Protein AF-0000000087748823 (afdb_homodimer)

InterPro domains:
  IPR003329 Acylneuraminate cytidylyltransferase [PF02348] (4-219)
  IPR004528 3-deoxy-D-manno-octulosonate cytidylyltransferase [MF_00057] (1-245)
  IPR004528 3-deoxy-D-manno-octulosonate cytidylyltransferase [TIGR00466] (4-237)
  IPR004528 3-deoxy-D-manno-octulosonate cytidylyltransferase [cd02517] (2-243)
  IPR029044 Nucleotide-diphospho-sugar transferases [G3DSA:3.90.550.10] (1-245)
  IPR029044 Nucleotide-diphospho-sugar transferases [SSF53448] (1-246)

Structure (mmCIF, N/CA/C/O backbone):
data_AF-0000000087748823-model_v1
#
loop_
_entity.id
_entity.type
_entity.pdbx_description
1 polymer '3-deoxy-manno-octulosonate cytidylyltransferase'
#
loop_
_atom_site.group_PDB
_atom_site.id
_atom_site.type_symbol
_atom_site.label_atom_id
_atom_site.label_alt_id
_atom_site.label_comp_id
_atom_site.label_asym_id
_atom_site.label_entity_id
_atom_site.label_seq_id
_atom_site.pdbx_PDB_ins_code
_atom_site.Cartn_x
_atom_site.Cartn_y
_atom_site.Cartn_z
_atom_site.occupancy
_atom_site.B_iso_or_equiv
_atom_site.auth_seq_id
_atom_site.auth_comp_id
_atom_site.auth_asym_id
_atom_site.auth_atom_id
_atom_site.pdbx_PDB_model_num
ATOM 1 N N . MET A 1 1 ? -16.859 -26.172 -2.205 1 86.94 1 MET A N 1
ATOM 2 C CA . MET A 1 1 ? -16.391 -25.406 -3.365 1 86.94 1 MET A CA 1
ATOM 3 C C . MET A 1 1 ? -15.469 -26.266 -4.234 1 86.94 1 MET A C 1
ATOM 5 O O . MET A 1 1 ? -14.695 -27.078 -3.719 1 86.94 1 MET A O 1
ATOM 9 N N . ARG A 1 2 ? -15.672 -26.219 -5.531 1 96.06 2 ARG A N 1
ATOM 10 C CA . ARG A 1 2 ? -14.852 -26.969 -6.48 1 96.06 2 ARG A CA 1
ATOM 11 C C . ARG A 1 2 ? -13.789 -26.078 -7.113 1 96.06 2 ARG A C 1
ATOM 13 O O . ARG A 1 2 ? -14.109 -25.031 -7.688 1 96.06 2 ARG A O 1
ATOM 20 N N . ALA A 1 3 ? -12.531 -26.562 -6.98 1 98.38 3 ALA A N 1
ATOM 21 C CA . ALA A 1 3 ? -11.43 -25.75 -7.477 1 98.38 3 ALA A CA 1
ATOM 22 C C . ALA A 1 3 ? -10.781 -26.391 -8.703 1 98.38 3 ALA A C 1
ATOM 24 O O . ALA A 1 3 ? -10.688 -27.609 -8.789 1 98.38 3 ALA A O 1
ATOM 25 N N . VAL A 1 4 ? -10.312 -25.562 -9.625 1 98.44 4 VAL A N 1
ATOM 26 C CA . VAL A 1 4 ? -9.625 -26.016 -10.828 1 98.44 4 VAL A CA 1
ATOM 27 C C . VAL A 1 4 ? -8.305 -25.266 -10.984 1 98.44 4 VAL A C 1
ATOM 29 O O . VAL A 1 4 ? -8.211 -24.078 -10.68 1 98.44 4 VAL A O 1
ATOM 32 N N . GLY A 1 5 ? -7.301 -25.969 -11.32 1 98.31 5 GLY A N 1
ATOM 33 C CA . GLY A 1 5 ? -6.031 -25.359 -11.68 1 98.31 5 GLY A CA 1
ATOM 34 C C . GLY A 1 5 ? -5.852 -25.188 -13.18 1 98.31 5 GLY A C 1
ATOM 35 O O . GLY A 1 5 ? -6.203 -26.094 -13.953 1 98.31 5 GLY A O 1
ATOM 36 N N . ILE A 1 6 ? -5.41 -24.062 -13.602 1 98.38 6 ILE A N 1
ATOM 37 C CA . ILE A 1 6 ? -5.062 -23.828 -14.992 1 98.38 6 ILE A CA 1
ATOM 38 C C . ILE A 1 6 ? -3.613 -23.359 -15.094 1 98.38 6 ILE A C 1
ATOM 40 O O . ILE A 1 6 ? -3.201 -22.453 -14.359 1 98.38 6 ILE A O 1
ATOM 44 N N . ILE A 1 7 ? -2.848 -23.938 -15.945 1 98.19 7 ILE A N 1
ATOM 45 C CA . ILE A 1 7 ? -1.465 -23.578 -16.234 1 98.19 7 ILE A CA 1
ATOM 46 C C . ILE A 1 7 ? -1.374 -22.953 -17.625 1 98.19 7 ILE A C 1
ATOM 48 O O . ILE A 1 7 ? -1.395 -23.672 -18.625 1 98.19 7 ILE A O 1
ATOM 52 N N . PRO A 1 8 ? -1.265 -21.672 -17.672 1 97.44 8 PRO A N 1
ATOM 53 C CA . PRO A 1 8 ? -1.032 -21.078 -18.984 1 97.44 8 PRO A CA 1
ATOM 54 C C . PRO A 1 8 ? 0.386 -21.312 -19.5 1 97.44 8 PRO A C 1
ATOM 56 O O . PRO A 1 8 ? 1.344 -21.266 -18.734 1 97.44 8 PRO A O 1
ATOM 59 N N . ALA A 1 9 ? 0.496 -21.641 -20.766 1 95.44 9 ALA A N 1
ATOM 60 C CA . ALA A 1 9 ? 1.797 -21.875 -21.375 1 95.44 9 ALA A CA 1
ATOM 61 C C . ALA A 1 9 ? 1.787 -21.484 -22.859 1 95.44 9 ALA A C 1
ATOM 63 O O . ALA A 1 9 ? 0.975 -22 -23.625 1 95.44 9 ALA A O 1
ATOM 64 N N . ARG A 1 10 ? 2.629 -20.625 -23.156 1 93.19 10 ARG A N 1
ATOM 65 C CA . ARG A 1 10 ? 2.803 -20.234 -24.547 1 93.19 10 ARG A CA 1
ATOM 66 C C . ARG A 1 10 ? 4.18 -20.641 -25.062 1 93.19 10 ARG A C 1
ATOM 68 O O . ARG A 1 10 ? 5.164 -20.594 -24.328 1 93.19 10 ARG A O 1
ATOM 75 N N . LEU A 1 11 ? 4.242 -21.031 -26.344 1 90.31 11 LEU A N 1
ATOM 76 C CA . LEU A 1 11 ? 5.492 -21.531 -26.906 1 90.31 11 LEU A CA 1
ATOM 77 C C . LEU A 1 11 ? 6.457 -20.391 -27.203 1 90.31 11 LEU A C 1
ATOM 79 O O . LEU A 1 11 ? 7.645 -20.484 -26.891 1 90.31 11 LEU A O 1
ATOM 83 N N . ARG A 1 12 ? 5.926 -19.281 -27.797 1 84.81 12 ARG A N 1
ATOM 84 C CA . ARG A 1 12 ? 6.793 -18.172 -28.203 1 84.81 12 ARG A CA 1
ATOM 85 C C . ARG A 1 12 ? 7.027 -17.219 -27.031 1 84.81 12 ARG A C 1
ATOM 87 O O . ARG A 1 12 ? 6.094 -16.875 -26.297 1 84.81 12 ARG A O 1
ATOM 94 N N . SER A 1 13 ? 8.227 -17.125 -26.641 1 79 13 SER A N 1
ATOM 95 C CA . SER A 1 13 ? 8.664 -16.141 -25.656 1 79 13 SER A CA 1
ATOM 96 C C . SER A 1 13 ? 9.938 -15.43 -26.125 1 79 13 SER A C 1
ATOM 98 O O . SER A 1 13 ? 10.828 -16.062 -26.703 1 79 13 SER A O 1
ATOM 100 N N . THR A 1 14 ? 9.969 -14.156 -25.984 1 78.75 14 THR A N 1
ATOM 101 C CA . THR A 1 14 ? 11.062 -13.344 -26.5 1 78.75 14 THR A CA 1
ATOM 102 C C . THR A 1 14 ? 12.344 -13.578 -25.703 1 78.75 14 THR A C 1
ATOM 104 O O . THR A 1 14 ? 13.43 -13.664 -26.281 1 78.75 14 THR A O 1
ATOM 107 N N . ARG A 1 15 ? 12.406 -13.742 -24.438 1 78.88 15 ARG A N 1
ATOM 108 C CA . ARG A 1 15 ? 13.586 -13.805 -23.578 1 78.88 15 ARG A CA 1
ATOM 109 C C . ARG A 1 15 ? 14.125 -15.227 -23.5 1 78.88 15 ARG A C 1
ATOM 111 O O . ARG A 1 15 ? 15.305 -15.43 -23.203 1 78.88 15 ARG A O 1
ATOM 118 N N . PHE A 1 16 ? 13.305 -16.281 -23.594 1 87.56 16 PHE A N 1
ATOM 119 C CA . PHE A 1 16 ? 13.609 -17.703 -23.484 1 87.56 16 PHE A CA 1
ATOM 120 C C . PHE A 1 16 ? 12.766 -18.516 -24.469 1 87.56 16 PHE A C 1
ATOM 122 O O . PHE A 1 16 ? 11.648 -18.938 -24.156 1 87.56 16 PHE A O 1
ATOM 129 N N . ASP A 1 17 ? 13.406 -18.719 -25.625 1 88.81 17 ASP A N 1
ATOM 130 C CA . ASP A 1 17 ? 12.672 -19.359 -26.703 1 88.81 17 ASP A CA 1
ATOM 131 C C . ASP A 1 17 ? 12.219 -20.766 -26.297 1 88.81 17 ASP A C 1
ATOM 133 O O . ASP A 1 17 ? 13 -21.547 -25.75 1 88.81 17 ASP A O 1
ATOM 137 N N . ALA A 1 18 ? 10.93 -21.078 -26.531 1 92.19 18 ALA A N 1
ATOM 138 C CA . ALA A 1 18 ? 10.312 -22.375 -26.25 1 92.19 18 ALA A CA 1
ATOM 139 C C . ALA A 1 18 ? 10.562 -22.812 -24.812 1 92.19 18 ALA A C 1
ATOM 141 O O . ALA A 1 18 ? 10.797 -23.984 -24.547 1 92.19 18 ALA A O 1
ATOM 142 N N . LYS A 1 19 ? 10.453 -21.844 -23.938 1 93.31 19 LYS A N 1
ATOM 143 C CA . LYS A 1 19 ? 10.734 -22.031 -22.516 1 93.31 19 LYS A CA 1
ATOM 144 C C . LYS A 1 19 ? 9.961 -23.219 -21.953 1 93.31 19 LYS A C 1
ATOM 146 O O . LYS A 1 19 ? 10.531 -24.047 -21.234 1 93.31 19 LYS A O 1
ATOM 151 N N . PRO A 1 20 ? 8.742 -23.531 -22.266 1 95.75 20 PRO A N 1
ATOM 152 C CA . PRO A 1 20 ? 7.977 -24.641 -21.688 1 95.75 20 PRO A CA 1
ATOM 153 C C . PRO A 1 20 ? 8.523 -26.016 -22.109 1 95.75 20 PRO A C 1
ATOM 155 O O . PRO A 1 20 ? 8.281 -27 -21.422 1 95.75 20 PRO A O 1
ATOM 158 N N . LEU A 1 21 ? 9.289 -26.016 -23.156 1 95.88 21 LEU A N 1
ATOM 159 C CA . LEU A 1 21 ? 9.812 -27.281 -23.688 1 95.88 21 LEU A CA 1
ATOM 160 C C . LEU A 1 21 ? 11.234 -27.531 -23.203 1 95.88 21 LEU A C 1
ATOM 162 O O . LEU A 1 21 ? 11.789 -28.609 -23.422 1 95.88 21 LEU A O 1
ATOM 166 N N . ALA A 1 22 ? 11.773 -26.516 -22.594 1 95.5 22 ALA A N 1
ATOM 167 C CA . ALA A 1 22 ? 13.133 -26.688 -22.094 1 95.5 22 ALA A CA 1
ATOM 168 C C . ALA A 1 22 ? 13.219 -27.875 -21.141 1 95.5 22 ALA A C 1
ATOM 170 O O . ALA A 1 22 ? 12.32 -28.094 -20.328 1 95.5 22 ALA A O 1
ATOM 171 N N . LEU A 1 23 ? 14.336 -28.578 -21.25 1 95.31 23 LEU A N 1
ATOM 172 C CA . LEU A 1 23 ? 14.484 -29.781 -20.453 1 95.31 23 LEU A CA 1
ATOM 173 C C . LEU A 1 23 ? 15.078 -29.453 -19.078 1 95.31 23 LEU A C 1
ATOM 175 O O . LEU A 1 23 ? 16.047 -28.703 -18.984 1 95.31 23 LEU A O 1
ATOM 179 N N . ILE A 1 24 ? 14.445 -29.953 -18.078 1 95 24 ILE A N 1
ATOM 180 C CA . ILE A 1 24 ? 14.93 -29.953 -16.703 1 95 24 ILE A CA 1
ATOM 181 C C . ILE A 1 24 ? 15.008 -31.375 -16.172 1 95 24 ILE A C 1
ATOM 183 O O . ILE A 1 24 ? 13.984 -32.062 -16.062 1 95 24 ILE A O 1
ATOM 187 N N . CYS A 1 25 ? 16.219 -31.828 -15.805 1 94.19 25 CYS A N 1
ATOM 188 C CA . CYS A 1 25 ? 16.422 -33.219 -15.383 1 94.19 25 CYS A CA 1
ATOM 189 C C . CYS A 1 25 ? 15.836 -34.188 -16.406 1 94.19 25 CYS A C 1
ATOM 191 O O . CYS A 1 25 ? 15.164 -35.156 -16.031 1 94.19 25 CYS A O 1
ATOM 193 N N . GLY A 1 26 ? 15.836 -33.781 -17.625 1 93.38 26 GLY A N 1
ATOM 194 C CA . GLY A 1 26 ? 15.484 -34.688 -18.703 1 93.38 26 GLY A CA 1
ATOM 195 C C . GLY A 1 26 ? 14.016 -34.625 -19.094 1 93.38 26 GLY A C 1
ATOM 196 O O . GLY A 1 26 ? 13.586 -35.25 -20.047 1 93.38 26 GLY A O 1
ATOM 197 N N . LYS A 1 27 ? 13.234 -33.906 -18.438 1 95.69 27 LYS A N 1
ATOM 198 C CA . LYS A 1 27 ? 11.812 -33.75 -18.719 1 95.69 27 LYS A CA 1
ATOM 199 C C . LYS A 1 27 ? 11.477 -32.281 -19.062 1 95.69 27 LYS A C 1
ATOM 201 O O . LYS A 1 27 ? 12.062 -31.375 -18.5 1 95.69 27 LYS A O 1
ATOM 206 N N . PRO A 1 28 ? 10.547 -32.094 -20.016 1 96.5 28 PRO A N 1
ATOM 207 C CA . PRO A 1 28 ? 10.156 -30.734 -20.344 1 96.5 28 PRO A CA 1
ATOM 208 C C . PRO A 1 28 ? 9.641 -29.969 -19.125 1 96.5 28 PRO A C 1
ATOM 210 O O . PRO A 1 28 ? 8.961 -30.547 -18.281 1 96.5 28 PRO A O 1
ATOM 213 N N . MET A 1 29 ? 9.906 -28.688 -19.062 1 96.56 29 MET A N 1
ATOM 214 C CA . MET A 1 29 ? 9.539 -27.828 -17.938 1 96.56 29 MET A CA 1
ATOM 215 C C . MET A 1 29 ? 8.039 -27.906 -17.656 1 96.56 29 MET A C 1
ATOM 217 O O . MET A 1 29 ? 7.621 -28.031 -16.516 1 96.56 29 MET A O 1
ATOM 221 N N . ILE A 1 30 ? 7.234 -27.844 -18.734 1 96.75 30 ILE A N 1
ATOM 222 C CA . ILE A 1 30 ? 5.781 -27.812 -18.594 1 96.75 30 ILE A CA 1
ATOM 223 C C . ILE A 1 30 ? 5.312 -29.125 -17.953 1 96.75 30 ILE A C 1
ATOM 225 O O . ILE A 1 30 ? 4.344 -29.141 -17.188 1 96.75 30 ILE A O 1
ATOM 229 N N . GLN A 1 31 ? 5.938 -30.188 -18.203 1 96.75 31 GLN A N 1
ATOM 230 C CA . GLN A 1 31 ? 5.605 -31.469 -17.594 1 96.75 31 GLN A CA 1
ATOM 231 C C . GLN A 1 31 ? 5.879 -31.453 -16.094 1 96.75 31 GLN A C 1
ATOM 233 O O . GLN A 1 31 ? 5.074 -31.969 -15.312 1 96.75 31 GLN A O 1
ATOM 238 N N . HIS A 1 32 ? 7.039 -30.875 -15.703 1 95.94 32 HIS A N 1
ATOM 239 C CA . HIS A 1 32 ? 7.359 -30.734 -14.289 1 95.94 32 HIS A CA 1
ATOM 240 C C . HIS A 1 32 ? 6.277 -29.953 -13.555 1 95.94 32 HIS A C 1
ATOM 242 O O . HIS A 1 32 ? 5.82 -30.359 -12.484 1 95.94 32 HIS A O 1
ATOM 248 N N . THR A 1 33 ? 5.906 -28.844 -14.156 1 96.69 33 THR A N 1
ATOM 249 C CA . THR A 1 33 ? 4.906 -27.984 -13.539 1 96.69 33 THR A CA 1
ATOM 250 C C . THR A 1 33 ? 3.574 -28.719 -13.391 1 96.69 33 THR A C 1
ATOM 252 O O . THR A 1 33 ? 2.957 -28.688 -12.32 1 96.69 33 THR A O 1
ATOM 255 N N . PHE A 1 34 ? 3.178 -29.391 -14.406 1 97.31 34 PHE A N 1
ATOM 256 C CA . PHE A 1 34 ? 1.917 -30.125 -14.398 1 97.31 34 PHE A CA 1
ATOM 257 C C . PHE A 1 34 ? 1.931 -31.203 -13.336 1 97.31 34 PHE A C 1
ATOM 259 O O . PHE A 1 34 ? 0.994 -31.312 -12.539 1 97.31 34 PHE A O 1
ATOM 266 N N . GLU A 1 35 ? 2.973 -31.984 -13.32 1 96.31 35 GLU A N 1
ATOM 267 C CA . GLU A 1 35 ? 3.092 -33.062 -12.367 1 96.31 35 GLU A CA 1
ATOM 268 C C . GLU A 1 35 ? 3.111 -32.562 -10.93 1 96.31 35 GLU A C 1
ATOM 270 O O . GLU A 1 35 ? 2.473 -33.125 -10.047 1 96.31 35 GLU A O 1
ATOM 275 N N . ALA A 1 36 ? 3.863 -31.5 -10.727 1 95.75 36 ALA A N 1
ATOM 276 C CA . ALA A 1 36 ? 3.936 -30.906 -9.391 1 95.75 36 ALA A CA 1
ATOM 277 C C . ALA A 1 36 ? 2.566 -30.422 -8.93 1 95.75 36 ALA A C 1
ATOM 279 O O . ALA A 1 36 ? 2.141 -30.703 -7.809 1 95.75 36 ALA A O 1
ATOM 280 N N . ALA A 1 37 ? 1.856 -29.719 -9.797 1 97.38 37 ALA A N 1
ATOM 281 C CA . ALA A 1 37 ? 0.544 -29.172 -9.477 1 97.38 37 ALA A CA 1
ATOM 282 C C . ALA A 1 37 ? -0.482 -30.281 -9.258 1 97.38 37 ALA A C 1
ATOM 284 O O . ALA A 1 37 ? -1.406 -30.125 -8.453 1 97.38 37 ALA A O 1
ATOM 285 N N . SER A 1 38 ? -0.331 -31.391 -9.922 1 97.12 38 SER A N 1
ATOM 286 C CA . SER A 1 38 ? -1.289 -32.469 -9.867 1 97.12 38 SER A CA 1
ATOM 287 C C . SER A 1 38 ? -1.294 -33.156 -8.5 1 97.12 38 SER A C 1
ATOM 289 O O . SER A 1 38 ? -2.211 -33.906 -8.172 1 97.12 38 SER A O 1
ATOM 291 N N . LYS A 1 39 ? -0.293 -32.844 -7.703 1 97.25 39 LYS A N 1
ATOM 292 C CA . LYS A 1 39 ? -0.207 -33.406 -6.367 1 97.25 39 LYS A CA 1
ATOM 293 C C . LYS A 1 39 ? -1.108 -32.688 -5.383 1 97.25 39 LYS A C 1
ATOM 295 O O . LYS A 1 39 ? -1.252 -33.094 -4.23 1 97.25 39 LYS A O 1
ATOM 300 N N . SER A 1 40 ? -1.663 -31.578 -5.828 1 98 40 SER A N 1
ATOM 301 C CA . SER A 1 40 ? -2.633 -30.875 -4.992 1 98 40 SER A CA 1
ATOM 302 C C . SER A 1 40 ? -3.783 -31.797 -4.594 1 98 40 SER A C 1
ATOM 304 O O . SER A 1 40 ? -4.266 -32.594 -5.406 1 98 40 SER A O 1
ATOM 306 N N . THR A 1 41 ? -4.262 -31.656 -3.369 1 98.19 41 THR A N 1
ATOM 307 C CA . THR A 1 41 ? -5.352 -32.5 -2.873 1 98.19 41 THR A CA 1
ATOM 308 C C . THR A 1 41 ? -6.688 -31.75 -2.984 1 98.19 41 THR A C 1
ATOM 310 O O . THR A 1 41 ? -7.742 -32.344 -2.758 1 98.19 41 THR A O 1
ATOM 313 N N . LYS A 1 42 ? -6.688 -30.531 -3.438 1 98.12 42 LYS A N 1
ATOM 314 C CA . LYS A 1 42 ? -7.91 -29.734 -3.42 1 98.12 42 LYS A CA 1
ATOM 315 C C . LYS A 1 42 ? -8.398 -29.438 -4.836 1 98.12 42 LYS A C 1
ATOM 317 O O . LYS A 1 42 ? -9.539 -29.031 -5.031 1 98.12 42 LYS A O 1
ATOM 322 N N . LEU A 1 43 ? -7.555 -29.672 -5.77 1 97.88 43 LEU A N 1
ATOM 323 C CA . LEU A 1 43 ? -7.969 -29.422 -7.148 1 97.88 43 LEU A CA 1
ATOM 324 C C . LEU A 1 43 ? -8.883 -30.547 -7.652 1 97.88 43 LEU A C 1
ATOM 326 O O . LEU A 1 43 ? -8.523 -31.719 -7.59 1 97.88 43 LEU A O 1
ATOM 330 N N . ALA A 1 44 ? -9.984 -30.141 -8.148 1 97.06 44 ALA A N 1
ATOM 331 C CA . ALA A 1 44 ? -10.906 -31.078 -8.773 1 97.06 44 ALA A CA 1
ATOM 332 C C . ALA A 1 44 ? -10.57 -31.281 -10.25 1 97.06 44 ALA A C 1
ATOM 334 O O . ALA A 1 44 ? -11.031 -32.25 -10.867 1 97.06 44 ALA A O 1
ATOM 335 N N . GLY A 1 45 ? -9.836 -30.406 -10.852 1 96.12 45 GLY A N 1
ATOM 336 C CA . GLY A 1 45 ? -9.336 -30.453 -12.219 1 96.12 45 GLY A CA 1
ATOM 337 C C . GLY A 1 45 ? -8.055 -29.672 -12.414 1 96.12 45 GLY A C 1
ATOM 338 O O . GLY A 1 45 ? -7.805 -28.688 -11.695 1 96.12 45 GLY A O 1
ATOM 339 N N . LEU A 1 46 ? -7.285 -30.125 -13.32 1 97.56 46 LEU A N 1
ATOM 340 C CA . LEU A 1 46 ? -6.039 -29.453 -13.672 1 97.56 46 LEU A CA 1
ATOM 341 C C . LEU A 1 46 ? -5.82 -29.469 -15.18 1 97.56 46 LEU A C 1
ATOM 343 O O . LEU A 1 46 ? -5.852 -30.547 -15.797 1 97.56 46 LEU A O 1
ATOM 347 N N . PHE A 1 47 ? -5.555 -28.281 -15.727 1 97.81 47 PHE A N 1
ATOM 348 C CA . PHE A 1 47 ? -5.41 -28.188 -17.172 1 97.81 47 PHE A CA 1
ATOM 349 C C . PHE A 1 47 ? -4.242 -27.266 -17.531 1 97.81 47 PHE A C 1
ATOM 351 O O . PHE A 1 47 ? -3.895 -26.359 -16.781 1 97.81 47 PHE A O 1
ATOM 358 N N . VAL A 1 48 ? -3.658 -27.562 -18.672 1 97.94 48 VAL A N 1
ATOM 359 C CA . VAL A 1 48 ? -2.717 -26.641 -19.297 1 97.94 48 VAL A CA 1
ATOM 360 C C . VAL A 1 48 ? -3.4 -25.906 -20.453 1 97.94 48 VAL A C 1
ATOM 362 O O . VAL A 1 48 ? -3.994 -26.531 -21.328 1 97.94 48 VAL A O 1
ATOM 365 N N . ALA A 1 49 ? -3.41 -24.594 -20.375 1 97.81 49 ALA A N 1
ATOM 366 C CA . ALA A 1 49 ? -3.922 -23.766 -21.453 1 97.81 49 ALA A CA 1
ATOM 367 C C . ALA A 1 49 ? -2.789 -23.266 -22.359 1 97.81 49 ALA A C 1
ATOM 369 O O . ALA A 1 49 ? -1.913 -22.531 -21.922 1 97.81 49 ALA A O 1
ATOM 370 N N . THR A 1 50 ? -2.84 -23.625 -23.625 1 97 50 THR A N 1
ATOM 371 C CA . THR A 1 50 ? -1.697 -23.344 -24.484 1 97 50 THR A CA 1
ATOM 372 C C . THR A 1 50 ? -2.15 -23.078 -25.922 1 97 50 THR A C 1
ATOM 374 O O . THR A 1 50 ? -3.275 -23.406 -26.297 1 97 50 THR A O 1
ATOM 377 N N . ASP A 1 51 ? -1.296 -22.344 -26.641 1 94.75 51 ASP A N 1
ATOM 378 C CA . ASP A 1 51 ? -1.561 -22.094 -28.062 1 94.75 51 ASP A CA 1
ATOM 379 C C . ASP A 1 51 ? -0.755 -23.047 -28.938 1 94.75 51 ASP A C 1
ATOM 381 O O . ASP A 1 51 ? -0.798 -22.953 -30.172 1 94.75 51 ASP A O 1
ATOM 385 N N . ALA A 1 52 ? -0.041 -23.938 -28.375 1 95.5 52 ALA A N 1
ATOM 386 C CA . ALA A 1 52 ? 0.906 -24.75 -29.141 1 95.5 52 ALA A CA 1
ATOM 387 C C . ALA A 1 52 ? 0.554 -26.234 -29.031 1 95.5 52 ALA A C 1
ATOM 389 O O . ALA A 1 52 ? 0.473 -26.797 -27.938 1 95.5 52 ALA A O 1
ATOM 390 N N . GLN A 1 53 ? 0.531 -26.812 -30.203 1 95.62 53 GLN A N 1
ATOM 391 C CA . GLN A 1 53 ? 0.22 -28.234 -30.25 1 95.62 53 GLN A CA 1
ATOM 392 C C . GLN A 1 53 ? 1.324 -29.062 -29.609 1 95.62 53 GLN A C 1
ATOM 394 O O . GLN A 1 53 ? 1.053 -30.109 -29 1 95.62 53 GLN A O 1
ATOM 399 N N . GLU A 1 54 ? 2.52 -28.594 -29.75 1 95.38 54 GLU A N 1
ATOM 400 C CA . GLU A 1 54 ? 3.656 -29.297 -29.156 1 95.38 54 GLU A CA 1
ATOM 401 C C . GLU A 1 54 ? 3.514 -29.406 -27.641 1 95.38 54 GLU A C 1
ATOM 403 O O . GLU A 1 54 ? 3.756 -30.484 -27.062 1 95.38 54 GLU A O 1
ATOM 408 N N . ILE A 1 55 ? 3.109 -28.344 -27.016 1 96.31 55 ILE A N 1
ATOM 409 C CA . ILE A 1 55 ? 2.902 -28.328 -25.562 1 96.31 55 ILE A CA 1
ATOM 410 C C . ILE A 1 55 ? 1.716 -29.219 -25.203 1 96.31 55 ILE A C 1
ATOM 412 O O . ILE A 1 55 ? 1.794 -30.016 -24.266 1 96.31 55 ILE A O 1
ATOM 416 N N . ALA A 1 56 ? 0.648 -29.109 -25.953 1 96.62 56 ALA A N 1
ATOM 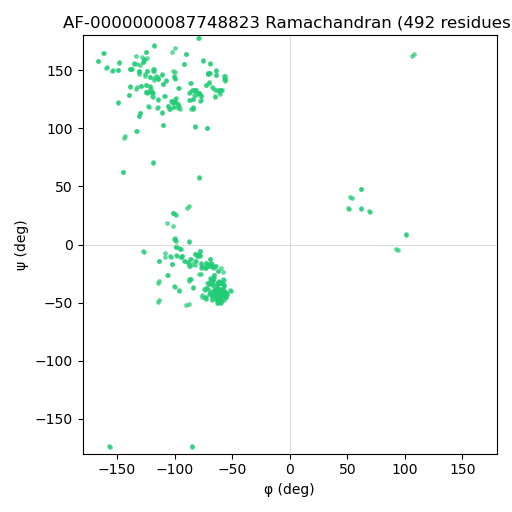417 C CA . ALA A 1 56 ? -0.553 -29.906 -25.719 1 96.62 56 ALA A CA 1
ATOM 418 C C . ALA A 1 56 ? -0.237 -31.391 -25.766 1 96.62 56 ALA A C 1
ATOM 420 O O . ALA A 1 56 ? -0.724 -32.156 -24.922 1 96.62 56 ALA A O 1
ATOM 421 N N . ALA A 1 57 ? 0.561 -31.766 -26.672 1 96.06 57 ALA A N 1
ATOM 422 C CA . ALA A 1 57 ? 0.91 -33.188 -26.844 1 96.06 57 ALA A CA 1
ATOM 423 C C . ALA A 1 57 ? 1.652 -33.719 -25.625 1 96.06 57 ALA A C 1
ATOM 425 O O . ALA A 1 57 ? 1.386 -34.812 -25.156 1 96.06 57 ALA A O 1
ATOM 426 N N . ILE A 1 58 ? 2.518 -32.938 -25.125 1 95.69 58 ILE A N 1
ATOM 427 C CA . ILE A 1 58 ? 3.291 -33.312 -23.953 1 95.69 58 ILE A CA 1
ATOM 428 C C . ILE A 1 58 ? 2.357 -33.5 -22.75 1 95.69 58 ILE A C 1
ATOM 430 O O . ILE A 1 58 ? 2.453 -34.469 -22.016 1 95.69 58 ILE A O 1
ATOM 434 N N . VAL A 1 59 ? 1.51 -32.562 -22.562 1 95.69 59 VAL A N 1
ATOM 435 C CA . VAL A 1 59 ? 0.596 -32.562 -21.422 1 95.69 59 VAL A CA 1
ATOM 436 C C . VAL A 1 59 ? -0.366 -33.75 -21.516 1 95.69 59 VAL A C 1
ATOM 438 O O . VAL A 1 59 ? -0.654 -34.406 -20.516 1 95.69 59 VAL A O 1
ATOM 441 N N . GLN A 1 60 ? -0.849 -34 -22.688 1 94.88 60 GLN A N 1
ATOM 442 C CA . GLN A 1 60 ? -1.758 -35.125 -22.906 1 94.88 60 GLN A CA 1
ATOM 443 C C . GLN A 1 60 ? -1.073 -36.469 -22.594 1 94.88 60 GLN A C 1
ATOM 445 O O . GLN A 1 60 ? -1.689 -37.375 -22.031 1 94.88 60 GLN A O 1
ATOM 450 N N . ALA A 1 61 ? 0.16 -36.5 -22.969 1 93.69 61 ALA A N 1
ATOM 451 C CA . ALA A 1 61 ? 0.929 -37.719 -22.703 1 93.69 61 ALA A CA 1
ATOM 452 C C . ALA A 1 61 ? 1.158 -37.906 -21.219 1 93.69 61 ALA A C 1
ATOM 454 O O . ALA A 1 61 ? 1.238 -39.031 -20.734 1 93.69 61 ALA A O 1
ATOM 455 N N . THR A 1 62 ? 1.24 -36.875 -20.484 1 91.62 62 THR A N 1
ATOM 456 C CA . THR A 1 62 ? 1.533 -36.906 -19.047 1 91.62 62 THR A CA 1
ATOM 457 C C . THR A 1 62 ? 0.252 -37.062 -18.234 1 91.62 62 THR A C 1
ATOM 459 O O . THR A 1 62 ? 0.207 -37.844 -17.297 1 91.62 62 THR A O 1
ATOM 462 N N . GLY A 1 63 ? -0.744 -36.25 -18.469 1 82.56 63 GLY A N 1
ATOM 463 C CA . GLY A 1 63 ? -1.927 -36.125 -17.625 1 82.56 63 GLY A CA 1
ATOM 464 C C . GLY A 1 63 ? -3.168 -36.719 -18.25 1 82.56 63 GLY A C 1
ATOM 465 O O . GLY A 1 63 ? -4.23 -36.75 -17.625 1 82.56 63 GLY A O 1
ATOM 466 N N . GLY A 1 64 ? -3.074 -37.031 -19.406 1 81.12 64 GLY A N 1
ATOM 467 C CA . GLY A 1 64 ? -4.219 -37.562 -20.125 1 81.12 64 GLY A CA 1
ATOM 468 C C . GLY A 1 64 ? -4.793 -36.562 -21.141 1 81.12 64 GLY A C 1
ATOM 469 O O . GLY A 1 64 ? -4.5 -35.375 -21.078 1 81.12 64 GLY A O 1
ATOM 470 N N . HIS A 1 65 ? -5.539 -37.062 -21.969 1 74.69 65 HIS A N 1
ATOM 471 C CA . HIS A 1 65 ? -6.008 -36.375 -23.172 1 74.69 65 HIS A CA 1
ATOM 472 C C . HIS A 1 65 ? -6.773 -35.125 -22.812 1 74.69 65 HIS A C 1
ATOM 474 O O . HIS A 1 65 ? -6.746 -34.125 -23.562 1 74.69 65 HIS A O 1
ATOM 480 N N . GLN A 1 66 ? -7.23 -35.031 -21.672 1 80.38 66 GLN A N 1
ATOM 481 C CA . GLN A 1 66 ? -8.102 -33.906 -21.359 1 80.38 66 GLN A CA 1
ATOM 482 C C . GLN A 1 66 ? -7.375 -32.875 -20.484 1 80.38 66 GLN A C 1
ATOM 484 O O . GLN A 1 66 ? -7.977 -31.891 -20.031 1 80.38 66 GLN A O 1
ATOM 489 N N . ALA A 1 67 ? -6.133 -33 -20.516 1 92.62 67 ALA A N 1
ATOM 490 C CA . ALA A 1 67 ? -5.41 -32.125 -19.578 1 92.62 67 ALA A CA 1
ATOM 491 C C . ALA A 1 67 ? -4.887 -30.891 -20.281 1 92.62 67 ALA A C 1
ATOM 493 O O . ALA A 1 67 ? -4.344 -29.984 -19.641 1 92.62 67 ALA A O 1
ATOM 494 N N . ALA A 1 68 ? -5.133 -30.797 -21.625 1 96.12 68 ALA A N 1
ATOM 495 C CA . ALA A 1 68 ? -4.668 -29.641 -22.375 1 96.12 68 ALA A CA 1
ATOM 496 C C . ALA A 1 68 ? -5.836 -28.922 -23.062 1 96.12 68 ALA A C 1
ATOM 498 O O . ALA A 1 68 ? -6.746 -29.578 -23.578 1 96.12 68 ALA A O 1
ATOM 499 N N . ILE A 1 69 ? -5.895 -27.688 -22.938 1 96.38 69 ILE A N 1
ATOM 500 C CA . ILE A 1 69 ? -6.871 -26.844 -23.609 1 96.38 69 ILE A CA 1
ATOM 501 C C . ILE A 1 69 ? -6.16 -25.922 -24.594 1 96.38 69 ILE A C 1
ATOM 503 O O . ILE A 1 69 ? -5.312 -25.109 -24.203 1 96.38 69 ILE A O 1
ATOM 507 N N . LEU A 1 70 ? -6.469 -26.047 -25.906 1 96.12 70 LEU A N 1
ATOM 508 C CA . LEU A 1 70 ? -5.879 -25.172 -26.922 1 96.12 70 LEU A CA 1
ATOM 509 C C . LEU A 1 70 ? -6.562 -23.812 -26.922 1 96.12 70 LEU A C 1
ATOM 511 O O . LEU A 1 70 ? -7.789 -23.719 -27.016 1 96.12 70 LEU A O 1
ATOM 515 N N . THR A 1 71 ? -5.773 -22.75 -26.75 1 96.56 71 THR A N 1
ATOM 516 C CA . THR A 1 71 ? -6.273 -21.375 -26.734 1 96.56 71 THR A CA 1
ATOM 517 C C . THR A 1 71 ? -5.68 -20.562 -27.875 1 96.56 71 THR A C 1
ATOM 519 O O . THR A 1 71 ? -4.781 -21.031 -28.578 1 96.56 71 THR A O 1
ATOM 522 N N . GLU A 1 72 ? -6.23 -19.344 -28.031 1 94.62 72 GLU A N 1
ATOM 523 C CA . GLU A 1 72 ? -5.797 -18.469 -29.125 1 94.62 72 GLU A CA 1
ATOM 524 C C . GLU A 1 72 ? -4.391 -17.938 -28.859 1 94.62 72 GLU A C 1
ATOM 526 O O . GLU A 1 72 ? -4.035 -17.625 -27.734 1 94.62 72 GLU A O 1
ATOM 531 N N . SER A 1 73 ? -3.65 -17.75 -29.938 1 91.19 73 SER A N 1
ATOM 532 C CA . SER A 1 73 ? -2.279 -17.266 -29.828 1 91.19 73 SER A CA 1
ATOM 533 C C . SER A 1 73 ? -2.242 -15.773 -29.547 1 91.19 73 SER A C 1
ATOM 535 O O . SER A 1 73 ? -1.252 -15.266 -29.016 1 91.19 73 SER A O 1
ATOM 537 N N . ALA A 1 74 ? -3.283 -14.992 -29.812 1 89.88 74 ALA A N 1
ATOM 538 C CA . ALA A 1 74 ? -3.307 -13.539 -29.703 1 89.88 74 ALA A CA 1
ATOM 539 C C . ALA A 1 74 ? -3.494 -13.086 -28.266 1 89.88 74 ALA A C 1
ATOM 541 O O . ALA A 1 74 ? -3.307 -11.914 -27.938 1 89.88 74 ALA A O 1
ATOM 542 N N . ILE A 1 75 ? -3.797 -14.031 -27.406 1 89.19 75 ILE A N 1
ATOM 543 C CA . ILE A 1 75 ? -4.039 -13.688 -26 1 89.19 75 ILE A CA 1
ATOM 544 C C . ILE A 1 75 ? -2.752 -13.156 -25.375 1 89.19 75 ILE A C 1
ATOM 546 O O . ILE A 1 75 ? -1.735 -13.852 -25.344 1 89.19 75 ILE A O 1
ATOM 550 N N . PRO A 1 76 ? -2.816 -12 -24.781 1 84.56 76 PRO A N 1
ATOM 551 C CA . PRO A 1 76 ? -1.568 -11.312 -24.438 1 84.56 76 PRO A CA 1
ATOM 552 C C . PRO A 1 76 ? -1.012 -11.75 -23.078 1 84.56 76 PRO A C 1
ATOM 554 O O . PRO A 1 76 ? 0.191 -11.633 -22.828 1 84.56 76 PRO A O 1
ATOM 557 N N . THR A 1 77 ? -1.862 -12.164 -22.109 1 88.56 77 THR A N 1
ATOM 558 C CA . THR A 1 77 ? -1.366 -12.438 -20.766 1 88.56 77 THR A CA 1
ATOM 559 C C . THR A 1 77 ? -1.769 -13.836 -20.312 1 88.56 77 THR A C 1
ATOM 561 O O . THR A 1 77 ? -2.74 -14.398 -20.828 1 88.56 77 THR A O 1
ATOM 564 N N . GLY A 1 78 ? -1.046 -14.297 -19.375 1 92.19 78 GLY A N 1
ATOM 565 C CA . GLY A 1 78 ? -1.359 -15.594 -18.797 1 92.19 78 GLY A CA 1
ATOM 566 C C . GLY A 1 78 ? -2.727 -15.633 -18.141 1 92.19 78 GLY A C 1
ATOM 567 O O . GLY A 1 78 ? -3.453 -16.625 -18.266 1 92.19 78 GLY A O 1
ATOM 568 N N . THR A 1 79 ? -3.074 -14.57 -17.453 1 94.38 79 THR A N 1
ATOM 569 C CA . THR A 1 79 ? -4.359 -14.516 -16.766 1 94.38 79 THR A CA 1
ATOM 570 C C . THR A 1 79 ? -5.512 -14.523 -17.766 1 94.38 79 THR A C 1
ATOM 572 O O . THR A 1 79 ? -6.523 -15.188 -17.547 1 94.38 79 THR A O 1
ATOM 575 N N . GLU A 1 80 ? -5.352 -13.828 -18.844 1 93.5 80 GLU A N 1
ATOM 576 C CA . GLU A 1 80 ? -6.371 -13.82 -19.891 1 93.5 80 GLU A CA 1
ATOM 577 C C . GLU A 1 80 ? -6.488 -15.188 -20.562 1 93.5 80 GLU A C 1
ATOM 579 O O . GLU A 1 80 ? -7.578 -15.602 -20.953 1 93.5 80 GLU A O 1
ATOM 584 N N . ARG A 1 81 ? -5.375 -15.883 -20.703 1 95.69 81 ARG A N 1
ATOM 585 C CA . ARG A 1 81 ? -5.387 -17.234 -21.266 1 95.69 81 ARG A CA 1
ATOM 586 C C . ARG A 1 81 ? -6.133 -18.203 -20.344 1 95.69 81 ARG A C 1
ATOM 588 O O . ARG A 1 81 ? -6.871 -19.062 -20.828 1 95.69 81 ARG A O 1
ATOM 595 N N . VAL A 1 82 ? -5.91 -18 -19.094 1 97.5 82 VAL A N 1
ATOM 596 C CA . VAL A 1 82 ? -6.641 -18.781 -18.094 1 97.5 82 VAL A CA 1
ATOM 597 C C . VAL A 1 82 ? -8.141 -18.531 -18.25 1 97.5 82 VAL A C 1
ATOM 599 O O . VAL A 1 82 ? -8.93 -19.484 -18.266 1 97.5 82 VAL A O 1
ATOM 602 N N . ALA A 1 83 ? -8.531 -17.297 -18.375 1 95.94 83 ALA A N 1
ATOM 603 C CA . ALA A 1 83 ? -9.938 -16.938 -18.5 1 95.94 83 ALA A CA 1
ATOM 604 C C . ALA A 1 83 ? -10.555 -17.562 -19.75 1 95.94 83 ALA A C 1
ATOM 606 O O . ALA A 1 83 ? -11.672 -18.094 -19.703 1 95.94 83 ALA A O 1
ATOM 607 N N . GLN A 1 84 ? -9.844 -17.5 -20.828 1 95.94 84 GLN A N 1
ATOM 608 C CA . GLN A 1 84 ? -10.359 -18.109 -22.062 1 95.94 84 GLN A CA 1
ATOM 609 C C . GLN A 1 84 ? -10.547 -19.609 -21.906 1 95.94 84 GLN A C 1
ATOM 611 O O . GLN A 1 84 ? -11.57 -20.156 -22.328 1 95.94 84 GLN A O 1
ATOM 616 N N . ALA A 1 85 ? -9.516 -20.266 -21.344 1 97 85 ALA A N 1
ATOM 617 C CA . ALA A 1 85 ? -9.594 -21.703 -21.125 1 97 85 ALA A CA 1
ATOM 618 C C . ALA A 1 85 ? -10.82 -22.062 -20.281 1 97 85 ALA A C 1
ATOM 620 O O . ALA A 1 85 ? -11.508 -23.047 -20.578 1 97 85 ALA A O 1
ATOM 621 N N . LEU A 1 86 ? -11.094 -21.281 -19.297 1 96.88 86 LEU A N 1
ATOM 622 C CA . LEU A 1 86 ? -12.203 -21.547 -18.391 1 96.88 86 LEU A CA 1
ATOM 623 C C . LEU A 1 86 ? -13.539 -21.484 -19.125 1 96.88 86 LEU A C 1
ATOM 625 O O . LEU A 1 86 ? -14.453 -22.25 -18.844 1 96.88 86 LEU A O 1
ATOM 629 N N . LYS A 1 87 ? -13.633 -20.578 -20.016 1 95 87 LYS A N 1
ATOM 630 C CA . LYS A 1 87 ? -14.859 -20.422 -20.797 1 95 87 LYS A CA 1
ATOM 631 C C . LYS A 1 87 ? -15.094 -21.625 -21.688 1 95 87 LYS A C 1
ATOM 633 O O . LYS A 1 87 ? -16.219 -21.875 -22.125 1 95 87 LYS A O 1
ATOM 638 N N . MET A 1 88 ? -14.094 -22.375 -21.969 1 94.5 88 MET A N 1
ATOM 639 C CA . MET A 1 88 ? -14.18 -23.531 -22.859 1 94.5 88 MET A CA 1
ATOM 640 C C . MET A 1 88 ? -14.508 -24.797 -22.078 1 94.5 88 MET A C 1
ATOM 642 O O . MET A 1 88 ? -14.844 -25.828 -22.672 1 94.5 88 MET A O 1
ATOM 646 N N . LEU A 1 89 ? -14.352 -24.641 -20.812 1 93.06 89 LEU A N 1
ATOM 647 C CA . LEU A 1 89 ? -14.609 -25.812 -19.984 1 93.06 89 LEU A CA 1
ATOM 648 C C . LEU A 1 89 ? -16.094 -25.984 -19.703 1 93.06 89 LEU A C 1
ATOM 650 O O . LEU A 1 89 ? -16.812 -24.984 -19.516 1 93.06 89 LEU A O 1
ATOM 654 N N . ASP A 1 90 ? -16.625 -27.188 -19.875 1 84.5 90 ASP A N 1
ATOM 655 C CA . ASP A 1 90 ? -18.031 -27.516 -19.656 1 84.5 90 ASP A CA 1
ATOM 656 C C . ASP A 1 90 ? -18.297 -27.906 -18.203 1 84.5 90 ASP A C 1
ATOM 658 O O . ASP A 1 90 ? -19.016 -28.875 -17.938 1 84.5 90 ASP A O 1
ATOM 662 N N . THR A 1 91 ? -17.641 -27.359 -17.297 1 83.94 91 THR A N 1
ATOM 663 C CA . THR A 1 91 ? -17.781 -27.719 -15.891 1 83.94 91 THR A CA 1
ATOM 664 C C . THR A 1 91 ? -17.922 -26.469 -15.016 1 83.94 91 THR A C 1
ATOM 666 O O . THR A 1 91 ? -17.531 -25.375 -15.438 1 83.94 91 THR A O 1
ATOM 669 N N . SER A 1 92 ? -18.562 -26.828 -13.891 1 92 92 SER A N 1
ATOM 670 C CA . SER A 1 92 ? -18.766 -25.734 -12.945 1 92 92 SER A CA 1
ATOM 671 C C . SER A 1 92 ? -17.688 -25.734 -11.867 1 92 92 SER A C 1
ATOM 673 O O . SER A 1 92 ? -17.406 -26.766 -11.258 1 92 92 SER A O 1
ATOM 675 N N . TYR A 1 93 ? -16.922 -24.781 -11.758 1 96.88 93 TYR A N 1
ATOM 676 C CA . TYR A 1 93 ? -15.938 -24.547 -10.711 1 96.88 93 TYR A CA 1
ATOM 677 C C . TYR A 1 93 ? -16.25 -23.25 -9.953 1 96.88 93 TYR A C 1
ATOM 679 O O . TYR A 1 93 ? -16.938 -22.375 -10.477 1 96.88 93 TYR A O 1
ATOM 687 N N . ASP A 1 94 ? -15.859 -23.188 -8.68 1 97.94 94 ASP A N 1
ATOM 688 C CA . ASP A 1 94 ? -16.047 -22 -7.863 1 97.94 94 ASP A CA 1
ATOM 689 C C . ASP A 1 94 ? -14.766 -21.188 -7.762 1 97.94 94 ASP A C 1
ATOM 691 O O . ASP A 1 94 ? -14.797 -19.953 -7.641 1 97.94 94 ASP A O 1
ATOM 695 N N . ILE A 1 95 ? -13.664 -21.922 -7.715 1 98.62 95 ILE A N 1
ATOM 696 C CA . ILE A 1 95 ? -12.344 -21.328 -7.535 1 98.62 95 ILE A CA 1
ATOM 697 C C . ILE A 1 95 ? -11.414 -21.766 -8.664 1 98.62 95 ILE A C 1
ATOM 699 O O . ILE A 1 95 ? -11.453 -22.922 -9.086 1 98.62 95 ILE A O 1
ATOM 703 N N . VAL A 1 96 ? -10.672 -20.891 -9.172 1 98.62 96 VAL A N 1
ATOM 704 C CA . VAL A 1 96 ? -9.648 -21.203 -10.172 1 98.62 96 VAL A CA 1
ATOM 705 C C . VAL A 1 96 ? -8.273 -20.781 -9.656 1 98.62 96 VAL A C 1
ATOM 707 O O . VAL A 1 96 ? -8.109 -19.688 -9.125 1 98.62 96 VAL A O 1
ATOM 710 N N . VAL A 1 97 ? -7.34 -21.656 -9.758 1 98.69 97 VAL A N 1
ATOM 711 C CA . VAL A 1 97 ? -5.949 -21.359 -9.422 1 98.69 97 VAL A CA 1
ATOM 712 C C . VAL A 1 97 ? -5.137 -21.188 -10.703 1 98.69 97 VAL A C 1
ATOM 714 O O . VAL A 1 97 ? -5.059 -22.109 -11.523 1 98.69 97 VAL A O 1
ATOM 717 N N . ASN A 1 98 ? -4.629 -19.984 -10.875 1 98.19 98 ASN A N 1
ATOM 718 C CA . ASN A 1 98 ? -3.705 -19.672 -11.961 1 98.19 98 ASN A CA 1
ATOM 719 C C . ASN A 1 98 ? -2.277 -20.078 -11.617 1 98.19 98 ASN A C 1
ATOM 721 O O . ASN A 1 98 ? -1.575 -19.375 -10.898 1 98.19 98 ASN A O 1
ATOM 725 N N . ILE A 1 99 ? -1.849 -21.188 -12.141 1 97.69 99 ILE A N 1
ATOM 726 C CA . ILE A 1 99 ? -0.525 -21.734 -11.867 1 97.69 99 ILE A CA 1
ATOM 727 C C . ILE A 1 99 ? 0.424 -21.391 -13.016 1 97.69 99 ILE A C 1
ATOM 729 O O . ILE A 1 99 ? 0.168 -21.734 -14.164 1 97.69 99 ILE A O 1
ATOM 733 N N . GLN A 1 100 ? 1.451 -20.75 -12.672 1 94.5 100 GLN A N 1
ATOM 734 C CA . GLN A 1 100 ? 2.379 -20.312 -13.703 1 94.5 100 GLN A CA 1
ATOM 735 C C . GLN A 1 100 ? 3.121 -21.484 -14.32 1 94.5 100 GLN A C 1
ATOM 737 O O . GLN A 1 100 ? 3.596 -22.375 -13.602 1 94.5 100 GLN A O 1
ATOM 742 N N . GLY A 1 101 ? 3.287 -21.453 -15.555 1 94.38 101 GLY A N 1
ATOM 743 C CA . GLY A 1 101 ? 3.898 -22.547 -16.281 1 94.38 101 GLY A CA 1
ATOM 744 C C . GLY A 1 101 ? 5.402 -22.641 -16.078 1 94.38 101 GLY A C 1
ATOM 745 O O . GLY A 1 101 ? 6.008 -23.672 -16.344 1 94.38 101 GLY A O 1
ATOM 746 N N . ASP A 1 102 ? 5.934 -21.531 -15.656 1 93.56 102 ASP A N 1
ATOM 747 C CA . ASP A 1 102 ? 7.383 -21.484 -15.508 1 93.56 102 ASP A CA 1
ATOM 748 C C . ASP A 1 102 ? 7.793 -21.703 -14.055 1 93.56 102 ASP A C 1
ATOM 750 O O . ASP A 1 102 ? 8.844 -21.219 -13.617 1 93.56 102 ASP A O 1
ATOM 754 N N . GLU A 1 103 ? 6.953 -22.359 -13.375 1 94.31 103 GLU A N 1
ATOM 755 C CA . GLU A 1 103 ? 7.227 -22.734 -11.992 1 94.31 103 GLU A CA 1
ATOM 756 C C . GLU A 1 103 ? 7.23 -24.266 -11.836 1 94.31 103 GLU A C 1
ATOM 758 O O . GLU A 1 103 ? 6.402 -24.812 -11.109 1 94.31 103 GLU A O 1
ATOM 763 N N . PRO A 1 104 ? 8.242 -24.938 -12.383 1 94.25 104 PRO A N 1
ATOM 764 C CA . PRO A 1 104 ? 8.297 -26.391 -12.359 1 94.25 104 PRO A CA 1
ATOM 765 C C . PRO A 1 104 ? 8.367 -26.969 -10.945 1 94.25 104 PRO A C 1
ATOM 767 O O . PRO A 1 104 ? 8.062 -28.141 -10.734 1 94.25 104 PRO A O 1
ATOM 770 N N . GLY A 1 105 ? 8.805 -26.219 -10.016 1 92.62 105 GLY A N 1
ATOM 771 C CA . GLY A 1 105 ? 8.891 -26.656 -8.625 1 92.62 105 GLY A CA 1
ATOM 772 C C . GLY A 1 105 ? 7.75 -26.125 -7.77 1 92.62 105 GLY A C 1
ATOM 773 O O . GLY A 1 105 ? 7.902 -25.969 -6.555 1 92.62 105 GLY A O 1
ATOM 774 N N . VAL A 1 106 ? 6.602 -25.859 -8.375 1 95.62 106 VAL A N 1
ATOM 775 C CA . VAL A 1 106 ? 5.465 -25.344 -7.617 1 95.62 106 VAL A CA 1
ATOM 776 C C . VAL A 1 106 ? 5.074 -26.344 -6.531 1 95.62 106 VAL A C 1
ATOM 778 O O . VAL A 1 106 ? 5.082 -27.562 -6.762 1 95.62 106 VAL A O 1
ATOM 781 N N . ASN A 1 107 ? 4.867 -25.891 -5.324 1 96.12 107 ASN A N 1
ATOM 782 C CA . ASN A 1 107 ? 4.477 -26.703 -4.184 1 96.12 107 ASN A CA 1
ATOM 783 C C . ASN A 1 107 ? 2.967 -26.922 -4.141 1 96.12 107 ASN A C 1
ATOM 785 O O . ASN A 1 107 ? 2.201 -25.969 -3.98 1 96.12 107 ASN A O 1
ATOM 789 N N . ALA A 1 108 ? 2.545 -28.172 -4.254 1 97.62 108 ALA A N 1
ATOM 790 C CA . ALA A 1 108 ? 1.123 -28.516 -4.27 1 97.62 108 ALA A CA 1
ATOM 791 C C . ALA A 1 108 ? 0.43 -28.031 -2.998 1 97.62 108 ALA A C 1
ATOM 793 O O . ALA A 1 108 ? -0.739 -27.641 -3.029 1 97.62 108 ALA A O 1
ATOM 794 N N . LYS A 1 109 ? 1.141 -28.062 -1.929 1 97.94 109 LYS A N 1
ATOM 795 C CA . LYS A 1 109 ? 0.577 -27.578 -0.672 1 97.94 109 LYS A CA 1
ATOM 796 C C . LYS A 1 109 ? 0.234 -26.094 -0.76 1 97.94 109 LYS A C 1
ATOM 798 O O . LYS A 1 109 ? -0.727 -25.625 -0.14 1 97.94 109 LYS A O 1
ATOM 803 N N . HIS A 1 110 ? 1.042 -25.344 -1.518 1 98.38 110 HIS A N 1
ATOM 804 C CA . HIS A 1 110 ? 0.771 -23.922 -1.716 1 98.38 110 HIS A CA 1
ATOM 805 C C . HIS A 1 110 ? -0.535 -23.719 -2.473 1 98.38 110 HIS A C 1
ATOM 807 O O . HIS A 1 110 ? -1.292 -22.797 -2.168 1 98.38 110 HIS A O 1
ATOM 813 N N . ILE A 1 111 ? -0.769 -24.547 -3.416 1 98.62 111 ILE A N 1
ATOM 814 C CA . ILE A 1 111 ? -2.023 -24.5 -4.16 1 98.62 111 ILE A CA 1
ATOM 815 C C . ILE A 1 111 ? -3.195 -24.734 -3.211 1 98.62 111 ILE A C 1
ATOM 817 O O . ILE A 1 111 ? -4.148 -23.953 -3.193 1 98.62 111 ILE A O 1
ATOM 821 N N . ASP A 1 112 ? -3.072 -25.75 -2.391 1 98.81 112 ASP A N 1
ATOM 822 C CA . ASP A 1 112 ? -4.125 -26.109 -1.44 1 98.81 112 ASP A CA 1
ATOM 823 C C . ASP A 1 112 ? -4.379 -24.969 -0.457 1 98.81 112 ASP A C 1
ATOM 825 O O . ASP A 1 112 ? -5.531 -24.641 -0.161 1 98.81 112 ASP A O 1
ATOM 829 N N . LEU A 1 113 ? -3.307 -24.391 -0.004 1 98.69 113 LEU A N 1
ATOM 830 C CA . LEU A 1 113 ? -3.414 -23.297 0.966 1 98.69 113 LEU A CA 1
ATOM 831 C C . LEU A 1 113 ? -4.145 -22.109 0.366 1 98.69 113 LEU A C 1
ATOM 833 O O . LEU A 1 113 ? -4.949 -21.469 1.041 1 98.69 113 LEU A O 1
ATOM 837 N N . CYS A 1 114 ? -3.889 -21.781 -0.884 1 98.62 114 CYS A N 1
ATOM 838 C CA . CYS A 1 114 ? -4.566 -20.656 -1.535 1 98.62 114 CYS A CA 1
ATOM 839 C C . CYS A 1 114 ? -6.055 -20.938 -1.688 1 98.62 114 CYS A C 1
ATOM 841 O O . CYS A 1 114 ? -6.883 -20.047 -1.496 1 98.62 114 CYS A O 1
ATOM 843 N N . ILE A 1 115 ? -6.367 -22.125 -2.068 1 98.81 115 ILE A N 1
ATOM 844 C CA . ILE A 1 115 ? -7.766 -22.516 -2.211 1 98.81 115 ILE A CA 1
ATOM 845 C C . ILE A 1 115 ? -8.477 -22.391 -0.865 1 98.81 115 ILE A C 1
ATOM 847 O O . ILE A 1 115 ? -9.539 -21.781 -0.773 1 98.81 115 ILE A O 1
ATOM 851 N N . GLU A 1 116 ? -7.867 -22.953 0.156 1 98.75 116 GLU A N 1
ATOM 852 C CA . GLU A 1 116 ? -8.445 -22.922 1.498 1 98.75 116 GLU A CA 1
ATOM 853 C C . GLU A 1 116 ? -8.641 -21.484 1.98 1 98.75 116 GLU A C 1
ATOM 855 O O . GLU A 1 116 ? -9.633 -21.172 2.637 1 98.75 116 GLU A O 1
ATOM 860 N N . ALA A 1 117 ? -7.684 -20.672 1.683 1 98.56 117 ALA A N 1
ATOM 861 C CA . ALA A 1 117 ? -7.75 -19.266 2.098 1 98.56 117 ALA A CA 1
ATOM 862 C C . ALA A 1 117 ? -9.016 -18.609 1.564 1 98.56 117 ALA A C 1
ATOM 864 O O . ALA A 1 117 ? -9.695 -17.875 2.295 1 98.56 117 ALA A O 1
ATOM 865 N N . LEU A 1 118 ? -9.352 -18.828 0.351 1 97.75 118 LEU A N 1
ATOM 866 C CA . LEU A 1 118 ? -10.539 -18.234 -0.247 1 97.75 118 LEU A CA 1
ATOM 867 C C . LEU A 1 118 ? -11.805 -18.891 0.276 1 97.75 118 LEU A C 1
ATOM 869 O O . LEU A 1 118 ? -12.82 -18.219 0.483 1 97.75 118 LEU A O 1
ATOM 873 N N . GLU A 1 119 ? -11.688 -20.172 0.425 1 98.06 119 GLU A N 1
ATOM 874 C CA . GLU A 1 119 ? -12.836 -20.891 0.982 1 98.06 119 GLU A CA 1
ATOM 875 C C . GLU A 1 119 ? -13.227 -20.328 2.346 1 98.06 119 GLU A C 1
ATOM 877 O O . GLU A 1 119 ? -14.406 -20.25 2.676 1 98.06 119 GLU A O 1
ATOM 882 N N . ASN A 1 120 ? -12.25 -19.906 3.109 1 98 120 ASN A N 1
ATOM 883 C CA . ASN A 1 120 ? -12.461 -19.531 4.504 1 98 120 ASN A CA 1
ATOM 884 C C . ASN A 1 120 ? -12.656 -18.031 4.656 1 98 120 ASN A C 1
ATOM 886 O O . ASN A 1 120 ? -12.883 -17.531 5.762 1 98 120 ASN A O 1
ATOM 890 N N . ASP A 1 121 ? -12.562 -17.312 3.625 1 98.06 121 ASP A N 1
ATOM 891 C CA . ASP A 1 121 ? -12.758 -15.867 3.68 1 98.06 121 ASP A CA 1
ATOM 892 C C . ASP A 1 121 ? -13.672 -15.398 2.551 1 98.06 121 ASP A C 1
ATOM 894 O O . ASP A 1 121 ? -13.203 -15.086 1.455 1 98.06 121 ASP A O 1
ATOM 898 N N . LYS A 1 122 ? -14.93 -15.219 2.842 1 96.94 122 LYS A N 1
ATOM 899 C CA . LYS A 1 122 ? -15.938 -14.906 1.836 1 96.94 122 LYS A CA 1
ATOM 900 C C . LYS A 1 122 ? -15.789 -13.477 1.335 1 96.94 122 LYS A C 1
ATOM 902 O O . LYS A 1 122 ? -16.328 -13.117 0.285 1 96.94 122 LYS A O 1
ATOM 907 N N . ASP A 1 123 ? -15.031 -12.641 2.07 1 96.75 123 ASP A N 1
ATOM 908 C CA . ASP A 1 123 ? -14.883 -11.242 1.703 1 96.75 123 ASP A CA 1
ATOM 909 C C . ASP A 1 123 ? -13.82 -11.07 0.62 1 96.75 123 ASP A C 1
ATOM 911 O O . ASP A 1 123 ? -13.734 -10.016 -0.016 1 96.75 123 ASP A O 1
ATOM 915 N N . CYS A 1 124 ? -13.023 -12.062 0.39 1 98.62 124 CYS A N 1
ATOM 916 C CA . CYS A 1 124 ? -11.93 -11.953 -0.564 1 98.62 124 CYS A CA 1
ATOM 917 C C . CYS A 1 124 ? -12.305 -12.578 -1.901 1 98.62 124 CYS A C 1
ATOM 919 O O . CYS A 1 124 ? -12.977 -13.617 -1.941 1 98.62 124 CYS A O 1
ATOM 921 N N . VAL A 1 125 ? -11.836 -11.945 -2.936 1 98.75 125 VAL A N 1
ATOM 922 C CA . VAL A 1 125 ? -12.148 -12.438 -4.273 1 98.75 125 VAL A CA 1
ATOM 923 C C . VAL A 1 125 ? -10.938 -13.156 -4.855 1 98.75 125 VAL A C 1
ATOM 925 O O . VAL A 1 125 ? -11.039 -13.82 -5.891 1 98.75 125 VAL A O 1
ATOM 928 N N . MET A 1 126 ? -9.812 -13.047 -4.203 1 98.69 126 MET A N 1
ATOM 929 C CA . MET A 1 126 ? -8.523 -13.562 -4.652 1 98.69 126 MET A CA 1
ATOM 930 C C . MET A 1 126 ? -7.648 -13.945 -3.467 1 98.69 126 MET A C 1
ATOM 932 O O . MET A 1 126 ? -7.824 -13.422 -2.363 1 98.69 126 MET A O 1
ATOM 936 N N . SER A 1 127 ? -6.793 -14.906 -3.619 1 98.81 127 SER A N 1
ATOM 937 C CA . SER A 1 127 ? -5.762 -15.219 -2.637 1 98.81 127 SER A CA 1
ATOM 938 C C . SER A 1 127 ? -4.414 -15.461 -3.307 1 98.81 127 SER A C 1
ATOM 940 O O . SER A 1 127 ? -4.352 -15.75 -4.504 1 98.81 127 SER A O 1
ATOM 942 N N . SER A 1 128 ? -3.389 -15.281 -2.621 1 98.69 128 SER A N 1
ATOM 943 C CA . SER A 1 128 ? -2.02 -15.492 -3.08 1 98.69 128 SER A CA 1
ATOM 944 C C . SER A 1 128 ? -1.075 -15.734 -1.906 1 98.69 128 SER A C 1
ATOM 946 O O . SER A 1 128 ? -1.521 -15.977 -0.783 1 98.69 128 SER A O 1
ATOM 948 N N . LEU A 1 129 ? 0.222 -15.812 -2.193 1 98.56 129 LEU A N 1
ATOM 949 C CA . LEU A 1 129 ? 1.176 -16.25 -1.18 1 98.56 129 LEU A CA 1
ATOM 950 C C . LEU A 1 129 ? 2.191 -15.148 -0.88 1 98.56 129 LEU A C 1
ATOM 952 O O . LEU A 1 129 ? 2.482 -14.312 -1.739 1 98.56 129 LEU A O 1
ATOM 956 N N . ILE A 1 130 ? 2.637 -15.133 0.299 1 98.5 130 ILE A N 1
ATOM 957 C CA . ILE A 1 130 ? 3.795 -14.328 0.684 1 98.5 130 ILE A CA 1
ATOM 958 C C . ILE A 1 130 ? 4.781 -15.195 1.466 1 98.5 130 ILE A C 1
ATOM 960 O O . ILE A 1 130 ? 4.387 -16.156 2.121 1 98.5 130 ILE A O 1
ATOM 964 N N . ALA A 1 131 ? 6.035 -14.883 1.357 1 98.19 131 ALA A N 1
ATOM 965 C CA . ALA A 1 131 ? 7.113 -15.547 2.084 1 98.19 131 ALA A CA 1
ATOM 966 C C . ALA A 1 131 ? 8.133 -14.539 2.607 1 98.19 131 ALA A C 1
ATOM 968 O O . ALA A 1 131 ? 8.305 -13.461 2.029 1 98.19 131 ALA A O 1
ATOM 969 N N . PRO A 1 132 ? 8.812 -14.836 3.727 1 97.69 132 PRO A N 1
ATOM 970 C CA . PRO A 1 132 ? 9.812 -13.906 4.262 1 97.69 132 PRO A CA 1
ATOM 971 C C . PRO A 1 132 ? 11 -13.719 3.322 1 97.69 132 PRO A C 1
ATOM 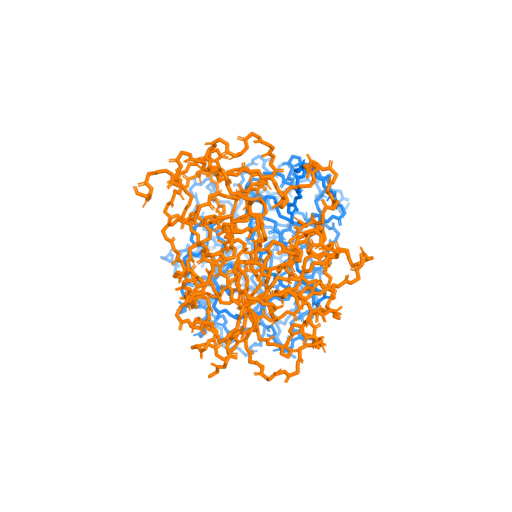973 O O . PRO A 1 132 ? 11.367 -14.633 2.582 1 97.69 132 PRO A O 1
ATOM 976 N N . VAL A 1 133 ? 11.5 -12.578 3.324 1 96.75 133 VAL A N 1
ATOM 977 C CA . VAL A 1 133 ? 12.758 -12.266 2.643 1 96.75 133 VAL A CA 1
ATOM 978 C C . VAL A 1 133 ? 13.875 -12.094 3.67 1 96.75 133 VAL A C 1
ATOM 980 O O . VAL A 1 133 ? 13.797 -11.211 4.531 1 96.75 133 VAL A O 1
ATOM 983 N N . SER A 1 134 ? 14.883 -12.867 3.619 1 93.12 134 SER A N 1
ATOM 984 C CA . SER A 1 134 ? 15.938 -12.82 4.633 1 93.12 134 SER A CA 1
ATOM 985 C C . SER A 1 134 ? 17.172 -12.086 4.113 1 93.12 134 SER A C 1
ATOM 987 O O . SER A 1 134 ? 18.031 -11.68 4.898 1 93.12 134 SER A O 1
ATOM 989 N N . ASP A 1 135 ? 17.266 -11.922 2.84 1 95.5 135 ASP A N 1
ATOM 990 C CA . ASP A 1 135 ? 18.422 -11.289 2.201 1 95.5 135 ASP A CA 1
ATOM 991 C C . ASP A 1 135 ? 18.109 -9.852 1.802 1 95.5 135 ASP A C 1
ATOM 993 O O . ASP A 1 135 ? 17.156 -9.602 1.055 1 95.5 135 ASP A O 1
ATOM 997 N N . GLU A 1 136 ? 18.891 -8.953 2.279 1 96.62 136 GLU A N 1
ATOM 998 C CA . GLU A 1 136 ? 18.641 -7.535 2.033 1 96.62 136 GLU A CA 1
ATOM 999 C C . GLU A 1 136 ? 18.688 -7.215 0.542 1 96.62 136 GLU A C 1
ATOM 1001 O O . GLU A 1 136 ? 17.922 -6.402 0.045 1 96.62 136 GLU A O 1
ATOM 1006 N N . LYS A 1 137 ? 19.688 -7.781 -0.138 1 96.88 137 LYS A N 1
ATOM 1007 C CA . LYS A 1 137 ? 19.797 -7.543 -1.575 1 96.88 137 LYS A CA 1
ATOM 1008 C C . LYS A 1 137 ? 18.516 -7.957 -2.297 1 96.88 137 LYS A C 1
ATOM 1010 O O . LYS A 1 137 ? 18.031 -7.238 -3.172 1 96.88 137 LYS A O 1
ATOM 1015 N N . GLU A 1 138 ? 17.984 -9.07 -1.934 1 95.44 138 GLU A N 1
ATOM 1016 C CA . GLU A 1 138 ? 16.719 -9.523 -2.49 1 95.44 138 GLU A CA 1
ATOM 1017 C C . GLU A 1 138 ? 15.586 -8.57 -2.129 1 95.44 138 GLU A C 1
ATOM 1019 O O . GLU A 1 138 ? 14.766 -8.227 -2.98 1 95.44 138 GLU A O 1
ATOM 1024 N N . ALA A 1 139 ? 15.633 -8.156 -0.879 1 96.88 139 ALA A N 1
ATOM 1025 C CA . ALA A 1 139 ? 14.578 -7.281 -0.376 1 96.88 139 ALA A CA 1
ATOM 1026 C C . ALA A 1 139 ? 14.555 -5.957 -1.138 1 96.88 139 ALA A C 1
ATOM 1028 O O . ALA A 1 139 ? 13.484 -5.379 -1.353 1 96.88 139 ALA A O 1
ATOM 1029 N N . ARG A 1 140 ? 15.633 -5.527 -1.545 1 96.69 140 ARG A N 1
ATOM 1030 C CA . ARG A 1 140 ? 15.734 -4.219 -2.178 1 96.69 140 ARG A CA 1
ATOM 1031 C C . ARG A 1 140 ? 15.609 -4.332 -3.693 1 96.69 140 ARG A C 1
ATOM 1033 O O . ARG A 1 140 ? 15.492 -3.32 -4.391 1 96.69 140 ARG A O 1
ATOM 1040 N N . SER A 1 141 ? 15.641 -5.539 -4.227 1 95.62 141 SER A N 1
ATOM 1041 C CA . SER A 1 141 ? 15.531 -5.75 -5.664 1 95.62 141 SER A CA 1
ATOM 1042 C C . SER A 1 141 ? 14.148 -5.359 -6.176 1 95.62 141 SER A C 1
ATOM 1044 O O . SER A 1 141 ? 13.133 -5.75 -5.598 1 95.62 141 SER A O 1
ATOM 1046 N N . HIS A 1 142 ? 14.094 -4.629 -7.301 1 95.69 142 HIS A N 1
ATOM 1047 C CA . HIS A 1 142 ? 12.828 -4.227 -7.902 1 95.69 142 HIS A CA 1
ATOM 1048 C C . HIS A 1 142 ? 12.188 -5.383 -8.664 1 95.69 142 HIS A C 1
ATOM 1050 O O . HIS A 1 142 ? 11.062 -5.262 -9.148 1 95.69 142 HIS A O 1
ATOM 1056 N N . HIS A 1 143 ? 12.875 -6.473 -8.758 1 93.19 143 HIS A N 1
ATOM 1057 C CA . HIS A 1 143 ? 12.328 -7.656 -9.414 1 93.19 143 HIS A CA 1
ATOM 1058 C C . HIS A 1 143 ? 11.562 -8.531 -8.43 1 93.19 143 HIS A C 1
ATOM 1060 O O . HIS A 1 143 ? 10.828 -9.438 -8.836 1 93.19 143 HIS A O 1
ATOM 1066 N N . VAL A 1 144 ? 11.828 -8.219 -7.18 1 95.31 144 VAL A N 1
ATOM 1067 C CA . VAL A 1 144 ? 11.109 -8.922 -6.121 1 95.31 144 VAL A CA 1
ATOM 1068 C C . VAL A 1 144 ? 9.984 -8.039 -5.586 1 95.31 144 VAL A C 1
ATOM 1070 O O . VAL A 1 144 ? 10.227 -6.941 -5.082 1 95.31 144 VAL A O 1
ATOM 1073 N N . VAL A 1 145 ? 8.797 -8.508 -5.727 1 97.62 145 VAL A N 1
ATOM 1074 C CA . VAL A 1 145 ? 7.629 -7.746 -5.297 1 97.62 145 VAL A CA 1
ATOM 1075 C C . VAL A 1 145 ? 7.387 -7.965 -3.805 1 97.62 145 VAL A C 1
ATOM 1077 O O . VAL A 1 145 ? 7.344 -9.102 -3.336 1 97.62 145 VAL A O 1
ATOM 1080 N N . LYS A 1 146 ? 7.32 -6.879 -3.014 1 98.44 146 LYS A N 1
ATOM 1081 C CA . LYS A 1 146 ? 6.992 -6.941 -1.593 1 98.44 146 LYS A CA 1
ATOM 1082 C C . LYS A 1 146 ? 5.492 -6.77 -1.367 1 98.44 146 LYS A C 1
ATOM 1084 O O . LYS A 1 146 ? 4.793 -6.184 -2.199 1 98.44 146 LYS A O 1
ATOM 1089 N N . CYS A 1 147 ? 5.051 -7.273 -0.305 1 98.69 147 CYS A N 1
ATOM 1090 C CA . CYS A 1 147 ? 3.643 -7.184 0.063 1 98.69 147 CYS A CA 1
ATOM 1091 C C . CYS A 1 147 ? 3.486 -6.883 1.55 1 98.69 147 CYS A C 1
ATOM 1093 O O . CYS A 1 147 ? 4.188 -7.465 2.381 1 98.69 147 CYS A O 1
ATOM 1095 N N . VAL A 1 148 ? 2.594 -5.973 1.881 1 98.31 148 VAL A N 1
ATOM 1096 C CA . VAL A 1 148 ? 2.213 -5.715 3.266 1 98.31 148 VAL A CA 1
ATOM 1097 C C . VAL A 1 148 ? 0.754 -6.105 3.482 1 98.31 148 VAL A C 1
ATOM 1099 O O . VAL A 1 148 ? -0.086 -5.91 2.602 1 98.31 148 VAL A O 1
ATOM 1102 N N . THR A 1 149 ? 0.485 -6.652 4.645 1 97.81 149 THR A N 1
ATOM 1103 C CA . THR A 1 149 ? -0.859 -7.113 4.973 1 97.81 149 THR A CA 1
ATOM 1104 C C . THR A 1 149 ? -1.324 -6.52 6.301 1 97.81 149 THR A C 1
ATOM 1106 O O . THR A 1 149 ? -0.509 -6.055 7.098 1 97.81 149 THR A O 1
ATOM 1109 N N . ASN A 1 150 ? -2.646 -6.488 6.445 1 96.5 150 ASN A N 1
ATOM 1110 C CA . ASN A 1 150 ? -3.174 -6.168 7.766 1 96.5 150 ASN A CA 1
ATOM 1111 C C . ASN A 1 150 ? -3.258 -7.41 8.648 1 96.5 150 ASN A C 1
ATOM 1113 O O . ASN A 1 150 ? -2.752 -8.469 8.289 1 96.5 150 ASN A O 1
ATOM 1117 N N . ALA A 1 151 ? -3.838 -7.297 9.844 1 94.62 151 ALA A N 1
ATOM 1118 C CA . ALA A 1 151 ? -3.871 -8.367 10.836 1 94.62 151 ALA A CA 1
ATOM 1119 C C . ALA A 1 151 ? -4.703 -9.547 10.344 1 94.62 151 ALA A C 1
ATOM 1121 O O . ALA A 1 151 ? -4.492 -10.68 10.766 1 94.62 151 ALA A O 1
ATOM 1122 N N . GLN A 1 152 ? -5.652 -9.273 9.461 1 95.94 152 GLN A N 1
ATOM 1123 C CA . GLN A 1 152 ? -6.508 -10.328 8.93 1 95.94 152 GLN A CA 1
ATOM 1124 C C . GLN A 1 152 ? -5.879 -10.977 7.703 1 95.94 152 GLN A C 1
ATOM 1126 O O . GLN A 1 152 ? -6.523 -11.773 7.016 1 95.94 152 GLN A O 1
ATOM 1131 N N . MET A 1 153 ? -4.68 -10.602 7.312 1 97.75 153 MET A N 1
ATOM 1132 C CA . MET A 1 153 ? -3.908 -11.117 6.188 1 97.75 153 MET A CA 1
ATOM 1133 C C . MET A 1 153 ? -4.543 -10.711 4.863 1 97.75 153 MET A C 1
ATOM 1135 O O . MET A 1 153 ? -4.496 -11.469 3.891 1 97.75 153 MET A O 1
ATOM 1139 N N . HIS A 1 154 ? -5.203 -9.602 4.906 1 98.38 154 HIS A N 1
ATOM 1140 C CA . HIS A 1 154 ? -5.578 -8.953 3.654 1 98.38 154 HIS A CA 1
ATOM 1141 C C . HIS A 1 154 ? -4.445 -8.078 3.127 1 98.38 154 HIS A C 1
ATOM 1143 O O . HIS A 1 154 ? -3.826 -7.332 3.889 1 98.38 154 HIS A O 1
ATOM 1149 N N . ALA A 1 155 ? -4.168 -8.227 1.861 1 98.69 155 ALA A N 1
ATOM 1150 C CA . ALA A 1 155 ? -3.127 -7.391 1.271 1 98.69 155 ALA A CA 1
ATOM 1151 C C . ALA A 1 155 ? -3.486 -5.914 1.372 1 98.69 155 ALA A C 1
ATOM 1153 O O . ALA A 1 155 ? -4.609 -5.516 1.049 1 98.69 155 ALA A O 1
ATOM 1154 N N . MET A 1 156 ? -2.559 -5.137 1.796 1 97.88 156 MET A N 1
ATOM 1155 C CA . MET A 1 156 ? -2.729 -3.689 1.839 1 97.88 156 MET A CA 1
ATOM 1156 C C . MET A 1 156 ? -2.123 -3.033 0.602 1 97.88 156 MET A C 1
ATOM 1158 O O . MET A 1 156 ? -2.666 -2.057 0.084 1 97.88 156 MET A O 1
ATOM 1162 N N . TYR A 1 157 ? -1.039 -3.535 0.214 1 98.38 157 TYR A N 1
ATOM 1163 C CA . TYR A 1 157 ? -0.386 -3.035 -0.991 1 98.38 157 TYR A CA 1
ATOM 1164 C C . TYR A 1 157 ? 0.707 -3.99 -1.454 1 98.38 157 TYR A C 1
ATOM 1166 O O . TYR A 1 157 ? 1.168 -4.836 -0.685 1 98.38 157 TYR A O 1
ATOM 1174 N N . PHE A 1 158 ? 1.054 -3.932 -2.684 1 98.69 158 PHE A N 1
ATOM 1175 C CA . PHE A 1 158 ? 2.199 -4.574 -3.318 1 98.69 158 PHE A CA 1
ATOM 1176 C C . PHE A 1 158 ? 3.111 -3.537 -3.963 1 98.69 158 PHE A C 1
ATOM 1178 O O . PHE A 1 158 ? 2.637 -2.57 -4.562 1 98.69 158 PHE A O 1
ATOM 1185 N N . SER A 1 159 ? 4.375 -3.797 -3.896 1 98.69 159 SER A N 1
ATOM 1186 C CA . SER A 1 159 ? 5.258 -2.85 -4.566 1 98.69 159 SER A CA 1
ATOM 1187 C C . SER A 1 159 ? 6.609 -3.484 -4.883 1 98.69 159 SER A C 1
ATOM 1189 O O . SER A 1 159 ? 7.039 -4.414 -4.195 1 98.69 159 SER A O 1
ATOM 1191 N N . ARG A 1 160 ? 7.195 -3.006 -5.859 1 98 160 ARG A N 1
ATOM 1192 C CA . ARG A 1 160 ? 8.578 -3.338 -6.18 1 98 160 ARG A CA 1
ATOM 1193 C C . ARG A 1 160 ? 9.547 -2.592 -5.27 1 98 160 ARG A C 1
ATOM 1195 O O . ARG A 1 160 ? 10.727 -2.941 -5.188 1 98 160 ARG A O 1
ATOM 1202 N N . ALA A 1 161 ? 9.078 -1.545 -4.59 1 97.81 161 ALA A N 1
ATOM 1203 C CA . ALA A 1 161 ? 9.867 -0.861 -3.562 1 97.81 161 ALA A CA 1
ATOM 1204 C C . ALA A 1 161 ? 9.922 -1.681 -2.277 1 97.81 161 ALA A C 1
ATOM 1206 O O . ALA A 1 161 ? 9.094 -2.576 -2.07 1 97.81 161 ALA A O 1
ATOM 1207 N N . LEU A 1 162 ? 10.945 -1.384 -1.474 1 97.62 162 LEU A N 1
ATOM 1208 C CA . LEU A 1 162 ? 11.031 -2.039 -0.174 1 97.62 162 LEU A CA 1
ATOM 1209 C C . LEU A 1 162 ? 9.969 -1.51 0.778 1 97.62 162 LEU A C 1
ATOM 1211 O O . LEU A 1 162 ? 10.102 -0.407 1.315 1 97.62 162 LEU A O 1
ATOM 1215 N N . ILE A 1 163 ? 8.906 -2.291 0.909 1 98.06 163 ILE A N 1
ATOM 1216 C CA . ILE A 1 163 ? 7.871 -1.985 1.887 1 98.06 163 ILE A CA 1
ATOM 1217 C C . ILE A 1 163 ? 7.676 -3.178 2.82 1 98.06 163 ILE A C 1
ATOM 1219 O O . ILE A 1 163 ? 7.844 -4.328 2.41 1 98.06 163 ILE A O 1
ATOM 1223 N N . PRO A 1 164 ? 7.293 -2.965 4.062 1 97.94 164 PRO A N 1
ATOM 1224 C CA . PRO A 1 164 ? 7.254 -1.644 4.695 1 97.94 164 PRO A CA 1
ATOM 1225 C C . PRO A 1 164 ? 8.633 -1.009 4.82 1 97.94 164 PRO A C 1
ATOM 1227 O O . PRO A 1 164 ? 9.641 -1.72 4.93 1 97.94 164 PRO A O 1
ATOM 1230 N N . ALA A 1 165 ? 8.625 0.259 4.766 1 97.56 165 ALA A N 1
ATOM 1231 C CA . ALA A 1 165 ? 9.867 1.009 4.922 1 97.56 16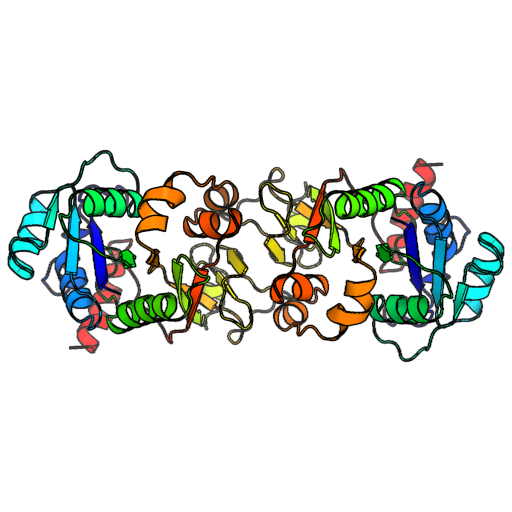5 ALA A CA 1
ATOM 1232 C C . ALA A 1 165 ? 10 1.556 6.34 1 97.56 165 ALA A C 1
ATOM 1234 O O . ALA A 1 165 ? 9.102 1.381 7.168 1 97.56 165 ALA A O 1
ATOM 1235 N N . SER A 1 166 ? 11.172 2.061 6.672 1 94.69 166 SER A N 1
ATOM 1236 C CA . SER A 1 166 ? 11.43 2.688 7.965 1 94.69 166 SER A CA 1
ATOM 1237 C C . SER A 1 166 ? 12.164 4.016 7.801 1 94.69 166 SER A C 1
ATOM 1239 O O . SER A 1 166 ? 12.742 4.285 6.742 1 94.69 166 SER A O 1
ATOM 1241 N N . LYS A 1 167 ? 12.148 4.848 8.82 1 91 167 LYS A N 1
ATOM 1242 C CA . LYS A 1 167 ? 12.742 6.18 8.805 1 91 167 LYS A CA 1
ATOM 1243 C C . LYS A 1 167 ? 14.242 6.105 8.531 1 91 167 LYS A C 1
ATOM 1245 O O . LYS A 1 167 ? 14.805 6.973 7.855 1 91 167 LYS A O 1
ATOM 1250 N N . ASP A 1 168 ? 14.852 5.082 8.992 1 92 168 ASP A N 1
ATOM 1251 C CA . ASP A 1 168 ? 16.297 4.973 8.852 1 92 168 ASP A CA 1
ATOM 1252 C C . ASP A 1 168 ? 16.672 4.059 7.688 1 92 168 ASP A C 1
ATOM 1254 O O . ASP A 1 168 ? 17.844 3.691 7.531 1 92 168 ASP A O 1
ATOM 1258 N N . ASP A 1 169 ? 15.719 3.594 6.922 1 91.88 169 ASP A N 1
ATOM 1259 C CA . ASP A 1 169 ? 15.914 2.781 5.723 1 91.88 169 ASP A CA 1
ATOM 1260 C C . ASP A 1 169 ? 16.609 1.463 6.059 1 91.88 169 ASP A C 1
ATOM 1262 O O . ASP A 1 169 ? 17.391 0.952 5.262 1 91.88 169 ASP A O 1
ATOM 1266 N N . THR A 1 170 ? 16.344 1.019 7.23 1 93.44 170 THR A N 1
ATOM 1267 C CA . THR A 1 170 ? 16.953 -0.244 7.629 1 93.44 170 THR A CA 1
ATOM 1268 C C . THR A 1 170 ? 16.109 -1.425 7.176 1 93.44 170 THR A C 1
ATOM 1270 O O . THR A 1 170 ? 14.875 -1.373 7.242 1 93.44 170 THR A O 1
ATOM 1273 N N . PHE A 1 171 ? 16.828 -2.387 6.73 1 95.44 171 PHE A N 1
ATOM 1274 C CA . PHE A 1 171 ? 16.188 -3.648 6.398 1 95.44 171 PHE A CA 1
ATOM 1275 C C . PHE A 1 171 ? 15.992 -4.504 7.645 1 95.44 171 PHE A C 1
ATOM 1277 O O . PHE A 1 171 ? 16.891 -4.602 8.484 1 95.44 171 PHE A O 1
ATOM 1284 N N . ASP A 1 172 ? 14.828 -5.02 7.781 1 95.31 172 ASP A N 1
ATOM 1285 C CA . ASP A 1 172 ? 14.469 -5.934 8.859 1 95.31 172 ASP A CA 1
ATOM 1286 C C . ASP A 1 172 ? 13.773 -7.18 8.32 1 95.31 172 ASP A C 1
ATOM 1288 O O . ASP A 1 172 ? 12.633 -7.117 7.871 1 95.31 172 ASP A O 1
ATOM 1292 N N . PRO A 1 173 ? 14.438 -8.391 8.375 1 94.5 173 PRO A N 1
ATOM 1293 C CA . PRO A 1 173 ? 13.875 -9.609 7.801 1 94.5 173 PRO A CA 1
ATOM 1294 C C . PRO A 1 173 ? 12.594 -10.055 8.492 1 94.5 173 PRO A C 1
ATOM 1296 O O . PRO A 1 173 ? 11.82 -10.836 7.934 1 94.5 173 PRO A O 1
ATOM 1299 N N . THR A 1 174 ? 12.352 -9.594 9.656 1 93.69 174 THR A N 1
ATOM 1300 C CA . THR A 1 174 ? 11.18 -10.023 10.406 1 93.69 174 THR A CA 1
ATOM 1301 C C . THR A 1 174 ? 9.922 -9.32 9.906 1 93.69 174 THR A C 1
ATOM 1303 O O . THR A 1 174 ? 8.805 -9.727 10.227 1 93.69 174 THR A O 1
ATOM 1306 N N . ARG A 1 175 ? 10.062 -8.352 9.055 1 94.75 175 ARG A N 1
ATOM 1307 C CA . ARG A 1 175 ? 8.883 -7.598 8.656 1 94.75 175 ARG A CA 1
ATOM 1308 C C . ARG A 1 175 ? 8.75 -7.547 7.137 1 94.75 175 ARG A C 1
ATOM 1310 O O . ARG A 1 175 ? 7.789 -6.992 6.609 1 94.75 175 ARG A O 1
ATOM 1317 N N . THR A 1 176 ? 9.758 -8.07 6.434 1 97.38 176 THR A N 1
ATOM 1318 C CA . THR A 1 176 ? 9.766 -8 4.977 1 97.38 176 THR A CA 1
ATOM 1319 C C . THR A 1 176 ? 9.242 -9.297 4.367 1 97.38 176 THR A C 1
ATOM 1321 O O . THR A 1 176 ? 9.781 -10.375 4.637 1 97.38 176 THR A O 1
ATOM 1324 N N . MET A 1 177 ? 8.195 -9.172 3.598 1 98.25 177 MET A N 1
ATOM 1325 C CA . MET A 1 177 ? 7.594 -10.312 2.922 1 98.25 177 MET A CA 1
ATOM 1326 C C . MET A 1 177 ? 7.59 -10.117 1.409 1 98.25 177 MET A C 1
ATOM 1328 O O . MET A 1 177 ? 7.297 -9.016 0.925 1 98.25 177 MET A O 1
ATOM 1332 N N . LYS A 1 178 ? 7.957 -11.133 0.686 1 98.19 178 LYS A N 1
ATOM 1333 C CA . LYS A 1 178 ? 7.844 -11.078 -0.769 1 98.19 178 LYS A CA 1
ATOM 1334 C C . LYS A 1 178 ? 6.598 -11.812 -1.254 1 98.19 178 LYS A C 1
ATOM 1336 O O . LYS A 1 178 ? 6.164 -12.789 -0.634 1 98.19 178 LYS A O 1
ATOM 1341 N N . HIS A 1 179 ? 6.07 -11.352 -2.309 1 97.94 179 HIS A N 1
ATOM 1342 C CA . HIS A 1 179 ? 4.934 -11.984 -2.973 1 97.94 179 HIS A CA 1
ATOM 1343 C C . HIS A 1 179 ? 5.379 -13.172 -3.812 1 97.94 179 HIS A C 1
ATOM 1345 O O . HIS A 1 179 ? 6.371 -13.094 -4.535 1 97.94 179 HIS A O 1
ATOM 1351 N N . ILE A 1 180 ? 4.754 -14.242 -3.652 1 96.19 180 ILE A N 1
ATOM 1352 C CA . ILE A 1 180 ? 4.879 -15.414 -4.512 1 96.19 180 ILE A CA 1
ATOM 1353 C C . ILE A 1 180 ? 3.686 -15.484 -5.465 1 96.19 180 ILE A C 1
ATOM 1355 O O . ILE A 1 180 ? 2.537 -15.562 -5.023 1 96.19 180 ILE A O 1
ATOM 1359 N N . GLY A 1 181 ? 3.955 -15.5 -6.723 1 93.94 181 GLY A N 1
ATOM 1360 C CA . GLY A 1 181 ? 2.957 -15.289 -7.758 1 93.94 181 GLY A CA 1
ATOM 1361 C C . GLY A 1 181 ? 2.113 -16.516 -8.031 1 93.94 181 GLY A C 1
ATOM 1362 O O . GLY A 1 181 ? 2.139 -17.062 -9.141 1 93.94 181 GLY A O 1
ATOM 1363 N N . LEU A 1 182 ? 1.476 -17.062 -7.168 1 96.38 182 LEU A N 1
ATOM 1364 C CA . LEU A 1 182 ? 0.394 -18.031 -7.297 1 96.38 182 LEU A CA 1
ATOM 1365 C C . LEU A 1 182 ? -0.943 -17.406 -6.914 1 96.38 182 LEU A C 1
ATOM 1367 O O . LEU A 1 182 ? -1.093 -16.875 -5.809 1 96.38 182 LEU A O 1
ATOM 1371 N N . TYR A 1 183 ? -1.904 -17.547 -7.82 1 97.69 183 TYR A N 1
ATOM 1372 C CA . TYR A 1 183 ? -3.154 -16.812 -7.609 1 97.69 183 TYR A CA 1
ATOM 1373 C C . TYR A 1 183 ? -4.344 -17.781 -7.633 1 97.69 183 TYR A C 1
ATOM 1375 O O . TYR A 1 183 ? -4.477 -18.594 -8.555 1 97.69 183 TYR A O 1
ATOM 1383 N N . ALA A 1 184 ? -5.137 -17.656 -6.684 1 98.62 184 ALA A N 1
ATOM 1384 C CA . ALA A 1 184 ? -6.48 -18.219 -6.723 1 98.62 184 ALA A CA 1
ATOM 1385 C C . ALA A 1 184 ? -7.539 -17.125 -6.832 1 98.62 184 ALA A C 1
ATOM 1387 O O . ALA A 1 184 ? -7.43 -16.078 -6.191 1 98.62 184 ALA A O 1
ATOM 1388 N N . TYR A 1 185 ? -8.523 -17.391 -7.66 1 98.62 185 TYR A N 1
ATOM 1389 C CA . TYR A 1 185 ? -9.625 -16.469 -7.867 1 98.62 185 TYR A CA 1
ATOM 1390 C C . TYR A 1 185 ? -10.969 -17.141 -7.633 1 98.62 185 TYR A C 1
ATOM 1392 O O . TYR A 1 185 ? -11.125 -18.328 -7.93 1 98.62 185 TYR A O 1
ATOM 1400 N N . ARG A 1 186 ? -11.859 -16.375 -7.117 1 98.5 186 ARG A N 1
ATOM 1401 C CA . ARG A 1 186 ? -13.234 -16.766 -7.391 1 98.5 186 ARG A CA 1
ATOM 1402 C C . ARG A 1 186 ? -13.531 -16.703 -8.883 1 98.5 186 ARG A C 1
ATOM 1404 O O . ARG A 1 186 ? -13.234 -15.703 -9.539 1 98.5 186 ARG A O 1
ATOM 1411 N N . LEU A 1 187 ? -14.125 -17.734 -9.352 1 97.44 187 LEU A N 1
ATOM 1412 C CA . LEU A 1 187 ? -14.281 -17.891 -10.797 1 97.44 187 LEU A CA 1
ATOM 1413 C C . LEU A 1 187 ? -15.086 -16.734 -11.383 1 97.44 187 LEU A C 1
ATOM 1415 O O . LEU A 1 187 ? -14.688 -16.141 -12.383 1 97.44 187 LEU A O 1
ATOM 1419 N N . SER A 1 188 ? -16.219 -16.406 -10.766 1 96.88 188 SER A N 1
ATOM 1420 C CA . SER A 1 188 ? -17.078 -15.344 -11.273 1 96.88 188 SER A CA 1
ATOM 1421 C C . SER A 1 188 ? -16.328 -14.008 -11.305 1 96.88 188 SER A C 1
ATOM 1423 O O . SER A 1 188 ? -16.516 -13.211 -12.234 1 96.88 188 SER A O 1
ATOM 1425 N N . PHE A 1 189 ? -15.547 -13.812 -10.305 1 98.38 189 PHE A N 1
ATOM 1426 C CA . PHE A 1 189 ? -14.758 -12.586 -10.281 1 98.38 189 PHE A CA 1
ATOM 1427 C C . PHE A 1 189 ? -13.781 -12.547 -11.445 1 98.38 189 PHE A C 1
ATOM 1429 O O . PHE A 1 189 ? -13.695 -11.547 -12.164 1 98.38 189 PHE A O 1
ATOM 1436 N N . LEU A 1 190 ? -13.016 -13.609 -11.641 1 97.94 190 LEU A N 1
ATOM 1437 C CA . LEU A 1 190 ? -12 -13.648 -12.688 1 97.94 190 LEU A CA 1
ATOM 1438 C C . LEU A 1 190 ? -12.633 -13.445 -14.062 1 97.94 190 LEU A C 1
ATOM 1440 O O . LEU A 1 190 ? -12.102 -12.703 -14.891 1 97.94 190 LEU A O 1
ATOM 1444 N N . LEU A 1 191 ? -13.758 -14.031 -14.297 1 97.06 191 LEU A N 1
ATOM 1445 C CA . LEU A 1 191 ? -14.344 -14.039 -15.633 1 97.06 191 LEU A CA 1
ATOM 1446 C C . LEU A 1 191 ? -15.141 -12.766 -15.891 1 97.06 191 LEU A C 1
ATOM 1448 O O . LEU A 1 191 ? -15.078 -12.195 -16.984 1 97.06 191 LEU A O 1
ATOM 1452 N N . ASP A 1 192 ? -15.82 -12.273 -14.852 1 97.5 192 ASP A N 1
ATOM 1453 C CA . ASP A 1 192 ? -16.844 -11.258 -15.102 1 97.5 192 ASP A CA 1
ATOM 1454 C C . ASP A 1 192 ? -16.359 -9.883 -14.656 1 97.5 192 ASP A C 1
ATOM 1456 O O . ASP A 1 192 ? -16.812 -8.859 -15.172 1 97.5 192 ASP A O 1
ATOM 1460 N N . ILE A 1 193 ? -15.508 -9.805 -13.75 1 97.75 193 ILE A N 1
ATOM 1461 C CA . ILE A 1 193 ? -15.18 -8.531 -13.133 1 97.75 193 ILE A CA 1
ATOM 1462 C C . ILE A 1 193 ? -13.742 -8.148 -13.461 1 97.75 193 ILE A C 1
ATOM 1464 O O . ILE A 1 193 ? -13.477 -7.062 -13.984 1 97.75 193 ILE A O 1
ATOM 1468 N N . PHE A 1 194 ? -12.805 -9.039 -13.305 1 96.56 194 PHE A N 1
ATOM 1469 C CA . PHE A 1 194 ? -11.375 -8.781 -13.406 1 96.56 194 PHE A CA 1
ATOM 1470 C C . PHE A 1 194 ? -11.039 -8.125 -14.742 1 96.56 194 PHE A C 1
ATOM 1472 O O . PHE A 1 194 ? -10.305 -7.129 -14.781 1 96.56 194 PHE A O 1
ATOM 1479 N N . PRO A 1 195 ? -11.617 -8.586 -15.844 1 94.38 195 PRO A N 1
ATOM 1480 C CA . PRO A 1 195 ? -11.25 -8 -17.141 1 94.38 195 PRO A CA 1
ATOM 1481 C C . PRO A 1 195 ? -11.711 -6.555 -17.281 1 94.38 195 PRO A C 1
ATOM 1483 O O . PRO A 1 195 ? -11.227 -5.84 -18.172 1 94.38 195 PRO A O 1
ATOM 1486 N N . THR A 1 196 ? -12.594 -6.102 -16.484 1 96 196 THR A N 1
ATOM 1487 C CA . THR A 1 196 ? -13.188 -4.777 -16.625 1 96 196 THR A CA 1
ATOM 1488 C C . THR A 1 196 ? -12.453 -3.762 -15.758 1 96 196 THR A C 1
ATOM 1490 O O . THR A 1 196 ? -12.688 -2.557 -15.867 1 96 196 THR A O 1
ATOM 1493 N N . LEU A 1 197 ? -11.609 -4.238 -14.914 1 95.25 197 LEU A N 1
ATOM 1494 C CA . LEU A 1 197 ? -11.008 -3.361 -13.914 1 95.25 197 LEU A CA 1
ATOM 1495 C C . LEU A 1 197 ? -9.891 -2.521 -14.531 1 95.25 197 LEU A C 1
ATOM 1497 O O . LEU A 1 197 ? -9.016 -3.053 -15.211 1 95.25 197 LEU A O 1
ATOM 1501 N N . PRO A 1 198 ? -9.953 -1.192 -14.289 1 90.5 198 PRO A N 1
ATOM 1502 C CA . PRO A 1 198 ? -8.789 -0.377 -14.641 1 90.5 198 PRO A CA 1
ATOM 1503 C C . PRO A 1 198 ? -7.586 -0.649 -13.742 1 90.5 198 PRO A C 1
ATOM 1505 O O . PRO A 1 198 ? -7.738 -1.201 -12.656 1 90.5 198 PRO A O 1
ATOM 1508 N N . SER A 1 199 ? -6.426 -0.351 -14.305 1 87.44 199 SER A N 1
ATOM 1509 C CA . SER A 1 199 ? -5.262 -0.671 -13.484 1 87.44 199 SER A CA 1
ATOM 1510 C C . SER A 1 199 ? -4.148 0.353 -13.68 1 87.44 199 SER A C 1
ATOM 1512 O O . SER A 1 199 ? -3.021 -0.006 -14.023 1 87.44 199 SER A O 1
ATOM 1514 N N . PRO A 1 200 ? -4.379 1.612 -13.352 1 91.88 200 PRO A N 1
ATOM 1515 C CA . PRO A 1 200 ? -3.277 2.568 -13.484 1 91.88 200 PRO A CA 1
ATOM 1516 C C . PRO A 1 200 ? -2.072 2.203 -12.625 1 91.88 200 PRO A C 1
ATOM 1518 O O . PRO A 1 200 ? -0.942 2.168 -13.117 1 91.88 200 PRO A O 1
ATOM 1521 N N . LEU A 1 201 ? -2.277 1.897 -11.336 1 93.12 201 LEU A N 1
ATOM 1522 C CA . LEU A 1 201 ? -1.172 1.521 -10.461 1 93.12 201 LEU A CA 1
ATOM 1523 C C . LEU A 1 201 ? -0.549 0.202 -10.906 1 93.12 201 LEU A C 1
ATOM 1525 O O . LEU A 1 201 ? 0.67 0.033 -10.844 1 93.12 201 LEU A O 1
ATOM 1529 N N . GLY A 1 202 ? -1.416 -0.722 -11.312 1 93.62 202 GLY A N 1
ATOM 1530 C CA . GLY A 1 202 ? -0.928 -1.987 -11.844 1 93.62 202 GLY A CA 1
ATOM 1531 C C . GLY A 1 202 ? -0.018 -1.821 -13.039 1 93.62 202 GLY A C 1
ATOM 1532 O O . GLY A 1 202 ? 0.964 -2.553 -13.188 1 93.62 202 GLY A O 1
ATOM 1533 N N . GLN A 1 203 ? -0.344 -0.909 -13.859 1 93.38 203 GLN A N 1
ATOM 1534 C CA . GLN A 1 203 ? 0.476 -0.638 -15.031 1 93.38 203 GLN A CA 1
ATOM 1535 C C . GLN A 1 203 ? 1.812 -0.016 -14.641 1 93.38 203 GLN A C 1
ATOM 1537 O O . GLN A 1 203 ? 2.857 -0.38 -15.18 1 93.38 203 GLN A O 1
ATOM 1542 N N . ILE A 1 204 ? 1.749 0.905 -13.711 1 94.69 204 ILE A N 1
ATOM 1543 C CA . ILE A 1 204 ? 2.963 1.591 -13.281 1 94.69 204 ILE A CA 1
ATOM 1544 C C . ILE A 1 204 ? 3.926 0.587 -12.648 1 94.69 204 ILE A C 1
ATOM 1546 O O . ILE A 1 204 ? 5.105 0.541 -13 1 94.69 204 ILE A O 1
ATOM 1550 N N . GLU A 1 205 ? 3.441 -0.223 -11.766 1 96.38 205 GLU A N 1
ATOM 1551 C CA . GLU A 1 205 ? 4.285 -1.168 -11.039 1 96.38 205 GLU A CA 1
ATOM 1552 C C . GLU A 1 205 ? 4.453 -2.469 -11.82 1 96.38 205 GLU A C 1
ATOM 1554 O O . GLU A 1 205 ? 5.316 -3.287 -11.492 1 96.38 205 GLU A O 1
ATOM 1559 N N . ASP A 1 206 ? 3.643 -2.648 -12.852 1 94.56 206 ASP A N 1
ATOM 1560 C CA . ASP A 1 206 ? 3.619 -3.895 -13.609 1 94.56 206 ASP A CA 1
ATOM 1561 C C . ASP A 1 206 ? 3.211 -5.07 -12.727 1 94.56 206 ASP A C 1
ATOM 1563 O O . ASP A 1 206 ? 3.924 -6.07 -12.648 1 94.56 206 ASP A O 1
ATOM 1567 N N . LEU A 1 207 ? 2.178 -4.871 -12 1 95.81 207 LEU A N 1
ATOM 1568 C CA . LEU A 1 207 ? 1.609 -5.859 -11.094 1 95.81 207 LEU A CA 1
ATOM 1569 C C . LEU A 1 207 ? 0.107 -6.004 -11.32 1 95.81 207 LEU A C 1
ATOM 1571 O O . LEU A 1 207 ? -0.668 -5.125 -10.93 1 95.81 207 LEU A O 1
ATOM 1575 N N . GLU A 1 208 ? -0.325 -7.117 -11.797 1 92.94 208 GLU A N 1
ATOM 1576 C CA . GLU A 1 208 ? -1.717 -7.32 -12.188 1 92.94 208 GLU A CA 1
ATOM 1577 C C . GLU A 1 208 ? -2.633 -7.359 -10.969 1 92.94 208 GLU A C 1
ATOM 1579 O O . GLU A 1 208 ? -3.771 -6.891 -11.023 1 92.94 208 GLU A O 1
ATOM 1584 N N . GLN A 1 209 ? -2.139 -7.887 -9.867 1 95.88 209 GLN A N 1
ATOM 1585 C CA . GLN A 1 209 ? -2.98 -8.047 -8.688 1 95.88 209 GLN A CA 1
ATOM 1586 C C . GLN A 1 209 ? -3.311 -6.691 -8.055 1 95.88 209 GLN A C 1
ATOM 1588 O O . GLN A 1 209 ? -4.254 -6.578 -7.273 1 95.88 209 GLN A O 1
ATOM 1593 N N . LEU A 1 210 ? -2.547 -5.605 -8.406 1 97.12 210 LEU A N 1
ATOM 1594 C CA . LEU A 1 210 ? -2.824 -4.277 -7.863 1 97.12 210 LEU A CA 1
ATOM 1595 C C . LEU A 1 210 ? -4.164 -3.756 -8.375 1 97.12 210 LEU A C 1
ATOM 1597 O O . LEU A 1 210 ? -4.82 -2.959 -7.695 1 97.12 210 LEU A O 1
ATOM 1601 N N . ARG A 1 211 ? -4.543 -4.219 -9.555 1 95.56 211 ARG A N 1
ATOM 1602 C CA . ARG A 1 211 ? -5.824 -3.777 -10.102 1 95.56 211 ARG A CA 1
ATOM 1603 C C . ARG A 1 211 ? -6.977 -4.191 -9.195 1 95.56 211 ARG A C 1
ATOM 1605 O O . ARG A 1 211 ? -7.988 -3.49 -9.109 1 95.56 211 ARG A O 1
ATOM 1612 N N . VAL A 1 212 ? -6.781 -5.328 -8.539 1 97.75 212 VAL A N 1
ATOM 1613 C CA . VAL A 1 212 ? -7.809 -5.848 -7.645 1 97.75 212 VAL A CA 1
ATOM 1614 C C . VAL A 1 212 ? -7.949 -4.93 -6.434 1 97.75 212 VAL A C 1
ATOM 1616 O O . VAL A 1 212 ? -9.055 -4.523 -6.078 1 97.75 212 VAL A O 1
ATOM 1619 N N . LEU A 1 213 ? -6.84 -4.566 -5.84 1 97.44 213 LEU A N 1
ATOM 1620 C CA . LEU A 1 213 ? -6.84 -3.682 -4.68 1 97.44 213 LEU A CA 1
ATOM 1621 C C . LEU A 1 213 ? -7.348 -2.293 -5.055 1 97.44 213 LEU A C 1
ATOM 1623 O O . LEU A 1 213 ? -8.133 -1.695 -4.312 1 97.44 213 LEU A O 1
ATOM 1627 N N . GLU A 1 214 ? -6.891 -1.844 -6.168 1 95.94 214 GLU A N 1
ATOM 1628 C CA . GLU A 1 214 ? -7.258 -0.507 -6.625 1 95.94 214 GLU A CA 1
ATOM 1629 C C . GLU A 1 214 ? -8.766 -0.378 -6.805 1 95.94 214 GLU A C 1
ATOM 1631 O O . GLU A 1 214 ? -9.328 0.698 -6.602 1 95.94 214 GLU A O 1
ATOM 1636 N N . ALA A 1 215 ? -9.367 -1.418 -7.191 1 96.69 215 ALA A N 1
ATOM 1637 C CA . ALA A 1 215 ? -10.805 -1.42 -7.445 1 96.69 215 ALA A CA 1
ATOM 1638 C C . ALA A 1 215 ? -11.594 -1.588 -6.148 1 96.69 215 ALA A C 1
ATOM 1640 O O . ALA A 1 215 ? -12.82 -1.485 -6.141 1 96.69 215 ALA A O 1
ATOM 1641 N N . GLY A 1 216 ? -10.93 -1.863 -5.078 1 95.38 216 GLY A N 1
ATOM 1642 C CA . GLY A 1 216 ? -11.586 -1.907 -3.781 1 95.38 216 GLY A CA 1
ATOM 1643 C C . GLY A 1 216 ? -11.891 -3.318 -3.316 1 95.38 216 GLY A C 1
ATOM 1644 O O . GLY A 1 216 ? -12.555 -3.508 -2.293 1 95.38 216 GLY A O 1
ATOM 1645 N N . TYR A 1 217 ? -11.391 -4.332 -4.023 1 97.69 217 TYR A N 1
ATOM 1646 C CA . TYR A 1 217 ? -11.586 -5.719 -3.621 1 97.69 217 TYR A CA 1
ATOM 1647 C C . TYR A 1 217 ? -10.461 -6.184 -2.703 1 97.69 217 TYR A C 1
ATOM 1649 O O . TYR A 1 217 ? -9.438 -5.504 -2.572 1 97.69 217 TYR A O 1
ATOM 1657 N N . LYS A 1 218 ? -10.711 -7.289 -2.029 1 98.31 218 LYS A N 1
ATOM 1658 C CA . LYS A 1 218 ? -9.742 -7.781 -1.053 1 98.31 218 LYS A CA 1
ATOM 1659 C C . LYS A 1 218 ? -9.023 -9.023 -1.568 1 98.31 218 LYS A C 1
ATOM 1661 O O . LYS A 1 218 ? -9.633 -9.867 -2.23 1 98.31 218 LYS A O 1
ATOM 1666 N N . ILE A 1 219 ? -7.789 -9.117 -1.297 1 98.81 219 ILE A N 1
ATOM 1667 C CA . ILE A 1 219 ? -6.945 -10.273 -1.58 1 98.81 219 ILE A CA 1
ATOM 1668 C C . ILE A 1 219 ? -6.48 -10.906 -0.27 1 98.81 219 ILE A C 1
ATOM 1670 O O . ILE A 1 219 ? -5.895 -10.234 0.581 1 98.81 219 ILE A O 1
ATOM 1674 N N . LYS A 1 220 ? -6.734 -12.195 -0.078 1 98.94 220 LYS A N 1
ATOM 1675 C CA . LYS A 1 220 ? -6.27 -12.93 1.094 1 98.94 220 LYS A CA 1
ATOM 1676 C C . LYS A 1 220 ? -4.863 -13.477 0.878 1 98.94 220 LYS A C 1
ATOM 1678 O O . LYS A 1 220 ? -4.609 -14.188 -0.098 1 98.94 220 LYS A O 1
ATOM 1683 N N . MET A 1 221 ? -3.971 -13.141 1.754 1 98.81 221 MET A N 1
ATOM 1684 C CA . MET A 1 221 ? -2.602 -13.641 1.646 1 98.81 221 MET A CA 1
ATOM 1685 C C . MET A 1 221 ? -2.365 -14.805 2.604 1 98.81 221 MET A C 1
ATOM 1687 O O . MET A 1 221 ? -2.91 -14.82 3.707 1 98.81 221 MET A O 1
ATOM 1691 N N . VAL A 1 222 ? -1.565 -15.695 2.109 1 98.69 222 VAL A N 1
ATOM 1692 C CA . VAL A 1 222 ? -1.15 -16.844 2.924 1 98.69 222 VAL A CA 1
ATOM 1693 C C . VAL A 1 222 ? 0.368 -16.828 3.082 1 98.69 222 VAL A C 1
ATOM 1695 O O . VAL A 1 222 ? 1.102 -16.766 2.092 1 98.69 222 VAL A O 1
ATOM 1698 N N . ARG A 1 223 ? 0.812 -16.906 4.289 1 98.06 223 ARG A N 1
ATOM 1699 C CA . ARG A 1 223 ? 2.244 -16.953 4.559 1 98.06 223 ARG A CA 1
ATOM 1700 C C . ARG A 1 223 ? 2.773 -18.375 4.418 1 98.06 223 ARG A C 1
ATOM 1702 O O . ARG A 1 223 ? 2.191 -19.328 4.957 1 98.06 223 ARG A O 1
ATOM 1709 N N . VAL A 1 224 ? 3.799 -18.516 3.662 1 97.94 224 VAL A N 1
ATOM 1710 C CA . VAL A 1 224 ? 4.512 -19.781 3.533 1 97.94 224 VAL A CA 1
ATOM 1711 C C . VAL A 1 224 ? 5.992 -19.578 3.848 1 97.94 224 VAL A C 1
ATOM 1713 O O . VAL A 1 224 ? 6.461 -18.453 3.936 1 97.94 224 VAL A O 1
ATOM 1716 N N . ASP A 1 225 ? 6.727 -20.641 4.062 1 95.5 225 ASP A N 1
ATOM 1717 C CA . ASP A 1 225 ? 8.125 -20.531 4.469 1 95.5 225 ASP A CA 1
ATOM 1718 C C . ASP A 1 225 ? 9 -20.078 3.309 1 95.5 225 ASP A C 1
ATOM 1720 O O . ASP A 1 225 ? 9.898 -19.25 3.494 1 95.5 225 ASP A O 1
ATOM 1724 N N . HIS A 1 226 ? 8.805 -20.641 2.223 1 92.62 226 HIS A N 1
ATOM 1725 C CA . HIS A 1 226 ? 9.562 -20.344 1.011 1 92.62 226 HIS A CA 1
ATOM 1726 C C . HIS A 1 226 ? 8.844 -20.844 -0.23 1 92.62 226 HIS A C 1
ATOM 1728 O O . HIS A 1 226 ? 7.84 -21.562 -0.121 1 92.62 226 HIS A O 1
ATOM 1734 N N . ALA A 1 227 ? 9.305 -20.344 -1.336 1 87.94 227 ALA A N 1
ATOM 1735 C CA . ALA A 1 227 ? 8.875 -20.891 -2.625 1 87.94 227 ALA A CA 1
ATOM 1736 C C . ALA A 1 227 ? 10.07 -21.172 -3.525 1 87.94 227 ALA A C 1
ATOM 1738 O O . ALA A 1 227 ? 11.094 -20.484 -3.447 1 87.94 227 ALA A O 1
ATOM 1739 N N . ASN A 1 228 ? 9.875 -22.141 -4.281 1 87.81 228 ASN A N 1
ATOM 1740 C CA . ASN A 1 228 ? 10.914 -22.438 -5.27 1 87.81 228 ASN A CA 1
ATOM 1741 C C . ASN A 1 228 ? 10.961 -21.359 -6.352 1 87.81 228 ASN A C 1
ATOM 1743 O O . ASN A 1 228 ? 9.938 -20.75 -6.68 1 87.81 228 ASN A O 1
ATOM 1747 N N . PRO A 1 229 ? 12.18 -21.188 -6.789 1 86.44 229 PRO A N 1
ATOM 1748 C CA . PRO A 1 229 ? 12.281 -20.172 -7.844 1 86.44 229 PRO A CA 1
ATOM 1749 C C . PRO A 1 229 ? 11.672 -20.641 -9.164 1 86.44 229 PRO A C 1
ATOM 1751 O O . PRO A 1 229 ? 11.672 -21.828 -9.469 1 86.44 229 PRO A O 1
ATOM 1754 N N . GLY A 1 230 ? 11.117 -19.641 -9.898 1 88.88 230 GLY A N 1
ATOM 1755 C CA . GLY A 1 230 ? 10.711 -19.922 -11.266 1 88.88 230 GLY A CA 1
ATOM 1756 C C . GLY A 1 230 ? 11.867 -19.922 -12.25 1 88.88 230 GLY A C 1
ATOM 1757 O O . GLY A 1 230 ? 13.023 -19.797 -11.844 1 88.88 230 GLY A O 1
ATOM 1758 N N . VAL A 1 231 ? 11.586 -20.219 -13.484 1 90.88 231 VAL A N 1
ATOM 1759 C CA . VAL A 1 231 ? 12.555 -20.188 -14.57 1 90.88 231 VAL A CA 1
ATOM 1760 C C . VAL A 1 231 ? 12.227 -19.047 -15.531 1 90.88 231 VAL A C 1
ATOM 1762 O O . VAL A 1 231 ? 11.18 -19.062 -16.172 1 90.88 231 VAL A O 1
ATOM 1765 N N . ASP A 1 232 ? 13.086 -18.047 -15.609 1 87.62 232 ASP A N 1
ATOM 1766 C CA . ASP A 1 232 ? 12.867 -16.938 -16.516 1 87.62 232 ASP A CA 1
ATOM 1767 C C . ASP A 1 232 ? 13.93 -16.906 -17.609 1 87.62 232 ASP A C 1
ATOM 1769 O O . ASP A 1 232 ? 13.656 -16.469 -18.734 1 87.62 232 ASP A O 1
ATOM 1773 N N . LEU A 1 233 ? 15.117 -17.344 -17.203 1 90.25 233 LEU A N 1
ATOM 1774 C CA . LEU A 1 233 ? 16.25 -17.422 -18.109 1 90.25 233 LEU A CA 1
ATOM 1775 C C . LEU A 1 233 ? 16.844 -18.828 -18.156 1 90.25 233 LEU A C 1
ATOM 1777 O O . LEU A 1 233 ? 16.641 -19.609 -17.219 1 90.25 233 LEU A O 1
ATOM 1781 N N . PRO A 1 234 ? 17.578 -19.031 -19.234 1 91.5 234 PRO A N 1
ATOM 1782 C CA . PRO A 1 234 ? 18.172 -20.359 -19.344 1 91.5 234 PRO A CA 1
ATOM 1783 C C . PRO A 1 234 ? 19.062 -20.703 -18.156 1 91.5 234 PRO A C 1
ATOM 1785 O O . PRO A 1 234 ? 19.094 -21.859 -17.703 1 91.5 234 PRO A O 1
ATOM 1788 N N . GLU A 1 235 ? 19.641 -19.688 -17.594 1 90.94 235 GLU A N 1
ATOM 1789 C CA . GLU A 1 235 ? 20.562 -19.891 -16.484 1 90.94 235 GLU A CA 1
ATOM 1790 C C . GLU A 1 235 ? 19.828 -20.328 -15.219 1 90.94 235 GLU A C 1
ATOM 1792 O O . GLU A 1 235 ? 20.438 -20.891 -14.305 1 90.94 235 GLU A O 1
ATOM 1797 N N . ASP A 1 236 ? 18.594 -20.125 -15.133 1 91.19 236 ASP A N 1
ATOM 1798 C CA . ASP A 1 236 ? 17.797 -20.5 -13.969 1 91.19 236 ASP A CA 1
ATOM 1799 C C . ASP A 1 236 ? 17.609 -22.016 -13.891 1 91.19 236 ASP A C 1
ATOM 1801 O O . ASP A 1 236 ? 17.281 -22.547 -12.828 1 91.19 236 ASP A O 1
ATOM 1805 N N . ILE A 1 237 ? 17.797 -22.688 -14.992 1 92.69 237 ILE A N 1
ATOM 1806 C CA . ILE A 1 237 ? 17.531 -24.125 -15.086 1 92.69 237 ILE A CA 1
ATOM 1807 C C . ILE A 1 237 ? 18.469 -24.891 -14.164 1 92.69 237 ILE A C 1
ATOM 1809 O O . ILE A 1 237 ? 18.047 -25.781 -13.414 1 92.69 237 ILE A O 1
ATOM 1813 N N . ALA A 1 238 ? 19.688 -24.469 -14.25 1 90.25 238 ALA A N 1
ATOM 1814 C CA . ALA A 1 238 ? 20.688 -25.156 -13.438 1 90.25 238 ALA A CA 1
ATOM 1815 C C . ALA A 1 238 ? 20.344 -25.078 -11.953 1 90.25 238 ALA A C 1
ATOM 1817 O O . ALA A 1 238 ? 20.5 -26.047 -11.219 1 90.25 238 ALA A O 1
ATOM 1818 N N . LYS A 1 239 ? 19.938 -23.906 -11.57 1 86.19 239 LYS A N 1
ATOM 1819 C CA . LYS A 1 239 ? 19.562 -23.688 -10.18 1 86.19 239 LYS A CA 1
ATOM 1820 C C . LYS A 1 239 ? 18.406 -24.609 -9.773 1 86.19 239 LYS A C 1
ATOM 1822 O O . LYS A 1 239 ? 18.422 -25.188 -8.688 1 86.19 239 LYS A O 1
ATOM 1827 N N . LEU A 1 240 ? 17.469 -24.766 -10.609 1 88.56 240 LEU A N 1
ATOM 1828 C CA . LEU A 1 240 ? 16.297 -25.578 -10.32 1 88.56 240 LEU A CA 1
ATOM 1829 C C . LEU A 1 240 ? 16.641 -27.062 -10.328 1 88.56 240 LEU A C 1
ATOM 1831 O O . LEU A 1 240 ? 16.094 -27.828 -9.539 1 88.56 240 LEU A O 1
ATOM 1835 N N . GLU A 1 241 ? 17.469 -27.438 -11.195 1 92.5 241 GLU A N 1
ATOM 1836 C CA . GLU A 1 241 ? 17.891 -28.828 -11.234 1 92.5 241 GLU A CA 1
ATOM 1837 C C . GLU A 1 241 ? 18.547 -29.25 -9.93 1 92.5 241 GLU A C 1
ATOM 1839 O O . GLU A 1 241 ? 18.328 -30.359 -9.438 1 92.5 241 GLU A O 1
ATOM 1844 N N . ALA A 1 242 ? 19.297 -28.391 -9.43 1 90.12 242 ALA A N 1
ATOM 1845 C CA . ALA A 1 242 ? 19.953 -28.672 -8.156 1 90.12 242 ALA A CA 1
ATOM 1846 C C . ALA A 1 242 ? 18.922 -28.859 -7.039 1 90.12 242 ALA A C 1
ATOM 1848 O O . ALA A 1 242 ? 19.094 -29.734 -6.184 1 90.12 242 ALA A O 1
ATOM 1849 N N . ILE A 1 243 ? 17.875 -28.141 -7.047 1 86.25 243 ILE A N 1
ATOM 1850 C CA . ILE A 1 243 ? 16.828 -28.172 -6.031 1 86.25 243 ILE A CA 1
ATOM 1851 C C . ILE A 1 243 ? 16 -29.453 -6.195 1 86.25 243 ILE A C 1
ATOM 1853 O O . ILE A 1 243 ? 15.742 -30.156 -5.223 1 86.25 243 ILE A O 1
ATOM 1857 N N . LEU A 1 244 ? 15.656 -29.75 -7.383 1 85.31 244 LEU A N 1
ATOM 1858 C CA . LEU A 1 244 ? 14.773 -30.875 -7.664 1 85.31 244 LEU A CA 1
ATOM 1859 C C . LEU A 1 244 ? 15.492 -32.188 -7.438 1 85.31 244 LEU A C 1
ATOM 1861 O O . LEU A 1 244 ? 14.867 -33.188 -7.051 1 85.31 244 LEU A O 1
ATOM 1865 N N . SER A 1 245 ? 16.766 -32.125 -7.727 1 82.81 245 SER A N 1
ATOM 1866 C CA . SER A 1 245 ? 17.562 -33.344 -7.516 1 82.81 245 SER A CA 1
ATOM 1867 C C . SER A 1 245 ? 17.672 -33.656 -6.031 1 82.81 245 SER A C 1
ATOM 1869 O O . SER A 1 245 ? 17.797 -34.844 -5.664 1 82.81 245 SER A O 1
ATOM 1871 N N . LEU A 1 246 ? 17.641 -32.656 -5.23 1 76.25 246 LEU A N 1
ATOM 1872 C CA . LEU A 1 246 ? 17.719 -32.844 -3.785 1 76.25 246 LEU A CA 1
ATOM 1873 C C . LEU A 1 246 ? 16.391 -33.312 -3.221 1 76.25 246 LEU A C 1
ATOM 1875 O O . LEU A 1 246 ? 16.359 -33.969 -2.176 1 76.25 246 LEU A O 1
ATOM 1879 N N . GLN A 1 247 ? 15.367 -33.031 -3.846 1 67.19 247 GLN A N 1
ATOM 1880 C CA . GLN A 1 247 ? 14.039 -33.406 -3.373 1 67.19 247 GLN A CA 1
ATOM 1881 C C . GLN A 1 247 ? 13.695 -34.812 -3.799 1 67.19 247 GLN A C 1
ATOM 1883 O O . GLN A 1 247 ? 12.812 -35.469 -3.215 1 67.19 247 GLN A O 1
ATOM 1888 N N . GLN A 1 248 ? 14.414 -35.438 -4.805 1 54.31 248 GLN A N 1
ATOM 1889 C CA . GLN A 1 248 ? 14.234 -36.812 -5.203 1 54.31 248 GLN A CA 1
ATOM 1890 C C . GLN A 1 248 ? 15.055 -37.75 -4.316 1 54.31 248 GLN A C 1
ATOM 1892 O O . GLN A 1 248 ? 16.125 -37.375 -3.84 1 54.31 248 GLN A O 1
ATOM 1897 N N . MET B 1 1 ? -22.281 20.297 8.586 1 87.06 1 MET B N 1
ATOM 1898 C CA . MET B 1 1 ? -21.266 19.766 9.5 1 87.06 1 MET B CA 1
ATOM 1899 C C . MET B 1 1 ? -20.422 20.891 10.07 1 87.06 1 MET B C 1
ATOM 1901 O O . MET B 1 1 ? -20.125 21.859 9.375 1 87.06 1 MET B O 1
ATOM 1905 N N . ARG B 1 2 ? -20.172 20.875 11.359 1 96.06 2 ARG B N 1
ATOM 1906 C CA . ARG B 1 2 ? -19.344 21.875 12.031 1 96.06 2 ARG B CA 1
ATOM 1907 C C . ARG B 1 2 ? -17.922 21.359 12.25 1 96.06 2 ARG B C 1
ATOM 1909 O O . ARG B 1 2 ? -17.734 20.297 12.844 1 96.06 2 ARG B O 1
ATOM 1916 N N . ALA B 1 3 ? -16.984 22.188 11.75 1 98.31 3 ALA B N 1
ATOM 1917 C CA . ALA B 1 3 ? -15.594 21.766 11.836 1 98.31 3 ALA B CA 1
ATOM 1918 C C . ALA B 1 3 ? -14.82 22.625 12.828 1 98.31 3 ALA B C 1
ATOM 1920 O O . ALA B 1 3 ? -15.07 23.828 12.945 1 98.31 3 ALA B O 1
ATOM 1921 N N . VAL B 1 4 ? -13.867 22.031 13.508 1 98.31 4 VAL B N 1
ATOM 1922 C CA . VAL B 1 4 ? -13.008 22.719 14.461 1 98.31 4 VAL B CA 1
ATOM 1923 C C . VAL B 1 4 ? -11.539 22.406 14.156 1 98.31 4 VAL B C 1
ATOM 1925 O O . VAL B 1 4 ? -11.203 21.281 13.781 1 98.31 4 VAL B O 1
ATOM 1928 N N . GLY B 1 5 ? -10.734 23.375 14.195 1 98.25 5 GLY B N 1
ATOM 1929 C CA . GLY B 1 5 ? -9.297 23.188 14.109 1 98.25 5 GLY B CA 1
ATOM 1930 C C . GLY B 1 5 ? -8.617 23.172 15.461 1 98.25 5 GLY B C 1
ATOM 1931 O O . GLY B 1 5 ? -8.953 23.953 16.344 1 98.25 5 GLY B O 1
ATOM 1932 N N . ILE B 1 6 ? -7.746 22.25 15.656 1 98.25 6 ILE B N 1
ATOM 1933 C CA . ILE B 1 6 ? -6.922 22.188 16.859 1 98.25 6 ILE B CA 1
ATOM 1934 C C . ILE B 1 6 ? -5.445 22.172 16.469 1 98.25 6 ILE B C 1
ATOM 1936 O O . ILE B 1 6 ? -5.035 21.391 15.609 1 98.25 6 ILE B O 1
ATOM 1940 N N . ILE B 1 7 ? -4.656 23 17.062 1 98 7 ILE B N 1
ATOM 1941 C CA . ILE B 1 7 ? -3.209 23.078 16.875 1 98 7 ILE B CA 1
ATOM 1942 C C . ILE B 1 7 ? -2.506 22.578 18.141 1 98 7 ILE B C 1
ATOM 1944 O O . ILE B 1 7 ? -2.42 23.312 19.141 1 98 7 ILE B O 1
ATOM 1948 N N . PRO B 1 8 ? -2.006 21.391 18.094 1 97.31 8 PRO B N 1
ATOM 1949 C CA . PRO B 1 8 ? -1.204 20.953 19.234 1 97.31 8 PRO B CA 1
ATOM 1950 C C . PRO B 1 8 ? 0.163 21.641 19.297 1 97.31 8 PRO B C 1
ATOM 1952 O O . PRO B 1 8 ? 0.796 21.844 18.25 1 97.31 8 PRO B O 1
ATOM 1955 N N . ALA B 1 9 ? 0.561 22.031 20.469 1 95.19 9 ALA B N 1
ATOM 1956 C CA . ALA B 1 9 ? 1.854 22.688 20.656 1 95.19 9 ALA B CA 1
ATOM 1957 C C . ALA B 1 9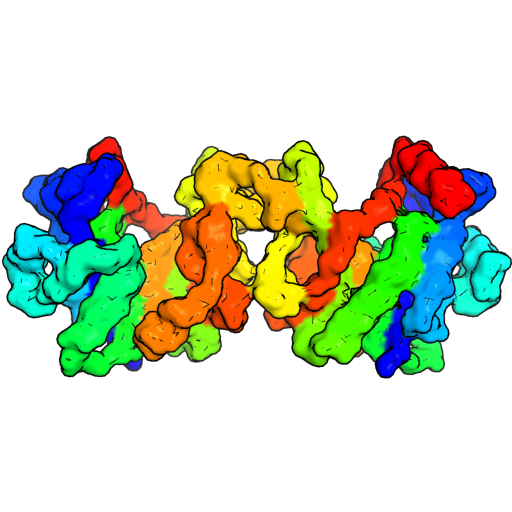 ? 2.428 22.375 22.047 1 95.19 9 ALA B C 1
ATOM 1959 O O . ALA B 1 9 ? 1.783 22.641 23.062 1 95.19 9 ALA B O 1
ATOM 1960 N N . ARG B 1 10 ? 3.549 21.844 22.016 1 92.94 10 ARG B N 1
ATOM 1961 C CA . ARG B 1 10 ? 4.262 21.594 23.266 1 92.94 10 ARG B CA 1
ATOM 1962 C C . ARG B 1 10 ? 5.547 22.406 23.328 1 92.94 10 ARG B C 1
ATOM 1964 O O . ARG B 1 10 ? 6.211 22.625 22.312 1 92.94 10 ARG B O 1
ATOM 1971 N N . LEU B 1 11 ? 5.891 22.859 24.547 1 89.94 11 LEU B N 1
ATOM 1972 C CA . LEU B 1 11 ? 7.047 23.734 24.703 1 89.94 11 LEU B CA 1
ATOM 1973 C C . LEU B 1 11 ? 8.344 22.938 24.609 1 89.94 11 LEU B C 1
ATOM 1975 O O . LEU B 1 11 ? 9.289 23.375 23.953 1 89.94 11 LEU B O 1
ATOM 1979 N N . ARG B 1 12 ? 8.391 21.766 25.312 1 84.19 12 ARG B N 1
ATOM 1980 C CA . ARG B 1 12 ? 9.625 20.984 25.359 1 84.19 12 ARG B CA 1
ATOM 1981 C C . ARG B 1 12 ? 9.75 20.078 24.141 1 84.19 12 ARG B C 1
ATOM 1983 O O . ARG B 1 12 ? 8.781 19.438 23.734 1 84.19 12 ARG B O 1
ATOM 1990 N N . SER B 1 13 ? 10.734 20.328 23.391 1 78.44 13 SER B N 1
ATOM 1991 C CA . SER B 1 13 ? 11.117 19.469 22.266 1 78.44 13 SER B CA 1
ATOM 1992 C C . SER B 1 13 ? 12.617 19.203 22.266 1 78.44 13 SER B C 1
ATOM 1994 O O . SER B 1 13 ? 13.414 20.109 22.547 1 78.44 13 SER B O 1
ATOM 1996 N N . THR B 1 14 ? 12.977 17.984 22.078 1 78.44 14 THR B N 1
ATOM 1997 C CA . THR B 1 14 ? 14.375 17.562 22.188 1 78.44 14 THR B CA 1
ATOM 1998 C C . THR B 1 14 ? 15.203 18.141 21.047 1 78.44 14 THR B C 1
ATOM 2000 O O . THR B 1 14 ? 16.344 18.578 21.25 1 78.44 14 THR B O 1
ATOM 2003 N N . ARG B 1 15 ? 14.812 18.219 19.828 1 78.81 15 ARG B N 1
ATOM 2004 C CA . ARG B 1 15 ? 15.586 18.578 18.641 1 78.81 15 ARG B CA 1
ATOM 2005 C C . ARG B 1 15 ? 15.625 20.094 18.453 1 78.81 15 ARG B C 1
ATOM 2007 O O . ARG B 1 15 ? 16.516 20.625 17.812 1 78.81 15 ARG B O 1
ATOM 2014 N N . PHE B 1 16 ? 14.602 20.875 18.875 1 87.31 16 PHE B N 1
ATOM 2015 C CA . PHE B 1 16 ? 14.406 22.312 18.734 1 87.31 16 PHE B CA 1
ATOM 2016 C C . PHE B 1 16 ? 13.727 22.891 19.984 1 87.31 16 PHE B C 1
ATOM 2018 O O . PHE B 1 16 ? 12.492 22.953 20.047 1 87.31 16 PHE B O 1
ATOM 2025 N N . ASP B 1 17 ? 14.602 23.312 20.875 1 88.5 17 ASP B N 1
ATOM 2026 C CA . ASP B 1 17 ? 14.086 23.781 22.156 1 88.5 17 ASP B CA 1
ATOM 2027 C C . ASP B 1 17 ? 13.141 24.969 21.984 1 88.5 17 ASP B C 1
ATOM 2029 O O . ASP B 1 17 ? 13.445 25.906 21.25 1 88.5 17 ASP B O 1
ATOM 2033 N N . ALA B 1 18 ? 11.938 24.891 22.609 1 92 18 ALA B N 1
ATOM 2034 C CA . ALA B 1 18 ? 10.914 25.938 22.609 1 92 18 ALA B CA 1
ATOM 2035 C C . ALA B 1 18 ? 10.562 26.344 21.172 1 92 18 ALA B C 1
ATOM 2037 O O . ALA B 1 18 ? 10.336 27.516 20.906 1 92 18 ALA B O 1
ATOM 2038 N N . LYS B 1 19 ? 10.492 25.344 20.344 1 93.44 19 LYS B N 1
ATOM 2039 C CA . LYS B 1 19 ? 10.242 25.531 18.922 1 93.44 19 LYS B CA 1
ATOM 2040 C C . LYS B 1 19 ? 9.016 26.406 18.688 1 93.44 19 LYS B C 1
ATOM 2042 O O . LYS B 1 19 ? 9.055 27.328 17.859 1 93.44 19 LYS B O 1
ATOM 2047 N N . PRO B 1 20 ? 7.91 26.359 19.375 1 95.56 20 PRO B N 1
ATOM 2048 C CA . PRO B 1 20 ? 6.711 27.156 19.125 1 95.56 20 PRO B CA 1
ATOM 2049 C C . PRO B 1 20 ? 6.934 28.656 19.406 1 95.56 20 PRO B C 1
ATOM 2051 O O . PRO B 1 20 ? 6.199 29.5 18.891 1 95.56 20 PRO B O 1
ATOM 2054 N N . LEU B 1 21 ? 7.945 28.938 20.156 1 95.62 21 LEU B N 1
ATOM 2055 C CA . LEU B 1 21 ? 8.203 30.328 20.562 1 95.62 21 LEU B CA 1
ATOM 2056 C C . LEU B 1 21 ? 9.266 30.953 19.672 1 95.62 21 LEU B C 1
ATOM 2058 O O . LEU B 1 21 ? 9.523 32.156 19.75 1 95.62 21 LEU B O 1
ATOM 2062 N N . ALA B 1 22 ? 9.867 30.125 18.875 1 95.38 22 ALA B N 1
ATOM 2063 C CA . ALA B 1 22 ? 10.883 30.656 17.969 1 95.38 22 ALA B CA 1
ATOM 2064 C C . ALA B 1 22 ? 10.312 31.766 17.094 1 95.38 22 ALA B C 1
ATOM 2066 O O . ALA B 1 22 ? 9.18 31.672 16.625 1 95.38 22 ALA B O 1
ATOM 2067 N N . LEU B 1 23 ? 11.148 32.781 16.891 1 95.19 23 LEU B N 1
ATOM 2068 C CA . LEU B 1 23 ? 10.672 33.938 16.141 1 95.19 23 LEU B CA 1
ATOM 2069 C C . LEU B 1 23 ? 10.875 33.719 14.641 1 95.19 23 LEU B C 1
ATOM 2071 O O . LEU B 1 23 ? 11.945 33.281 14.211 1 95.19 23 LEU B O 1
ATOM 2075 N N . ILE B 1 24 ? 9.844 33.969 13.906 1 94.81 24 ILE B N 1
ATOM 2076 C CA . ILE B 1 24 ? 9.852 34.031 12.453 1 94.81 24 ILE B CA 1
ATOM 2077 C C . ILE B 1 24 ? 9.336 35.375 12 1 94.81 24 ILE B C 1
ATOM 2079 O O . ILE B 1 24 ? 8.172 35.719 12.234 1 94.81 24 ILE B O 1
ATOM 2083 N N . CYS B 1 25 ? 10.18 36.156 11.281 1 93.94 25 CYS B N 1
ATOM 2084 C CA . CYS B 1 25 ? 9.828 37.5 10.891 1 93.94 25 CYS B CA 1
ATOM 2085 C C . CYS B 1 25 ? 9.336 38.312 12.094 1 93.94 25 CYS B C 1
ATOM 2087 O O . CYS B 1 25 ? 8.328 39.031 11.992 1 93.94 25 CYS B O 1
ATOM 2089 N N . GLY B 1 26 ? 9.828 38.031 13.227 1 93 26 GLY B N 1
ATOM 2090 C CA . GLY B 1 26 ? 9.578 38.812 14.406 1 93 26 GLY B CA 1
ATOM 2091 C C . GLY B 1 26 ? 8.398 38.344 15.227 1 93 26 GLY B C 1
ATOM 2092 O O . GLY B 1 26 ? 8.125 38.875 16.312 1 93 26 GLY B O 1
ATOM 2093 N N . LYS B 1 27 ? 7.699 37.406 14.828 1 95.44 27 LYS B N 1
ATOM 2094 C CA . LYS B 1 27 ? 6.547 36.844 15.523 1 95.44 27 LYS B CA 1
ATOM 2095 C C . LYS B 1 27 ? 6.777 35.375 15.883 1 95.44 27 LYS B C 1
ATOM 2097 O O . LYS B 1 27 ? 7.391 34.625 15.117 1 95.44 27 LYS B O 1
ATOM 2102 N N . PRO B 1 28 ? 6.309 34.969 17.078 1 96.25 28 PRO B N 1
ATOM 2103 C CA . PRO B 1 28 ? 6.461 33.562 17.453 1 96.25 28 PRO B CA 1
ATOM 2104 C C . PRO B 1 28 ? 5.84 32.594 16.422 1 96.25 28 PRO B C 1
ATOM 2106 O O . PRO B 1 28 ? 4.789 32.906 15.852 1 96.25 28 PRO B O 1
ATOM 2109 N N . MET B 1 29 ? 6.43 31.469 16.219 1 96.31 29 MET B N 1
ATOM 2110 C CA . MET B 1 29 ? 6 30.484 15.227 1 96.31 29 MET B CA 1
ATOM 2111 C C . MET B 1 29 ? 4.543 30.094 15.445 1 96.31 29 MET B C 1
ATOM 2113 O O . MET B 1 29 ? 3.76 30.047 14.5 1 96.31 29 MET B O 1
ATOM 2117 N N . ILE B 1 30 ? 4.164 29.844 16.703 1 96.38 30 ILE B N 1
ATOM 2118 C CA . ILE B 1 30 ? 2.812 29.391 17.016 1 96.38 30 ILE B CA 1
ATOM 2119 C C . ILE B 1 30 ? 1.801 30.453 16.625 1 96.38 30 ILE B C 1
ATOM 2121 O O . ILE B 1 30 ? 0.684 30.141 16.203 1 96.38 30 ILE B O 1
ATOM 2125 N N . GLN B 1 31 ? 2.129 31.672 16.734 1 96.38 31 GLN B N 1
ATOM 21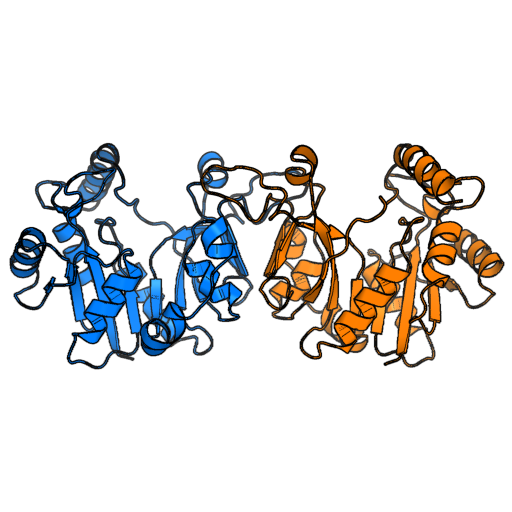26 C CA . GLN B 1 31 ? 1.257 32.781 16.312 1 96.38 31 GLN B CA 1
ATOM 2127 C C . GLN B 1 31 ? 1.033 32.75 14.812 1 96.38 31 GLN B C 1
ATOM 2129 O O . GLN B 1 31 ? -0.088 32.969 14.344 1 96.38 31 GLN B O 1
ATOM 2134 N N . HIS B 1 32 ? 2.123 32.531 14.039 1 95.56 32 HIS B N 1
ATOM 2135 C CA . HIS B 1 32 ? 2.004 32.438 12.594 1 95.56 32 HIS B CA 1
ATOM 2136 C C . HIS B 1 32 ? 1.036 31.312 12.203 1 95.56 32 HIS B C 1
ATOM 2138 O O . HIS B 1 32 ? 0.162 31.516 11.352 1 95.56 32 HIS B O 1
ATOM 2144 N N . THR B 1 33 ? 1.221 30.188 12.836 1 96.31 33 THR B N 1
ATOM 2145 C CA . THR B 1 33 ? 0.382 29.031 12.523 1 96.31 33 THR B CA 1
ATOM 2146 C C . THR B 1 33 ? -1.082 29.328 12.836 1 96.31 33 THR B C 1
ATOM 2148 O O . THR B 1 33 ? -1.964 29.062 12.023 1 96.31 33 THR B O 1
ATOM 2151 N N . PHE B 1 34 ? -1.324 29.891 13.961 1 97 34 PHE B N 1
ATOM 2152 C CA . PHE B 1 34 ? -2.68 30.219 14.391 1 97 34 PHE B CA 1
ATOM 2153 C C . PHE B 1 34 ? -3.326 31.219 13.43 1 97 34 PHE B C 1
ATOM 2155 O O . PHE B 1 34 ? -4.453 31 12.977 1 97 34 PHE B O 1
ATOM 2162 N N . GLU B 1 35 ? -2.615 32.25 13.133 1 96 35 GLU B N 1
ATOM 2163 C CA . GLU B 1 35 ? -3.133 33.281 12.242 1 96 35 GLU B CA 1
ATOM 2164 C C . GLU B 1 35 ? -3.414 32.719 10.852 1 96 35 GLU B C 1
ATOM 2166 O O . GLU B 1 35 ? -4.438 33.031 10.242 1 96 35 GLU B O 1
ATOM 2171 N N . ALA B 1 36 ? -2.486 31.938 10.367 1 95.38 36 ALA B N 1
ATOM 2172 C CA . ALA B 1 36 ? -2.668 31.328 9.055 1 95.38 36 ALA B CA 1
ATOM 2173 C C . ALA B 1 36 ? -3.9 30.422 9.023 1 95.38 36 ALA B C 1
ATOM 2175 O O . ALA B 1 36 ? -4.723 30.516 8.109 1 95.38 36 ALA B O 1
ATOM 2176 N N . ALA B 1 37 ? -4.07 29.594 10.039 1 97.12 37 ALA B N 1
ATOM 2177 C CA . ALA B 1 37 ? -5.188 28.672 10.125 1 97.12 37 ALA B CA 1
ATOM 2178 C C . ALA B 1 37 ? -6.512 29.406 10.297 1 97.12 37 ALA B C 1
ATOM 2180 O O . ALA B 1 37 ? -7.551 28.953 9.82 1 97.12 37 ALA B O 1
ATOM 2181 N N . SER B 1 38 ? -6.496 30.547 10.938 1 96.88 38 SER B N 1
ATOM 2182 C CA . SER B 1 38 ? -7.699 31.297 11.242 1 96.88 38 SER B CA 1
ATOM 2183 C C . SER B 1 38 ? -8.336 31.875 9.977 1 96.88 38 SER B C 1
ATOM 2185 O O . SER B 1 38 ? -9.484 32.312 9.992 1 96.88 38 SER B O 1
ATOM 2187 N N . LYS B 1 39 ? -7.594 31.844 8.883 1 97 39 LYS B N 1
ATOM 2188 C CA . LYS B 1 39 ? -8.109 32.344 7.617 1 97 39 LYS B CA 1
ATOM 2189 C C . LYS B 1 39 ? -9.016 31.328 6.938 1 97 39 LYS B C 1
ATOM 2191 O O . LYS B 1 39 ? -9.625 31.625 5.91 1 97 39 LYS B O 1
ATOM 2196 N N . SER B 1 40 ? -9.047 30.141 7.488 1 97.88 40 SER B N 1
ATOM 2197 C CA . SER B 1 40 ? -9.977 29.141 6.969 1 97.88 40 SER B CA 1
ATOM 2198 C C . SER B 1 40 ? -11.414 29.656 6.988 1 97.88 40 SER B C 1
ATOM 2200 O O . SER B 1 40 ? -11.828 30.312 7.949 1 97.88 40 SER B O 1
ATOM 2202 N N . THR B 1 41 ? -12.188 29.312 5.977 1 98.12 41 THR B N 1
ATOM 2203 C CA . THR B 1 41 ? -13.57 29.766 5.887 1 98.12 41 THR B CA 1
ATOM 2204 C C . THR B 1 41 ? -14.523 28.672 6.379 1 98.12 41 THR B C 1
ATOM 2206 O O . THR B 1 41 ? -15.727 28.922 6.52 1 98.12 41 THR B O 1
ATOM 2209 N N . LYS B 1 42 ? -14.023 27.531 6.754 1 98.12 42 LYS B N 1
ATOM 2210 C CA . LYS B 1 42 ? -14.891 26.406 7.086 1 98.12 42 LYS B CA 1
ATOM 2211 C C . LYS B 1 42 ? -14.797 26.062 8.57 1 98.12 42 LYS B C 1
ATOM 2213 O O . LYS B 1 42 ? -15.648 25.344 9.094 1 98.12 42 LYS B O 1
ATOM 2218 N N . LEU B 1 43 ? -13.812 26.578 9.195 1 97.75 43 LEU B N 1
ATOM 2219 C CA . LEU B 1 43 ? -13.68 26.281 10.617 1 97.75 43 LEU B CA 1
ATOM 2220 C C . LEU B 1 43 ? -14.672 27.094 11.438 1 97.75 43 LEU B C 1
ATOM 2222 O O . LEU B 1 43 ? -14.711 28.328 11.32 1 97.75 43 LEU B O 1
ATOM 2226 N N . ALA B 1 44 ? -15.383 26.422 12.234 1 96.94 44 ALA B N 1
ATOM 2227 C CA . ALA B 1 44 ? -16.297 27.062 13.164 1 96.94 44 A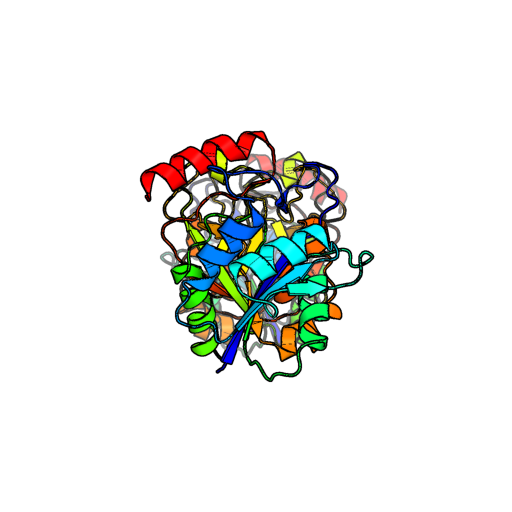LA B CA 1
ATOM 2228 C C . ALA B 1 44 ? -15.594 27.438 14.469 1 96.94 44 ALA B C 1
ATOM 2230 O O . ALA B 1 44 ? -16.094 28.25 15.25 1 96.94 44 ALA B O 1
ATOM 2231 N N . GLY B 1 45 ? -14.477 26.859 14.758 1 96 45 GLY B N 1
ATOM 2232 C CA . GLY B 1 45 ? -13.609 27.109 15.898 1 96 45 GLY B CA 1
ATOM 2233 C C . GLY B 1 45 ? -12.164 26.75 15.648 1 96 45 GLY B C 1
ATOM 2234 O O . GLY B 1 45 ? -11.875 25.859 14.844 1 96 45 GLY B O 1
ATOM 2235 N N . LEU B 1 46 ? -11.32 27.453 16.281 1 97.38 46 LEU B N 1
ATOM 2236 C CA . LEU B 1 46 ? -9.883 27.203 16.203 1 97.38 46 LEU B CA 1
ATOM 2237 C C . LEU B 1 46 ? -9.219 27.359 17.562 1 97.38 46 LEU B C 1
ATOM 2239 O O . LEU B 1 46 ? -9.383 28.391 18.203 1 97.38 46 LEU B O 1
ATOM 2243 N N . PHE B 1 47 ? -8.453 26.328 17.922 1 97.62 47 PHE B N 1
ATOM 2244 C CA . PHE B 1 47 ? -7.84 26.344 19.234 1 97.62 47 PHE B CA 1
ATOM 2245 C C . PHE B 1 47 ? -6.402 25.844 19.172 1 97.62 47 PHE B C 1
ATOM 2247 O O . PHE B 1 47 ? -6.059 25.047 18.312 1 97.62 47 PHE B O 1
ATOM 2254 N N . VAL B 1 48 ? -5.598 26.344 20.078 1 97.75 48 VAL B N 1
ATOM 2255 C CA . VAL B 1 48 ? -4.277 25.781 20.344 1 97.75 48 VAL B CA 1
ATOM 2256 C C . VAL B 1 48 ? -4.316 24.938 21.609 1 97.75 48 VAL B C 1
ATOM 2258 O O . VAL B 1 48 ? -4.758 25.406 22.656 1 97.75 48 VAL B O 1
ATOM 2261 N N . ALA B 1 49 ? -3.955 23.688 21.484 1 97.62 49 ALA B N 1
ATOM 2262 C CA . ALA B 1 49 ? -3.828 22.781 22.625 1 97.62 49 ALA B CA 1
ATOM 2263 C C . ALA B 1 49 ? -2.381 22.703 23.094 1 97.62 49 ALA B C 1
ATOM 2265 O O . ALA B 1 49 ? -1.509 22.234 22.359 1 97.62 49 ALA B O 1
ATOM 2266 N N . THR B 1 50 ? -2.139 23.094 24.328 1 96.81 50 THR B N 1
ATOM 2267 C CA . THR B 1 50 ? -0.753 23.188 24.781 1 96.81 50 THR B CA 1
ATOM 2268 C C . THR B 1 50 ? -0.636 22.875 26.266 1 96.81 50 THR B C 1
ATOM 2270 O O . THR B 1 50 ? -1.636 22.875 26.984 1 96.81 50 THR B O 1
ATOM 2273 N N . ASP B 1 51 ? 0.582 22.469 26.656 1 94.5 51 ASP B N 1
ATOM 2274 C CA . ASP B 1 51 ? 0.855 22.234 28.062 1 94.5 51 ASP B CA 1
ATOM 2275 C C . ASP B 1 51 ? 1.58 23.422 28.688 1 94.5 51 ASP B C 1
ATOM 2277 O O . ASP B 1 51 ? 1.96 23.375 29.859 1 94.5 51 ASP B O 1
ATOM 2281 N N . ALA B 1 52 ? 1.785 24.453 27.969 1 95.31 52 ALA B N 1
ATOM 2282 C CA . ALA B 1 52 ? 2.635 25.562 28.422 1 95.31 52 ALA B CA 1
ATOM 2283 C C . ALA B 1 52 ? 1.846 26.859 28.516 1 95.31 52 ALA B C 1
ATOM 2285 O O . ALA B 1 52 ? 1.265 27.312 27.516 1 95.31 52 ALA B O 1
ATOM 2286 N N . GLN B 1 53 ? 2.006 27.469 29.641 1 95.44 53 GLN B N 1
ATOM 2287 C CA . GLN B 1 53 ? 1.321 28.734 29.859 1 95.44 53 GLN B CA 1
ATOM 2288 C C . GLN B 1 53 ? 1.871 29.828 28.938 1 95.44 53 GLN B C 1
ATOM 2290 O O . GLN B 1 53 ? 1.131 30.703 28.5 1 95.44 53 GLN B O 1
ATOM 2295 N N . GLU B 1 54 ? 3.135 29.734 28.672 1 95.06 54 GLU B N 1
ATOM 2296 C CA . GLU B 1 54 ? 3.771 30.703 27.797 1 95.06 54 GLU B CA 1
ATOM 2297 C C . GLU B 1 54 ? 3.137 30.703 26.406 1 95.06 54 GLU B C 1
ATOM 2299 O O . GLU B 1 54 ? 2.863 31.75 25.844 1 95.06 54 GLU B O 1
ATOM 2304 N N . ILE B 1 55 ? 2.887 29.516 25.875 1 95.94 55 ILE B N 1
ATOM 2305 C CA . ILE B 1 55 ? 2.254 29.375 24.578 1 95.94 55 ILE B CA 1
ATOM 2306 C C . ILE B 1 55 ? 0.807 29.859 24.641 1 95.94 55 ILE B C 1
ATOM 2308 O O . ILE B 1 55 ? 0.35 30.594 23.766 1 95.94 55 ILE B O 1
ATOM 2312 N N . ALA B 1 56 ? 0.112 29.469 25.688 1 96.25 56 ALA B N 1
ATOM 2313 C CA . ALA B 1 56 ? -1.282 29.859 25.875 1 96.25 56 ALA B CA 1
ATOM 2314 C C . ALA B 1 56 ? -1.424 31.391 25.891 1 96.25 56 ALA B C 1
ATOM 2316 O O . ALA B 1 56 ? -2.35 31.938 25.281 1 96.25 56 ALA B O 1
ATOM 2317 N N . ALA B 1 57 ? -0.525 32.031 26.516 1 95.5 57 ALA B N 1
ATOM 2318 C CA . ALA B 1 57 ? -0.571 33.469 26.641 1 95.5 57 ALA B CA 1
ATOM 2319 C C . ALA B 1 57 ? -0.443 34.156 25.281 1 95.5 57 ALA B C 1
ATOM 2321 O O . ALA B 1 57 ? -1.154 35.125 24.984 1 95.5 57 ALA B O 1
ATOM 2322 N N . ILE B 1 58 ? 0.402 33.656 24.5 1 95.12 58 ILE B N 1
ATOM 2323 C CA . ILE B 1 58 ? 0.615 34.188 23.156 1 95.12 58 ILE B CA 1
ATOM 2324 C C . ILE B 1 58 ? -0.655 34 22.328 1 95.12 58 ILE B C 1
ATOM 2326 O O . ILE B 1 58 ? -1.094 34.969 21.656 1 95.12 58 ILE B O 1
ATOM 2330 N N . VAL B 1 59 ? -1.214 32.875 22.359 1 95.12 59 VAL B N 1
ATOM 2331 C CA . VAL B 1 59 ? -2.393 32.531 21.578 1 95.12 59 VAL B CA 1
ATOM 2332 C C . VAL B 1 59 ? -3.578 33.375 22.031 1 95.12 59 VAL B C 1
ATOM 2334 O O . VAL B 1 59 ? -4.359 33.875 21.219 1 95.12 59 VAL B O 1
ATOM 2337 N N . GLN B 1 60 ? -3.699 33.531 23.297 1 94.06 60 GLN B N 1
ATOM 2338 C CA . GLN B 1 60 ? -4.777 34.344 23.844 1 94.06 60 GLN B CA 1
ATOM 2339 C C . GLN B 1 60 ? -4.652 35.812 23.406 1 94.06 60 GLN B C 1
ATOM 2341 O O . GLN B 1 60 ? -5.652 36.469 23.109 1 94.06 60 GLN B O 1
ATOM 2346 N N . ALA B 1 61 ? -3.439 36.25 23.344 1 92.31 61 ALA B N 1
ATOM 2347 C CA . ALA B 1 61 ? -3.191 37.625 22.906 1 92.31 61 ALA B CA 1
ATOM 2348 C C . ALA B 1 61 ? -3.508 37.781 21.422 1 92.31 61 ALA B C 1
ATOM 2350 O O . ALA B 1 61 ? -3.898 38.875 20.984 1 92.31 61 ALA B O 1
ATOM 2351 N N . THR B 1 62 ? -3.387 36.781 20.672 1 89.06 62 THR B N 1
ATOM 2352 C CA . THR B 1 62 ? -3.576 36.812 19.234 1 89.06 62 THR B CA 1
ATOM 2353 C C . THR B 1 62 ? -5.035 36.531 18.875 1 89.06 62 THR B C 1
ATOM 2355 O O . THR B 1 62 ? -5.609 37.219 18.031 1 89.06 62 THR B O 1
ATOM 2358 N N . GLY B 1 63 ? -5.625 35.469 19.359 1 80.56 63 GLY B N 1
ATOM 2359 C CA . GLY B 1 63 ? -6.91 34.938 18.922 1 80.56 63 GLY B CA 1
ATOM 2360 C C . GLY B 1 63 ? -8.016 35.156 19.953 1 80.56 63 GLY B C 1
ATOM 2361 O O . GLY B 1 63 ? -9.164 34.75 19.719 1 80.56 63 GLY B O 1
ATOM 2362 N N . GLY B 1 64 ? -7.664 35.562 20.938 1 76 64 GLY B N 1
ATOM 2363 C CA . GLY B 1 64 ? -8.617 35.75 22.031 1 76 64 GLY B CA 1
ATOM 2364 C C . GLY B 1 64 ? -8.484 34.719 23.125 1 76 64 GLY B C 1
ATOM 2365 O O . GLY B 1 64 ? -7.883 33.656 22.906 1 76 64 GLY B O 1
ATOM 2366 N N . HIS B 1 65 ? -9.023 35.031 24.234 1 73.75 65 HIS B N 1
ATOM 2367 C CA . HIS B 1 65 ? -8.828 34.312 25.469 1 73.75 65 HIS B CA 1
ATOM 2368 C C . HIS B 1 65 ? -9.242 32.844 25.312 1 73.75 65 HIS B C 1
ATOM 2370 O O . HIS B 1 65 ? -8.656 31.969 25.938 1 73.75 65 HIS B O 1
ATOM 2376 N N . GLN B 1 66 ? -10.062 32.562 24.422 1 77.69 66 GLN B N 1
ATOM 2377 C CA . GLN B 1 66 ? -10.602 31.203 24.344 1 77.69 66 GLN B CA 1
ATOM 2378 C C . GLN B 1 66 ? -9.914 30.391 23.25 1 77.69 66 GLN B C 1
ATOM 2380 O O . GLN B 1 66 ? -10.258 29.234 23 1 77.69 66 GLN B O 1
ATOM 2385 N N . ALA B 1 67 ? -8.859 30.906 22.875 1 91.44 67 ALA B N 1
ATOM 2386 C CA . ALA B 1 67 ? -8.25 30.25 21.703 1 91.44 67 ALA B CA 1
ATOM 2387 C C . ALA B 1 67 ? -7.203 29.219 22.141 1 91.44 67 ALA B C 1
ATOM 2389 O O . ALA B 1 67 ? -6.68 28.469 21.312 1 91.44 67 ALA B O 1
ATOM 2390 N N . ALA B 1 68 ? -6.969 29.156 23.5 1 95.56 68 ALA B N 1
ATOM 2391 C CA . ALA B 1 68 ? -5.973 28.203 24 1 95.56 68 ALA B CA 1
ATOM 2392 C C . ALA B 1 68 ? -6.602 27.203 24.969 1 95.56 68 ALA B C 1
ATOM 2394 O O . ALA B 1 68 ? -7.449 27.578 25.781 1 95.56 68 ALA B O 1
ATOM 2395 N N . ILE B 1 69 ? -6.309 26.016 24.812 1 96.12 69 ILE B N 1
ATOM 2396 C CA . ILE B 1 69 ? -6.727 24.938 25.719 1 96.12 69 ILE B CA 1
ATOM 2397 C C . ILE B 1 69 ? -5.5 24.328 26.391 1 96.12 69 ILE B C 1
ATOM 2399 O O . ILE B 1 69 ? -4.621 23.781 25.703 1 96.12 69 ILE B O 1
ATOM 2403 N N . LEU B 1 70 ? -5.41 24.438 27.734 1 95.94 70 LEU B N 1
ATOM 2404 C CA . LEU B 1 70 ? -4.305 23.828 28.469 1 95.94 70 LEU B CA 1
ATOM 2405 C C . LEU B 1 70 ? -4.516 22.312 28.625 1 95.94 70 LEU B C 1
ATOM 2407 O O . LEU B 1 70 ? -5.566 21.875 29.094 1 95.94 70 LEU B O 1
ATOM 2411 N N . THR B 1 71 ? -3.531 21.516 28.172 1 96.44 71 THR B N 1
ATOM 2412 C CA . THR B 1 71 ? -3.584 20.062 28.234 1 96.44 71 THR B CA 1
ATOM 2413 C C . THR B 1 71 ? -2.451 19.516 29.109 1 96.44 71 THR B C 1
ATOM 2415 O O . THR B 1 71 ? -1.561 20.266 29.516 1 96.44 71 THR B O 1
ATOM 2418 N N . GLU B 1 72 ? -2.539 18.203 29.375 1 94.62 72 GLU B N 1
ATOM 2419 C CA . GLU B 1 72 ? -1.553 17.547 30.219 1 94.62 72 GLU B CA 1
ATOM 2420 C C . GLU B 1 72 ? -0.204 17.438 29.516 1 94.62 72 GLU B C 1
ATOM 2422 O O . GLU B 1 72 ? -0.146 17.203 28.312 1 94.62 72 GLU B O 1
ATOM 2427 N N . SER B 1 73 ? 0.868 17.531 30.312 1 91.25 73 SER B N 1
ATOM 2428 C CA . SER B 1 73 ? 2.219 17.469 29.75 1 91.25 73 SER B CA 1
ATOM 2429 C C . SER B 1 73 ? 2.605 16.031 29.391 1 91.25 73 SER B C 1
ATOM 2431 O O . SER B 1 73 ? 3.488 15.82 28.562 1 91.25 73 SER B O 1
ATOM 2433 N N . ALA B 1 74 ? 1.965 15.039 29.922 1 90.19 74 ALA B N 1
ATOM 2434 C CA . ALA B 1 74 ? 2.344 13.633 29.766 1 90.19 74 ALA B CA 1
ATOM 2435 C C . ALA B 1 74 ? 1.857 13.078 28.438 1 90.19 74 ALA B C 1
ATOM 2437 O O . ALA B 1 74 ? 2.273 11.992 28.016 1 90.19 74 ALA B O 1
ATOM 2438 N N . ILE B 1 75 ? 1.035 13.828 27.75 1 89.31 75 ILE B N 1
ATOM 2439 C CA . ILE B 1 75 ? 0.487 13.359 26.484 1 89.31 75 ILE B CA 1
ATOM 2440 C C . ILE B 1 75 ? 1.609 13.211 25.469 1 89.31 75 ILE B C 1
ATOM 2442 O O . ILE B 1 75 ? 2.303 14.18 25.156 1 89.31 75 ILE B O 1
ATOM 2446 N N . PRO B 1 76 ? 1.72 12.07 24.844 1 84.31 76 PRO B N 1
ATOM 2447 C CA . PRO B 1 76 ? 2.939 11.781 24.094 1 84.31 76 PRO B CA 1
ATOM 2448 C C . PRO B 1 76 ? 2.879 12.297 22.656 1 84.31 76 PRO B C 1
ATOM 2450 O O . PRO B 1 76 ? 3.918 12.539 22.031 1 84.31 76 PRO B O 1
ATOM 2453 N N . THR B 1 77 ? 1.678 12.383 22.031 1 88.44 77 THR B N 1
ATOM 2454 C CA . THR B 1 77 ? 1.617 12.711 20.609 1 88.44 77 THR B CA 1
ATOM 2455 C C . THR B 1 77 ? 0.693 13.906 20.375 1 88.44 77 THR B C 1
ATOM 2457 O O . THR B 1 77 ? -0.193 14.18 21.188 1 88.44 77 THR B O 1
ATOM 2460 N N . GLY B 1 78 ? 0.904 14.523 19.281 1 92.06 78 GLY B N 1
ATOM 2461 C CA . GLY B 1 78 ? 0.054 15.633 18.891 1 92.06 78 GLY B CA 1
ATOM 2462 C C . GLY B 1 78 ? -1.398 15.234 18.703 1 92.06 78 GLY B C 1
ATOM 2463 O O . GLY B 1 78 ? -2.305 15.969 19.109 1 92.06 78 GLY B O 1
ATOM 2464 N N . THR B 1 79 ? -1.612 14.078 18.109 1 94.25 79 THR B N 1
ATOM 2465 C CA . THR B 1 79 ? -2.971 13.609 17.859 1 94.25 79 THR B CA 1
ATOM 2466 C C . THR B 1 79 ? -3.693 13.328 19.172 1 94.25 79 THR B C 1
ATOM 2468 O O . THR B 1 79 ? -4.875 13.641 19.328 1 94.25 79 THR B O 1
ATOM 2471 N N . GLU B 1 80 ? -3.004 12.766 20.109 1 93.5 80 GLU B N 1
ATOM 2472 C CA . GLU B 1 80 ? -3.592 12.508 21.422 1 93.5 80 GLU B CA 1
ATOM 2473 C C . GLU B 1 80 ? -3.893 13.812 22.156 1 93.5 80 GLU B C 1
ATOM 2475 O O . GLU B 1 80 ? -4.875 13.898 22.891 1 93.5 80 GLU B O 1
ATOM 2480 N N . ARG B 1 81 ? -3.045 14.812 21.984 1 95.56 81 ARG B N 1
ATOM 2481 C CA . ARG B 1 81 ? -3.283 16.125 22.578 1 95.56 81 ARG B CA 1
ATOM 2482 C C . ARG B 1 81 ? -4.531 16.781 22 1 95.56 81 ARG B C 1
ATOM 2484 O O . ARG B 1 81 ? -5.305 17.406 22.719 1 95.56 81 ARG B O 1
ATOM 2491 N N . VAL B 1 82 ? -4.672 16.578 20.719 1 97.44 82 VAL B N 1
ATOM 2492 C CA . VAL B 1 82 ? -5.871 17.062 20.062 1 97.44 82 VAL B CA 1
ATOM 2493 C C . VAL B 1 82 ? -7.105 16.391 20.656 1 97.44 82 VAL B C 1
ATOM 2495 O O . VAL B 1 82 ? -8.094 17.062 20.969 1 97.44 82 VAL B O 1
ATOM 2498 N N . ALA B 1 83 ? -7.043 15.109 20.844 1 95.88 83 ALA B N 1
ATOM 2499 C CA . ALA B 1 83 ? -8.164 14.352 21.391 1 95.88 83 ALA B CA 1
ATOM 2500 C C . ALA B 1 83 ? -8.508 14.828 22.797 1 95.88 83 ALA B C 1
ATOM 2502 O O . ALA B 1 83 ? -9.688 14.984 23.125 1 95.88 83 ALA B O 1
ATOM 2503 N N . GLN B 1 84 ? -7.52 15.031 23.594 1 95.88 84 GLN B N 1
ATOM 2504 C CA . GLN B 1 84 ? -7.773 15.508 24.938 1 95.88 84 GLN B CA 1
ATOM 2505 C C . GLN B 1 84 ? -8.438 16.875 24.922 1 95.88 84 GLN B C 1
ATOM 2507 O O . GLN B 1 84 ? -9.391 17.125 25.672 1 95.88 84 GLN B O 1
ATOM 2512 N N . ALA B 1 85 ? -7.871 17.781 24.109 1 96.94 85 ALA B N 1
ATOM 2513 C CA . ALA B 1 85 ? -8.445 19.125 24 1 96.94 85 ALA B CA 1
ATOM 2514 C C . ALA B 1 85 ? -9.914 19.062 23.609 1 96.94 85 ALA B C 1
ATOM 2516 O O . ALA B 1 85 ? -10.742 19.797 24.156 1 96.94 85 ALA B O 1
ATOM 2517 N N . LEU B 1 86 ? -10.25 18.188 22.719 1 96.81 86 LEU B N 1
ATOM 2518 C CA . LEU B 1 86 ? -11.617 18.047 22.219 1 96.81 86 LEU B CA 1
ATOM 2519 C C . LEU B 1 86 ? -12.562 17.625 23.328 1 96.81 86 LEU B C 1
ATOM 2521 O O . LEU B 1 86 ? -13.711 18.078 23.391 1 96.81 86 LEU B O 1
ATOM 2525 N N . LYS B 1 87 ? -12.094 16.781 24.156 1 95 87 LYS B N 1
ATOM 2526 C CA . LYS B 1 87 ? -12.914 16.312 25.266 1 95 87 LYS B CA 1
ATOM 2527 C C . LYS B 1 87 ? -13.195 17.438 26.266 1 95 87 LYS B C 1
ATOM 2529 O O . LYS B 1 87 ? -14.148 17.359 27.031 1 95 87 LYS B O 1
ATOM 2534 N N . MET B 1 88 ? -12.438 18.453 26.234 1 94.44 88 MET B N 1
ATOM 2535 C CA . MET B 1 88 ? -12.578 19.578 27.172 1 94.44 88 MET B CA 1
ATOM 2536 C C . MET B 1 88 ? -13.492 20.656 26.594 1 94.44 88 MET B C 1
ATOM 2538 O O . MET B 1 88 ? -13.914 21.562 27.312 1 94.44 88 MET B O 1
ATOM 2542 N N . LEU B 1 89 ? -13.711 20.5 25.328 1 93.06 89 LEU B N 1
ATOM 2543 C CA . LEU B 1 89 ? -14.547 21.5 24.672 1 93.06 89 LEU B CA 1
ATOM 2544 C C . LEU B 1 89 ? -16.031 21.188 24.906 1 93.06 89 LEU B C 1
ATOM 2546 O O . LEU B 1 89 ? -16.438 20.031 24.891 1 93.06 89 LEU B O 1
ATOM 2550 N N . ASP B 1 90 ? -16.812 22.203 25.281 1 84.5 90 ASP B N 1
ATOM 2551 C CA . ASP B 1 90 ? -18.25 22.078 25.547 1 84.5 90 ASP B CA 1
ATOM 2552 C C . ASP B 1 90 ? -19.062 22.297 24.266 1 84.5 90 ASP B C 1
ATOM 2554 O O . ASP B 1 90 ? -20.125 22.906 24.297 1 84.5 90 ASP B O 1
ATOM 2558 N N . THR B 1 91 ? -18.578 21.969 23.156 1 83.88 91 THR B N 1
ATOM 2559 C CA . THR B 1 91 ? -19.266 22.203 21.891 1 83.88 91 THR B CA 1
ATOM 2560 C C . THR B 1 91 ? -19.297 20.938 21.047 1 83.88 91 THR B C 1
ATOM 2562 O O . THR B 1 91 ? -18.484 20.031 21.266 1 83.88 91 THR B O 1
ATOM 2565 N N . SER B 1 92 ? -20.344 21 20.219 1 92.06 92 SER B N 1
ATOM 2566 C CA . SER B 1 92 ? -20.5 19.844 19.328 1 92.06 92 SER B CA 1
ATOM 2567 C C . SER B 1 92 ? -19.859 20.109 17.969 1 92.06 92 SER B C 1
ATOM 2569 O O . SER B 1 92 ? -20.109 21.141 17.359 1 92.06 92 SER B O 1
ATOM 2571 N N . TYR B 1 93 ? -18.922 19.438 17.594 1 96.88 93 TYR B N 1
ATOM 2572 C CA . TYR B 1 93 ? -18.297 19.438 16.266 1 96.88 93 TYR B CA 1
ATOM 2573 C C . TYR B 1 93 ? -18.422 18.078 15.594 1 96.88 93 TYR B C 1
ATOM 2575 O O . TYR B 1 93 ? -18.625 17.062 16.266 1 96.88 93 TYR B O 1
ATOM 2583 N N . ASP B 1 94 ? -18.453 18.078 14.258 1 97.94 94 ASP B N 1
ATOM 2584 C CA . ASP B 1 94 ? -18.531 16.844 13.484 1 97.94 94 ASP B CA 1
ATOM 2585 C C . ASP B 1 94 ? -17.156 16.438 12.945 1 97.94 94 ASP B C 1
ATOM 2587 O O . ASP B 1 94 ? -16.875 15.25 12.781 1 97.94 94 ASP B O 1
ATOM 2591 N N . ILE B 1 95 ? -16.406 17.453 12.586 1 98.56 95 ILE B N 1
ATOM 2592 C CA . ILE B 1 95 ? -15.094 17.266 11.969 1 98.56 95 ILE B CA 1
ATOM 2593 C C . ILE B 1 95 ? -14.031 18.016 12.766 1 98.56 95 ILE B C 1
ATOM 2595 O O . ILE B 1 95 ? -14.273 19.141 13.234 1 98.56 95 ILE B O 1
ATOM 2599 N N . VAL B 1 96 ? -12.93 17.438 12.977 1 98.62 96 VAL B N 1
ATOM 2600 C CA . VAL B 1 96 ? -11.797 18.078 13.609 1 98.62 96 VAL B CA 1
ATOM 2601 C C . VAL B 1 96 ? -10.594 18.078 12.664 1 98.62 96 VAL B C 1
ATOM 2603 O O . VAL B 1 96 ? -10.281 17.047 12.062 1 98.62 96 VAL B O 1
ATOM 2606 N N . VAL B 1 97 ? -9.984 19.188 12.516 1 98.69 97 VAL B N 1
ATOM 2607 C CA . VAL B 1 97 ? -8.75 19.297 11.742 1 98.69 97 VAL B CA 1
ATOM 2608 C C . VAL B 1 97 ? -7.559 19.438 12.695 1 98.69 97 VAL B C 1
ATOM 2610 O O . VAL B 1 97 ? -7.5 20.375 13.492 1 98.69 97 VAL B O 1
ATOM 2613 N N . ASN B 1 98 ? -6.688 18.438 12.625 1 98.19 98 ASN B N 1
ATOM 2614 C CA . ASN B 1 98 ? -5.422 18.469 13.352 1 98.19 98 ASN B CA 1
ATOM 2615 C C . ASN B 1 98 ? -4.367 19.281 12.594 1 98.19 98 ASN B C 1
ATOM 2617 O O . ASN B 1 98 ? -3.76 18.781 11.648 1 98.19 98 ASN B O 1
ATOM 2621 N N . ILE B 1 99 ? -4.133 20.469 13.016 1 97.5 99 ILE B N 1
ATOM 2622 C CA . ILE B 1 99 ? -3.189 21.375 12.367 1 97.5 99 ILE B CA 1
ATOM 2623 C C . ILE B 1 99 ? -1.87 21.375 13.141 1 97.5 99 ILE B C 1
ATOM 2625 O O . ILE B 1 99 ? -1.842 21.688 14.328 1 97.5 99 ILE B O 1
ATOM 2629 N N . GLN B 1 100 ? -0.86 21.062 12.453 1 94.31 100 GLN B N 1
ATOM 2630 C CA . GLN B 1 100 ? 0.435 20.969 13.117 1 94.31 100 GLN B CA 1
ATOM 2631 C C . GLN B 1 100 ? 0.943 22.359 13.523 1 94.31 100 GLN B C 1
ATOM 2633 O O . GLN B 1 100 ? 0.879 23.297 12.734 1 94.31 100 GLN B O 1
ATOM 2638 N N . GLY B 1 101 ? 1.5 22.422 14.641 1 94.12 101 GLY B N 1
ATOM 2639 C CA . GLY B 1 101 ? 1.947 23.703 15.188 1 94.12 101 GLY B CA 1
ATOM 2640 C C . GLY B 1 101 ? 3.219 24.203 14.539 1 94.12 101 GLY B C 1
ATOM 2641 O O . GLY B 1 101 ? 3.535 25.391 14.633 1 94.12 101 GLY B O 1
ATOM 2642 N N . ASP B 1 102 ? 3.891 23.281 13.914 1 93.38 102 ASP B N 1
ATOM 2643 C CA . ASP B 1 102 ? 5.168 23.672 13.312 1 93.38 102 ASP B CA 1
ATOM 2644 C C . ASP B 1 102 ? 5.012 23.922 11.812 1 93.38 102 ASP B C 1
ATOM 2646 O O . ASP B 1 102 ? 5.961 23.75 11.047 1 93.38 102 ASP B O 1
ATOM 2650 N N . GLU B 1 103 ? 3.85 24.266 11.461 1 94.19 103 GLU B N 1
ATOM 2651 C CA . GLU B 1 103 ? 3.545 24.656 10.086 1 94.19 103 GLU B CA 1
ATOM 2652 C C . GLU B 1 103 ? 3.051 26.094 10.008 1 94.19 103 GLU B C 1
ATOM 2654 O O . GLU B 1 103 ? 1.91 26.344 9.617 1 94.19 103 GLU B O 1
ATOM 2659 N N . PRO B 1 104 ? 3.941 27.062 10.234 1 93.94 104 PRO B N 1
ATOM 2660 C CA . PRO B 1 104 ? 3.555 28.484 10.266 1 93.94 104 PRO B CA 1
ATOM 2661 C C . PRO B 1 104 ? 3 28.969 8.938 1 93.94 104 PRO B C 1
ATOM 2663 O O . PRO B 1 104 ? 2.307 30 8.891 1 93.94 104 PRO B O 1
ATOM 2666 N N . GLY B 1 105 ? 3.314 28.328 7.879 1 92.5 105 GLY B N 1
ATOM 2667 C CA . GLY B 1 105 ? 2.822 28.703 6.559 1 92.5 105 GLY B CA 1
ATOM 2668 C C . GLY B 1 105 ? 1.677 27.828 6.082 1 92.5 105 GLY B C 1
ATOM 2669 O O . GLY B 1 105 ? 1.477 27.656 4.879 1 92.5 105 GLY B O 1
ATOM 2670 N N . VAL B 1 106 ? 0.909 27.25 7.004 1 95.44 106 VAL B N 1
ATOM 2671 C CA . VAL B 1 106 ? -0.201 26.391 6.621 1 95.44 106 VAL B CA 1
ATOM 2672 C C . VAL B 1 106 ? -1.193 27.172 5.762 1 95.44 106 VAL B C 1
ATOM 2674 O O . VAL B 1 106 ? -1.473 28.344 6.035 1 95.44 106 VAL B O 1
ATOM 2677 N N . ASN B 1 107 ? -1.615 26.609 4.664 1 96.06 107 ASN B N 1
ATOM 2678 C CA . ASN B 1 107 ? -2.572 27.219 3.746 1 96.06 107 ASN B CA 1
ATOM 2679 C C . ASN B 1 107 ? -4.012 26.969 4.195 1 96.06 107 ASN B C 1
ATOM 2681 O O . ASN B 1 107 ? -4.469 25.828 4.234 1 96.06 107 ASN B O 1
ATOM 2685 N N . ALA B 1 108 ? -4.73 28.047 4.492 1 97.44 108 ALA B N 1
ATOM 2686 C CA . ALA B 1 108 ? -6.105 27.938 4.977 1 97.44 108 ALA B CA 1
ATOM 2687 C C . ALA B 1 108 ? -6.988 27.219 3.969 1 97.44 108 ALA B C 1
ATOM 2689 O O . ALA B 1 108 ? -7.914 26.5 4.352 1 97.44 108 ALA B O 1
ATOM 2690 N N . LYS B 1 109 ? -6.695 27.406 2.729 1 97.94 109 LYS B N 1
ATOM 2691 C CA . LYS B 1 109 ? -7.457 26.719 1.693 1 97.94 109 LYS B CA 1
ATOM 2692 C C . LYS B 1 109 ? -7.297 25.203 1.812 1 97.94 109 LYS B C 1
ATOM 2694 O O . LYS B 1 109 ? -8.227 24.453 1.507 1 97.94 109 LYS B O 1
ATOM 2699 N N . HIS B 1 110 ? -6.125 24.766 2.244 1 98.38 110 HIS B N 1
ATOM 2700 C CA . HIS B 1 110 ? -5.887 23.344 2.449 1 98.38 110 HIS B CA 1
ATOM 2701 C C . HIS B 1 110 ? -6.766 22.797 3.568 1 98.38 110 HIS B C 1
ATOM 2703 O O . HIS B 1 110 ? -7.27 21.672 3.475 1 98.38 110 HIS B O 1
ATOM 2709 N N . ILE B 1 111 ? -6.918 23.547 4.574 1 98.56 111 ILE B N 1
ATOM 2710 C CA . ILE B 1 111 ? -7.805 23.188 5.676 1 98.56 111 ILE B CA 1
ATOM 2711 C C . ILE B 1 111 ? -9.227 23.016 5.156 1 98.56 111 ILE B C 1
ATOM 2713 O O . ILE B 1 111 ? -9.867 21.984 5.402 1 98.56 111 ILE B O 1
ATOM 2717 N N . ASP B 1 112 ? -9.672 23.984 4.391 1 98.81 112 ASP B N 1
ATOM 2718 C CA . ASP B 1 112 ? -11.023 23.953 3.838 1 98.81 112 ASP B CA 1
ATOM 2719 C C . ASP B 1 112 ? -11.234 22.75 2.934 1 98.81 112 ASP B C 1
ATOM 2721 O O . ASP B 1 112 ? -12.266 22.078 3.004 1 98.81 112 ASP B O 1
ATOM 2725 N N . LEU B 1 113 ? -10.234 22.484 2.135 1 98.69 113 LEU B N 1
ATOM 2726 C CA . LEU B 1 113 ? -10.312 21.375 1.197 1 98.69 113 LEU B CA 1
ATOM 2727 C C . LEU B 1 113 ? -10.43 20.047 1.94 1 98.69 113 LEU B C 1
ATOM 2729 O O . LEU B 1 113 ? -11.18 19.156 1.526 1 98.69 113 LEU B O 1
ATOM 2733 N N . CYS B 1 114 ? -9.711 19.859 3.021 1 98.62 114 CYS B N 1
ATOM 2734 C CA . CYS B 1 114 ? -9.781 18.625 3.797 1 98.62 114 CYS B CA 1
ATOM 2735 C C . CYS B 1 114 ? -11.164 18.469 4.426 1 98.62 114 CYS B C 1
ATOM 2737 O O . CYS B 1 114 ? -11.703 17.359 4.465 1 98.62 114 CYS B O 1
ATOM 2739 N N . ILE B 1 115 ? -11.68 19.531 4.949 1 98.81 115 ILE B N 1
ATOM 2740 C CA . ILE B 1 115 ? -13.008 19.516 5.547 1 98.81 115 ILE B CA 1
ATOM 2741 C C . ILE B 1 115 ? -14.039 19.109 4.488 1 98.81 115 ILE B C 1
ATOM 2743 O O . ILE B 1 115 ? -14.844 18.203 4.707 1 98.81 115 ILE B O 1
ATOM 2747 N N . GLU B 1 116 ? -13.977 19.766 3.357 1 98.75 116 GLU B N 1
ATOM 2748 C CA . GLU B 1 116 ? -14.906 19.5 2.266 1 98.75 116 GLU B CA 1
ATOM 2749 C C . GLU B 1 116 ? -14.812 18.047 1.801 1 98.75 116 GLU B C 1
ATOM 2751 O O . GLU B 1 116 ? -15.828 17.422 1.483 1 98.75 116 GLU B O 1
ATOM 2756 N N . ALA B 1 117 ? -13.609 17.562 1.735 1 98.56 117 ALA B N 1
ATOM 2757 C CA . ALA B 1 117 ? -13.391 16.188 1.297 1 98.56 117 ALA B CA 1
ATOM 2758 C C . ALA B 1 117 ? -14.164 15.203 2.17 1 98.56 117 ALA B C 1
ATOM 2760 O O . ALA B 1 117 ? -14.805 14.273 1.659 1 98.56 117 ALA B O 1
ATOM 2761 N N . LEU B 1 118 ? -14.156 15.383 3.436 1 97.75 118 LEU B N 1
ATOM 2762 C CA . LEU B 1 118 ? -14.859 14.484 4.348 1 97.75 118 LEU B CA 1
ATOM 2763 C C . LEU B 1 118 ? -16.359 14.719 4.289 1 97.75 118 LEU B C 1
ATOM 2765 O O . LEU B 1 118 ? -17.156 13.773 4.383 1 97.75 118 LEU B O 1
ATOM 2769 N N . GLU B 1 119 ? -16.688 15.977 4.176 1 98.06 119 GLU B N 1
ATOM 2770 C CA . GLU B 1 119 ? -18.094 16.281 4.047 1 98.06 119 GLU B CA 1
ATOM 2771 C C . GLU B 1 119 ? -18.719 15.562 2.852 1 98.06 119 GLU B C 1
ATOM 2773 O O . GLU B 1 119 ? -19.859 15.117 2.912 1 98.06 119 GLU B O 1
ATOM 2778 N N . ASN B 1 120 ? -17.969 15.422 1.799 1 98 120 ASN B N 1
ATOM 2779 C CA . ASN B 1 120 ? -18.484 14.93 0.526 1 98 120 ASN B CA 1
ATOM 2780 C C . ASN B 1 120 ? -18.266 13.43 0.376 1 98 120 ASN B C 1
ATOM 2782 O O . ASN B 1 120 ? -18.703 12.836 -0.615 1 98 120 ASN B O 1
ATOM 2786 N N . ASP B 1 121 ? -17.625 12.82 1.276 1 98.06 121 ASP B N 1
ATOM 2787 C CA . ASP B 1 121 ? -17.391 11.383 1.216 1 98.06 121 ASP B CA 1
ATOM 2788 C C . ASP B 1 121 ? -17.719 10.719 2.553 1 98.06 121 ASP B C 1
ATOM 2790 O O . ASP B 1 121 ? -16.859 10.617 3.424 1 98.06 121 ASP B O 1
ATOM 2794 N N . LYS B 1 122 ? -18.891 10.164 2.666 1 96.88 122 LYS B N 1
ATOM 2795 C CA . LYS B 1 122 ? -19.391 9.617 3.926 1 96.88 122 LYS B CA 1
ATOM 2796 C C . LYS B 1 122 ? -18.672 8.32 4.285 1 96.88 122 LYS B C 1
ATOM 2798 O O . LYS B 1 122 ? -18.719 7.875 5.434 1 96.88 122 LYS B O 1
ATOM 2803 N N . ASP B 1 123 ? -17.984 7.719 3.309 1 96.75 123 ASP B N 1
ATOM 2804 C CA . ASP B 1 123 ? -17.312 6.441 3.541 1 96.75 123 ASP B CA 1
ATOM 2805 C C . ASP B 1 123 ? -15.961 6.652 4.223 1 96.75 123 ASP B C 1
ATOM 2807 O O . ASP B 1 123 ? -15.375 5.703 4.746 1 96.75 123 ASP B O 1
ATOM 2811 N N . CYS B 1 124 ? -15.477 7.836 4.238 1 98.62 124 CYS B N 1
ATOM 2812 C CA . CYS B 1 124 ? -14.148 8.109 4.789 1 98.62 124 CYS B CA 1
ATOM 2813 C C . CYS B 1 124 ? -14.25 8.664 6.207 1 98.62 124 CYS B C 1
ATOM 2815 O O . CYS B 1 124 ? -15.148 9.453 6.508 1 98.62 124 CYS B O 1
ATOM 2817 N N . VAL B 1 125 ? -13.312 8.242 7.004 1 98.75 125 VAL B N 1
ATOM 2818 C CA . VAL B 1 125 ? -13.312 8.68 8.398 1 98.75 125 VAL B CA 1
ATOM 2819 C C . VAL B 1 125 ? -12.258 9.766 8.594 1 98.75 125 VAL B C 1
ATOM 2821 O O . VAL B 1 125 ? -12.211 10.414 9.641 1 98.75 125 VAL B O 1
ATOM 2824 N N . MET B 1 126 ? -11.414 9.961 7.613 1 98.69 126 MET B N 1
ATOM 2825 C CA . MET B 1 126 ? -10.266 10.859 7.656 1 98.69 126 MET B CA 1
ATOM 2826 C C . MET B 1 126 ? -9.961 11.422 6.273 1 98.69 126 MET B C 1
ATOM 2828 O O . MET B 1 126 ? -10.312 10.812 5.262 1 98.69 126 MET B O 1
ATOM 2832 N N . SER B 1 127 ? -9.43 12.602 6.191 1 98.81 127 SER B N 1
ATOM 2833 C CA . SER B 1 127 ? -8.906 13.156 4.949 1 98.81 127 SER B CA 1
ATOM 2834 C C . SER B 1 127 ? -7.547 13.82 5.176 1 98.81 127 SER B C 1
ATOM 2836 O O . SER B 1 127 ? -7.203 14.172 6.305 1 98.81 127 SER B O 1
ATOM 2838 N N . SER B 1 128 ? -6.785 13.906 4.191 1 98.69 128 SER B N 1
ATOM 2839 C CA . SER B 1 128 ? -5.469 14.531 4.207 1 98.69 128 SER B CA 1
ATOM 2840 C C . SER B 1 128 ? -5.055 14.984 2.811 1 98.69 128 SER B C 1
ATOM 2842 O O . SER B 1 128 ? -5.883 15.023 1.896 1 98.69 128 SER B O 1
ATOM 2844 N N . LEU B 1 129 ? -3.824 15.469 2.68 1 98.56 129 LEU B N 1
ATOM 2845 C CA . LEU B 1 129 ? -3.41 16.109 1.441 1 98.56 129 LEU B CA 1
ATOM 2846 C C . LEU B 1 129 ? -2.268 15.352 0.782 1 98.56 129 LEU B C 1
ATOM 2848 O O . LEU B 1 129 ? -1.492 14.68 1.463 1 98.56 129 LEU B O 1
ATOM 2852 N N . ILE B 1 130 ? -2.225 15.406 -0.485 1 98.5 130 ILE B N 1
ATOM 2853 C CA . ILE B 1 130 ? -1.066 14.969 -1.254 1 98.5 130 ILE B CA 1
ATOM 2854 C C . ILE B 1 130 ? -0.678 16.047 -2.268 1 98.5 130 ILE B C 1
ATOM 2856 O O . ILE B 1 130 ? -1.528 16.812 -2.719 1 98.5 130 ILE B O 1
ATOM 2860 N N . ALA B 1 131 ? 0.578 16.125 -2.568 1 98.19 131 ALA B N 1
ATOM 2861 C CA . ALA B 1 131 ? 1.122 17.031 -3.566 1 98.19 131 ALA B CA 1
ATOM 2862 C C . ALA B 1 131 ? 2.172 16.344 -4.434 1 98.19 131 ALA B C 1
ATOM 2864 O O . ALA B 1 131 ? 2.828 15.398 -3.988 1 98.19 131 ALA B O 1
ATOM 2865 N N . PRO B 1 132 ? 2.344 16.766 -5.691 1 97.69 132 PRO B N 1
ATOM 2866 C CA . PRO B 1 132 ? 3.35 16.156 -6.559 1 97.69 132 PRO B CA 1
ATOM 2867 C C . PRO B 1 132 ? 4.773 16.359 -6.055 1 97.69 132 PRO B C 1
ATOM 2869 O O . PRO B 1 132 ? 5.062 17.391 -5.426 1 97.69 132 PRO B O 1
ATOM 2872 N N . VAL B 1 133 ? 5.559 15.422 -6.27 1 96.75 133 VAL B N 1
ATOM 2873 C CA . VAL B 1 133 ? 6.996 15.531 -6.035 1 96.75 133 VAL B CA 1
ATOM 2874 C C . VAL B 1 133 ? 7.73 15.648 -7.367 1 96.75 133 VAL B C 1
ATOM 2876 O O . VAL B 1 133 ? 7.66 14.75 -8.203 1 96.75 133 VAL B O 1
ATOM 2879 N N . SER B 1 134 ? 8.43 16.703 -7.594 1 93 134 SER B N 1
ATOM 2880 C CA . SER B 1 134 ? 9.07 16.938 -8.883 1 93 134 SER B CA 1
ATOM 2881 C C . SER B 1 134 ? 10.562 16.625 -8.82 1 93 134 SER B C 1
ATOM 2883 O O . SER B 1 134 ? 11.211 16.453 -9.852 1 93 134 SER B O 1
ATOM 2885 N N . ASP B 1 135 ? 11.102 16.547 -7.656 1 95.44 135 ASP B N 1
ATOM 2886 C CA . ASP B 1 135 ? 12.523 16.312 -7.445 1 95.44 135 ASP B CA 1
ATOM 2887 C C . ASP B 1 135 ? 12.797 14.867 -7.039 1 95.44 135 ASP B C 1
ATOM 2889 O O . ASP B 1 135 ? 12.25 14.383 -6.047 1 95.44 135 ASP B O 1
ATOM 2893 N N . GLU B 1 136 ? 13.625 14.227 -7.789 1 96.62 136 GLU B N 1
ATOM 2894 C CA . GLU B 1 136 ? 13.891 12.812 -7.547 1 96.62 136 GLU B CA 1
ATOM 2895 C C . GLU B 1 136 ? 14.508 12.594 -6.168 1 96.62 136 GLU B C 1
ATOM 2897 O O . GLU B 1 136 ? 14.203 11.609 -5.492 1 96.62 136 GLU B O 1
ATOM 2902 N N . LYS B 1 137 ? 15.461 13.461 -5.805 1 96.88 137 LYS B N 1
ATOM 2903 C CA . LYS B 1 137 ? 16.078 13.328 -4.488 1 96.88 137 LYS B CA 1
ATOM 2904 C C . LYS B 1 137 ? 15.031 13.383 -3.381 1 96.88 137 LYS B C 1
ATOM 2906 O O . LYS B 1 137 ? 15.078 12.586 -2.438 1 96.88 137 LYS B O 1
ATOM 2911 N N . GLU B 1 138 ? 14.109 14.266 -3.5 1 95.44 138 GLU B N 1
ATOM 2912 C CA . GLU B 1 138 ? 13.008 14.352 -2.553 1 95.44 138 GLU B CA 1
ATOM 2913 C C . GLU B 1 138 ? 12.148 13.086 -2.584 1 95.44 138 GLU B C 1
ATOM 2915 O O . GLU B 1 138 ? 11.789 12.555 -1.536 1 95.44 138 GLU B O 1
ATOM 2920 N N . ALA B 1 139 ? 11.914 12.641 -3.801 1 96.88 139 ALA B N 1
ATOM 2921 C CA . ALA B 1 139 ? 11.07 11.469 -3.99 1 96.88 139 ALA B CA 1
ATOM 2922 C C . ALA B 1 139 ? 11.68 10.234 -3.328 1 96.88 139 ALA B C 1
ATOM 2924 O O . ALA B 1 139 ? 10.961 9.375 -2.822 1 96.88 139 ALA B O 1
ATOM 2925 N N . ARG B 1 140 ? 12.914 10.164 -3.305 1 96.69 140 ARG B N 1
ATOM 2926 C CA . ARG B 1 140 ? 13.594 8.977 -2.803 1 96.69 140 ARG B CA 1
ATOM 2927 C C . ARG B 1 140 ? 13.93 9.125 -1.32 1 96.69 140 ARG B C 1
ATOM 2929 O O . ARG B 1 140 ? 14.344 8.156 -0.676 1 96.69 140 ARG B O 1
ATOM 2936 N N . SER B 1 141 ? 13.758 10.312 -0.766 1 95.62 141 SER B N 1
ATOM 2937 C CA . SER B 1 141 ? 14.047 10.547 0.645 1 95.62 141 SER B CA 1
ATOM 2938 C C . SER B 1 141 ? 13.078 9.789 1.543 1 95.62 141 SER B C 1
ATOM 2940 O O . SER B 1 141 ? 11.867 9.828 1.327 1 95.62 141 SER B O 1
ATOM 2942 N N . HIS B 1 142 ? 13.594 9.141 2.594 1 95.69 142 HIS B N 1
ATOM 2943 C CA . HIS B 1 142 ? 12.766 8.414 3.541 1 95.69 142 HIS B CA 1
ATOM 2944 C C . HIS B 1 142 ? 12.078 9.359 4.52 1 95.69 142 HIS B C 1
ATOM 2946 O O . HIS B 1 142 ? 11.25 8.938 5.328 1 95.69 142 HIS B O 1
ATOM 2952 N N . HIS B 1 143 ? 12.398 10.609 4.453 1 93.19 143 HIS B N 1
ATOM 2953 C CA . HIS B 1 143 ? 11.766 11.609 5.305 1 93.19 143 HIS B CA 1
ATOM 2954 C C . HIS B 1 143 ? 10.5 12.164 4.656 1 93.19 143 HIS B C 1
ATOM 2956 O O . HIS B 1 143 ? 9.695 12.828 5.316 1 93.19 143 HIS B O 1
ATOM 2962 N N . VAL B 1 144 ? 10.445 11.891 3.367 1 95.31 144 VAL B N 1
ATOM 2963 C CA . VAL B 1 144 ? 9.258 12.297 2.625 1 95.31 144 VAL B CA 1
ATOM 2964 C C . VAL B 1 144 ? 8.336 11.102 2.428 1 95.31 144 VAL B C 1
ATOM 2966 O O . VAL B 1 144 ? 8.727 10.102 1.817 1 95.31 144 VAL B O 1
ATOM 2969 N N . VAL B 1 145 ? 7.168 11.195 2.947 1 97.62 145 VAL B N 1
ATOM 2970 C CA . VAL B 1 145 ? 6.207 10.102 2.873 1 97.62 145 VAL B CA 1
ATOM 2971 C C . VAL B 1 145 ? 5.457 10.164 1.545 1 97.62 145 VAL B C 1
ATOM 2973 O O . VAL B 1 145 ? 4.93 11.211 1.17 1 97.62 145 VAL B O 1
ATOM 2976 N N . LYS B 1 146 ? 5.473 9.07 0.766 1 98.44 146 LYS B N 1
ATOM 2977 C CA . LYS B 1 146 ? 4.711 8.961 -0.475 1 98.44 146 LYS B CA 1
ATOM 2978 C C . LYS B 1 146 ? 3.338 8.352 -0.223 1 98.44 146 LYS B C 1
ATOM 2980 O O . LYS B 1 146 ? 3.145 7.625 0.756 1 98.44 146 LYS B O 1
ATOM 2985 N N . CYS B 1 147 ? 2.455 8.648 -1.068 1 98.69 147 CYS B N 1
ATOM 2986 C CA . CYS B 1 147 ? 1.096 8.125 -0.979 1 98.69 147 CYS B CA 1
ATOM 2987 C C . CYS B 1 147 ? 0.574 7.727 -2.354 1 98.69 147 CYS B C 1
ATOM 2989 O O . CYS B 1 147 ? 0.78 8.445 -3.334 1 98.69 147 CYS B O 1
ATOM 2991 N N . VAL B 1 148 ? -0.072 6.578 -2.436 1 98.31 148 VAL B N 1
ATOM 2992 C CA . VAL B 1 148 ? -0.776 6.152 -3.641 1 98.31 148 VAL B CA 1
ATOM 2993 C C . VAL B 1 148 ? -2.277 6.086 -3.367 1 98.31 148 VAL B C 1
ATOM 2995 O O . VAL B 1 148 ? -2.699 5.699 -2.275 1 98.31 148 VAL B O 1
ATOM 2998 N N . THR B 1 149 ? -3.041 6.469 -4.355 1 97.88 149 THR B N 1
ATOM 2999 C CA . THR B 1 149 ? -4.492 6.5 -4.219 1 97.88 149 THR B CA 1
ATOM 3000 C C . THR B 1 149 ? -5.16 5.73 -5.355 1 97.88 149 THR B C 1
ATOM 3002 O O . THR B 1 149 ? -4.543 5.492 -6.398 1 97.88 149 THR B O 1
ATOM 3005 N N . ASN B 1 150 ? -6.391 5.297 -5.07 1 96.56 150 ASN B N 1
ATOM 3006 C CA . ASN B 1 150 ? -7.191 4.773 -6.172 1 96.56 150 ASN B CA 1
ATOM 3007 C C . ASN B 1 150 ? -7.914 5.891 -6.918 1 96.56 150 ASN B C 1
ATOM 3009 O O . ASN B 1 150 ? -7.656 7.07 -6.68 1 96.56 150 ASN B O 1
ATOM 3013 N N . ALA B 1 151 ? -8.781 5.547 -7.863 1 94.75 151 ALA B N 1
ATOM 3014 C CA . ALA B 1 151 ? -9.438 6.508 -8.742 1 94.75 151 ALA B CA 1
ATOM 3015 C C . ALA B 1 151 ? -10.383 7.414 -7.953 1 94.75 151 ALA B C 1
ATOM 3017 O O . ALA B 1 151 ? -10.664 8.539 -8.367 1 94.75 151 ALA B O 1
ATOM 3018 N N . GLN B 1 152 ? -10.875 6.914 -6.844 1 96 152 GLN B N 1
ATOM 3019 C CA . GLN B 1 152 ? -11.797 7.691 -6.016 1 96 152 GLN B CA 1
ATOM 3020 C C . GLN B 1 152 ? -11.031 8.562 -5.023 1 96 152 GLN B C 1
ATOM 3022 O O . GLN B 1 152 ? -11.633 9.164 -4.129 1 96 152 GLN B O 1
ATOM 3027 N N . MET B 1 153 ? -9.711 8.57 -5.043 1 97.75 153 MET B N 1
ATOM 3028 C CA . MET B 1 153 ? -8.812 9.352 -4.195 1 97.75 153 MET B CA 1
ATOM 3029 C C . MET B 1 153 ? -8.844 8.844 -2.76 1 97.75 153 MET B C 1
ATOM 3031 O O . MET B 1 153 ? -8.719 9.625 -1.816 1 97.75 153 MET B O 1
ATOM 3035 N N . HIS B 1 154 ? -9.133 7.59 -2.645 1 98.38 154 HIS B N 1
ATOM 3036 C CA . HIS B 1 154 ? -8.883 6.918 -1.374 1 98.38 154 HIS B CA 1
ATOM 3037 C C . HIS B 1 154 ? -7.434 6.449 -1.279 1 98.38 154 HIS B C 1
ATOM 3039 O O . HIS B 1 154 ? -6.895 5.887 -2.236 1 98.38 154 HIS B O 1
ATOM 3045 N N . ALA B 1 155 ? -6.824 6.73 -0.154 1 98.69 155 ALA B N 1
ATOM 3046 C CA . ALA B 1 155 ? -5.449 6.27 0.03 1 98.69 155 ALA B CA 1
ATOM 3047 C C . ALA B 1 155 ? -5.371 4.746 -0.029 1 98.69 155 ALA B C 1
ATOM 3049 O O . ALA B 1 155 ? -6.164 4.051 0.615 1 98.69 155 ALA B O 1
ATOM 3050 N N . MET B 1 156 ? -4.445 4.266 -0.769 1 97.88 156 MET B N 1
ATOM 3051 C CA . MET B 1 156 ? -4.184 2.83 -0.83 1 97.88 156 MET B CA 1
ATOM 3052 C C . MET B 1 156 ? -3.057 2.443 0.125 1 97.88 156 MET B C 1
ATOM 3054 O O . MET B 1 156 ? -3.1 1.375 0.739 1 97.88 156 MET B O 1
ATOM 3058 N N . TYR B 1 157 ? -2.105 3.258 0.172 1 98.38 157 TYR B N 1
ATOM 3059 C CA . TYR B 1 157 ? -0.989 3.029 1.084 1 98.38 157 TYR B CA 1
ATOM 3060 C C . TYR B 1 157 ? -0.135 4.281 1.226 1 98.38 157 TYR B C 1
ATOM 3062 O O . TYR B 1 157 ? -0.206 5.188 0.391 1 98.38 157 TYR B O 1
ATOM 3070 N N . PHE B 1 158 ? 0.582 4.387 2.277 1 98.69 158 PHE B N 1
ATOM 3071 C CA . PHE B 1 158 ? 1.627 5.367 2.549 1 98.69 158 PHE B CA 1
ATOM 3072 C C . PHE B 1 158 ? 2.959 4.676 2.82 1 98.69 158 PHE B C 1
ATOM 3074 O O . PHE B 1 158 ? 3.002 3.643 3.488 1 98.69 158 PHE B O 1
ATOM 3081 N N . SER B 1 159 ? 4.008 5.297 2.383 1 98.69 159 SER B N 1
ATOM 3082 C CA . SER B 1 159 ? 5.297 4.688 2.693 1 98.69 159 SER B CA 1
ATOM 3083 C C . SER B 1 159 ? 6.426 5.707 2.596 1 98.69 159 SER B C 1
ATOM 3085 O O . SER B 1 159 ? 6.328 6.684 1.851 1 98.69 159 SER B O 1
ATOM 3087 N N . ARG B 1 160 ? 7.395 5.473 3.32 1 97.94 160 ARG B N 1
ATOM 3088 C CA . ARG B 1 160 ? 8.641 6.215 3.205 1 97.94 160 ARG B CA 1
ATOM 3089 C C . ARG B 1 160 ? 9.453 5.742 2 1 97.94 160 ARG B C 1
ATOM 3091 O O . ARG B 1 160 ? 10.391 6.422 1.569 1 97.94 160 ARG B O 1
ATOM 3098 N N . ALA B 1 161 ? 9.133 4.574 1.449 1 97.81 161 ALA B N 1
ATOM 3099 C CA . ALA B 1 161 ? 9.719 4.102 0.199 1 97.81 161 ALA B CA 1
ATOM 3100 C C . ALA B 1 161 ? 9.133 4.84 -0.999 1 97.81 161 ALA B C 1
ATOM 3102 O O . ALA B 1 161 ? 8.062 5.449 -0.896 1 97.81 161 ALA B O 1
ATOM 3103 N N . LEU B 1 162 ? 9.898 4.816 -2.094 1 97.62 162 LEU B N 1
ATOM 3104 C CA . LEU B 1 162 ? 9.375 5.406 -3.324 1 97.62 162 LEU B CA 1
ATOM 3105 C C . LEU B 1 162 ? 8.273 4.543 -3.918 1 97.62 162 LEU B C 1
ATOM 3107 O O . LEU B 1 162 ? 8.547 3.506 -4.527 1 97.62 162 LEU B O 1
ATOM 3111 N N . ILE B 1 163 ? 7.043 4.961 -3.672 1 98 163 ILE B N 1
ATOM 3112 C CA . ILE B 1 163 ? 5.887 4.316 -4.285 1 98 163 ILE B CA 1
ATOM 3113 C C . ILE B 1 163 ? 5.062 5.352 -5.047 1 98 163 ILE B C 1
ATOM 3115 O O . ILE B 1 163 ? 5.004 6.52 -4.656 1 98 163 ILE B O 1
ATOM 3119 N N . PRO B 1 164 ? 4.395 4.98 -6.109 1 97.94 164 PRO B N 1
ATOM 3120 C CA . PRO B 1 164 ? 4.547 3.678 -6.766 1 97.94 164 PRO B CA 1
ATOM 3121 C C . PRO B 1 164 ? 5.938 3.473 -7.352 1 97.94 164 PRO B C 1
ATOM 3123 O O . PRO B 1 164 ? 6.609 4.445 -7.715 1 97.94 164 PRO B O 1
ATOM 3126 N N . ALA B 1 165 ? 6.316 2.25 -7.387 1 97.56 165 ALA B N 1
ATOM 3127 C CA . ALA B 1 165 ? 7.609 1.892 -7.957 1 97.56 165 ALA B CA 1
ATOM 3128 C C . ALA B 1 165 ? 7.453 1.32 -9.359 1 97.56 165 ALA B C 1
ATOM 3130 O O . ALA B 1 165 ? 6.332 1.082 -9.82 1 97.56 165 ALA B O 1
ATOM 3131 N N . SER B 1 166 ? 8.539 1.236 -10.094 1 94.69 166 SER B N 1
ATOM 3132 C CA . SER B 1 166 ? 8.562 0.638 -11.422 1 94.69 166 SER B CA 1
ATOM 3133 C C . SER B 1 166 ? 9.664 -0.404 -11.547 1 94.69 166 SER B C 1
ATOM 3135 O O . SER B 1 166 ? 10.594 -0.433 -10.734 1 94.69 166 SER B O 1
ATOM 3137 N N . LYS B 1 167 ? 9.578 -1.273 -12.531 1 91 167 LYS B N 1
ATOM 3138 C CA . LYS B 1 167 ? 10.523 -2.365 -12.766 1 91 167 LYS B CA 1
ATOM 3139 C C . LYS B 1 167 ? 11.938 -1.837 -12.969 1 91 167 LYS B C 1
ATOM 3141 O O . LYS B 1 167 ? 12.906 -2.461 -12.539 1 91 167 LYS B O 1
ATOM 3146 N N . ASP B 1 168 ? 12.047 -0.696 -13.539 1 92 168 ASP B N 1
ATOM 3147 C CA . ASP B 1 168 ? 13.359 -0.155 -13.859 1 92 168 ASP B CA 1
ATOM 3148 C C . ASP B 1 168 ? 13.797 0.886 -12.828 1 92 168 ASP B C 1
ATOM 3150 O O . ASP B 1 168 ? 14.789 1.59 -13.023 1 92 168 ASP B O 1
ATOM 3154 N N . ASP B 1 169 ? 13.031 1.08 -11.789 1 91.88 169 ASP B N 1
ATOM 3155 C CA . ASP B 1 169 ? 13.336 1.969 -10.672 1 91.88 169 ASP B CA 1
ATOM 3156 C C . ASP B 1 169 ? 13.461 3.416 -11.141 1 91.88 169 ASP B C 1
ATOM 3158 O O . ASP B 1 169 ? 14.273 4.18 -10.609 1 91.88 169 ASP B O 1
ATOM 3162 N N . THR B 1 170 ? 12.719 3.715 -12.148 1 93.44 170 THR B N 1
ATOM 3163 C CA . THR B 1 170 ? 12.766 5.082 -12.664 1 93.44 170 THR B CA 1
ATOM 3164 C C . THR B 1 170 ? 11.797 5.977 -11.906 1 93.44 170 THR B C 1
ATOM 3166 O O . THR B 1 170 ? 10.68 5.559 -11.578 1 93.44 170 THR B O 1
ATOM 3169 N N . PHE B 1 171 ? 12.305 7.129 -11.664 1 95.44 171 PHE B N 1
ATOM 3170 C CA . PHE B 1 171 ? 11.453 8.156 -11.078 1 95.44 171 PHE B CA 1
ATOM 3171 C C . PHE B 1 171 ? 10.633 8.852 -12.156 1 95.44 171 PHE B C 1
ATOM 3173 O O . PHE B 1 171 ? 11.148 9.172 -13.234 1 95.44 171 PHE B O 1
ATOM 3180 N N . ASP B 1 172 ? 9.375 9.008 -11.906 1 95.31 172 ASP B N 1
ATOM 3181 C CA . ASP B 1 172 ? 8.445 9.719 -12.773 1 95.31 172 ASP B CA 1
ATOM 3182 C C . ASP B 1 172 ? 7.621 10.734 -11.984 1 95.31 172 ASP B C 1
ATOM 3184 O O . ASP B 1 172 ? 6.746 10.352 -11.203 1 95.31 172 ASP B O 1
ATOM 3188 N N . PRO B 1 173 ? 7.852 12.078 -12.195 1 94.5 173 PRO B N 1
ATOM 3189 C CA . PRO B 1 173 ? 7.164 13.102 -11.406 1 94.5 173 PRO B CA 1
ATOM 3190 C C . PRO B 1 173 ? 5.656 13.109 -11.641 1 94.5 173 PRO B C 1
ATOM 3192 O O . PRO B 1 173 ? 4.902 13.648 -10.828 1 94.5 173 PRO B O 1
ATOM 3195 N N . THR B 1 174 ? 5.215 12.547 -12.688 1 93.62 174 THR B N 1
ATOM 3196 C CA . THR B 1 174 ? 3.791 12.57 -13.008 1 93.62 174 THR B CA 1
ATOM 3197 C C . THR B 1 174 ? 3.029 11.547 -12.164 1 93.62 174 THR B C 1
ATOM 3199 O O . THR B 1 174 ? 1.799 11.578 -12.102 1 93.62 174 THR B O 1
ATOM 3202 N N . ARG B 1 175 ? 3.715 10.703 -11.461 1 94.81 175 ARG B N 1
ATOM 3203 C CA . ARG B 1 175 ? 3.006 9.641 -10.75 1 94.81 175 ARG B CA 1
ATOM 3204 C C . ARG B 1 175 ? 3.375 9.633 -9.273 1 94.81 175 ARG B C 1
ATOM 3206 O O . ARG B 1 175 ? 2.83 8.844 -8.5 1 94.81 175 ARG B O 1
ATOM 3213 N N . THR B 1 176 ? 4.34 10.469 -8.891 1 97.44 176 THR B N 1
ATOM 3214 C CA . THR B 1 176 ? 4.824 10.469 -7.516 1 97.44 176 THR B CA 1
ATOM 3215 C C . THR B 1 176 ? 4.164 11.586 -6.711 1 97.44 176 THR B C 1
ATOM 3217 O O . THR B 1 176 ? 4.242 12.758 -7.086 1 97.44 176 THR B O 1
ATOM 3220 N N . MET B 1 177 ? 3.504 11.195 -5.66 1 98.25 177 MET B N 1
ATOM 3221 C CA . MET B 1 177 ? 2.834 12.141 -4.773 1 98.25 177 MET B CA 1
ATOM 3222 C C . MET B 1 177 ? 3.371 12.023 -3.35 1 98.25 177 MET B C 1
ATOM 3224 O O . MET B 1 177 ? 3.598 10.914 -2.857 1 98.25 177 MET B O 1
ATOM 3228 N N . LYS B 1 178 ? 3.615 13.141 -2.725 1 98.12 178 LYS B N 1
ATOM 3229 C CA . LYS B 1 178 ? 3.992 13.125 -1.314 1 98.12 178 LYS B CA 1
ATOM 3230 C C . LYS B 1 178 ? 2.807 13.484 -0.425 1 98.12 178 LYS B C 1
ATOM 3232 O O . LYS B 1 178 ? 1.934 14.258 -0.827 1 98.12 178 LYS B O 1
ATOM 3237 N N . HIS B 1 179 ? 2.803 12.938 0.724 1 97.88 179 HIS B N 1
ATOM 3238 C CA . HIS B 1 179 ? 1.805 13.234 1.745 1 97.88 179 HIS B CA 1
ATOM 3239 C C . HIS B 1 179 ? 2.121 14.547 2.455 1 97.88 179 HIS B C 1
ATOM 3241 O O . HIS B 1 179 ? 3.271 14.805 2.814 1 97.88 179 HIS B O 1
ATOM 3247 N N . ILE B 1 180 ? 1.19 15.383 2.555 1 96.12 180 ILE B N 1
ATOM 3248 C CA . ILE B 1 180 ? 1.229 16.578 3.387 1 96.12 180 ILE B CA 1
ATOM 3249 C C . ILE B 1 180 ? 0.433 16.344 4.668 1 96.12 180 ILE B C 1
ATOM 3251 O O . ILE B 1 180 ? -0.766 16.062 4.617 1 96.12 180 ILE B O 1
ATOM 3255 N N . GLY B 1 181 ? 1.062 16.5 5.777 1 93.88 181 GLY B N 1
ATOM 3256 C CA . GLY B 1 181 ? 0.545 16.062 7.062 1 93.88 181 GLY B CA 1
ATOM 3257 C C . GLY B 1 181 ? -0.491 17 7.645 1 93.88 181 GLY B C 1
ATOM 3258 O O . GLY B 1 181 ? -0.275 17.594 8.703 1 93.88 181 GLY B O 1
ATOM 3259 N N . LEU B 1 182 ? -1.495 17.281 7.066 1 96.31 182 LEU B N 1
ATOM 3260 C CA . LEU B 1 182 ? -2.719 17.891 7.574 1 96.31 182 LEU B CA 1
ATOM 3261 C C . LEU B 1 182 ? -3.861 16.875 7.602 1 96.31 182 LEU B C 1
ATOM 3263 O O . LEU B 1 182 ? -4.184 16.281 6.574 1 96.31 182 LEU B O 1
ATOM 3267 N N . TYR B 1 183 ? -4.48 16.766 8.766 1 97.69 183 TYR B N 1
ATOM 3268 C CA . TYR B 1 183 ? -5.465 15.703 8.922 1 97.69 183 TYR B CA 1
ATOM 3269 C C . TYR B 1 183 ? -6.809 16.266 9.375 1 97.69 183 TYR B C 1
ATOM 3271 O O . TYR B 1 183 ? -6.875 17.031 10.328 1 97.69 183 TYR B O 1
ATOM 3279 N N . ALA B 1 184 ? -7.789 15.867 8.711 1 98.62 184 ALA B N 1
ATOM 3280 C CA . ALA B 1 184 ? -9.156 16.016 9.203 1 98.62 184 ALA B CA 1
ATOM 3281 C C . ALA B 1 184 ? -9.758 14.664 9.586 1 98.62 184 ALA B C 1
ATOM 3283 O O . ALA B 1 184 ? -9.547 13.672 8.883 1 98.62 184 ALA B O 1
ATOM 3284 N N . TYR B 1 185 ? -10.453 14.656 10.695 1 98.62 185 TYR B N 1
ATOM 3285 C CA . TYR B 1 185 ? -11.109 13.453 11.188 1 98.62 185 TYR B CA 1
ATOM 3286 C C . TYR B 1 185 ? -12.594 13.703 11.422 1 98.62 185 TYR B C 1
ATOM 3288 O O . TYR B 1 185 ? -12.992 14.797 11.812 1 98.62 185 TYR B O 1
ATOM 3296 N N . ARG B 1 186 ? -13.32 12.664 11.188 1 98.5 186 ARG B N 1
ATOM 3297 C CA . ARG B 1 186 ? -14.594 12.656 11.898 1 98.5 186 ARG B CA 1
ATOM 3298 C C . ARG B 1 186 ? -14.375 12.578 13.406 1 98.5 186 ARG B C 1
ATOM 3300 O O . ARG B 1 186 ? -13.602 11.742 13.883 1 98.5 186 ARG B O 1
ATOM 3307 N N . LEU B 1 187 ? -15.07 13.422 14.086 1 97.5 187 LEU B N 1
ATOM 3308 C CA . LEU B 1 187 ? -14.797 13.594 15.508 1 97.5 187 LEU B CA 1
ATOM 3309 C C . LEU B 1 187 ? -15 12.289 16.266 1 97.5 187 LEU B C 1
ATOM 3311 O O . LEU B 1 187 ? -14.141 11.891 17.062 1 97.5 187 LEU B O 1
ATOM 3315 N N . SER B 1 188 ? -16.109 11.609 16.031 1 96.88 188 SER B N 1
ATOM 3316 C CA . SER B 1 188 ? -16.406 10.367 16.734 1 96.88 188 SER B CA 1
ATOM 3317 C C . SER B 1 188 ? -15.336 9.312 16.453 1 96.88 188 SER B C 1
ATOM 3319 O O . SER B 1 188 ? -14.977 8.547 17.359 1 96.88 188 SER B O 1
ATOM 3321 N N . PHE B 1 189 ? -14.891 9.289 15.242 1 98.38 189 PHE B N 1
ATOM 3322 C CA . PHE B 1 189 ? -13.828 8.352 14.914 1 98.38 189 PHE B CA 1
ATOM 3323 C C . PHE B 1 189 ? -12.562 8.656 15.711 1 98.38 189 PHE B C 1
ATOM 3325 O O . PHE B 1 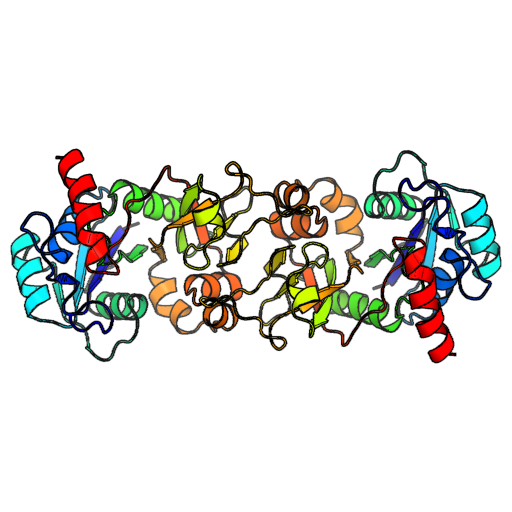189 ? -11.969 7.766 16.312 1 98.38 189 PHE B O 1
ATOM 3332 N N . LEU B 1 190 ? -12.125 9.914 15.695 1 97.94 190 LEU B N 1
ATOM 3333 C CA . LEU B 1 190 ? -10.891 10.305 16.375 1 97.94 190 LEU B CA 1
ATOM 3334 C C . LEU B 1 190 ? -10.969 9.992 17.859 1 97.94 190 LEU B C 1
ATOM 3336 O O . LEU B 1 190 ? -10.008 9.484 18.438 1 97.94 190 LEU B O 1
ATOM 3340 N N . LEU B 1 191 ? -12.078 10.234 18.469 1 97.12 191 LEU B N 1
ATOM 3341 C CA . LEU B 1 191 ? -12.195 10.133 19.922 1 97.12 191 LEU B CA 1
ATOM 3342 C C . LEU B 1 191 ? -12.453 8.695 20.359 1 97.12 191 LEU B C 1
ATOM 3344 O O . LEU B 1 191 ? -11.883 8.227 21.344 1 97.12 191 LEU B O 1
ATOM 3348 N N . ASP B 1 192 ? -13.25 7.977 19.562 1 97.5 192 ASP B N 1
ATOM 3349 C CA . ASP B 1 192 ? -13.789 6.719 20.062 1 97.5 192 ASP B CA 1
ATOM 3350 C C . ASP B 1 192 ? -13.086 5.523 19.422 1 97.5 192 ASP B C 1
ATOM 3352 O O . ASP B 1 192 ? -13.039 4.438 20.016 1 97.5 192 ASP B O 1
ATOM 3356 N N . ILE B 1 193 ? -12.586 5.66 18.312 1 97.75 193 ILE B N 1
ATOM 3357 C CA . ILE B 1 193 ? -12.109 4.508 17.547 1 97.75 193 ILE B CA 1
ATOM 3358 C C . ILE B 1 193 ? -10.594 4.59 17.391 1 97.75 193 ILE B C 1
ATOM 3360 O O . ILE B 1 193 ? -9.875 3.652 17.75 1 97.75 193 ILE B O 1
ATOM 3364 N N . PHE B 1 194 ? -10.055 5.699 16.984 1 96.56 194 PHE B N 1
ATOM 3365 C CA . PHE B 1 194 ? -8.656 5.871 16.625 1 96.56 194 PHE B CA 1
ATOM 3366 C C . PHE B 1 194 ? -7.738 5.418 17.75 1 96.56 194 PHE B C 1
ATOM 3368 O O . PHE B 1 194 ? -6.77 4.688 17.5 1 96.56 194 PHE B O 1
ATOM 3375 N N . PRO B 1 195 ? -8.055 5.754 18.984 1 94.31 195 PRO B N 1
ATOM 3376 C CA . PRO B 1 195 ? -7.141 5.379 20.062 1 94.31 195 PRO B CA 1
ATOM 3377 C C . PRO B 1 195 ? -7.082 3.867 20.297 1 94.31 195 PRO B C 1
ATOM 3379 O O . PRO B 1 195 ? -6.16 3.373 20.938 1 94.31 195 PRO B O 1
ATOM 3382 N N . THR B 1 196 ? -8 3.129 19.797 1 95.94 196 THR B N 1
ATOM 3383 C CA . THR B 1 196 ? -8.102 1.696 20.047 1 95.94 196 THR B CA 1
ATOM 3384 C C . THR B 1 196 ? -7.414 0.899 18.953 1 95.94 196 THR B C 1
ATOM 3386 O O . THR B 1 196 ? -7.234 -0.314 19.062 1 95.94 196 THR B O 1
ATOM 3389 N N . LEU B 1 197 ? -7.051 1.556 17.906 1 95.12 197 LEU B N 1
ATOM 3390 C CA . LEU B 1 197 ? -6.566 0.845 16.734 1 95.12 197 LEU B CA 1
ATOM 3391 C C . LEU B 1 197 ? -5.121 0.4 16.922 1 95.12 197 LEU B C 1
ATOM 3393 O O . LEU B 1 197 ? -4.27 1.195 17.328 1 95.12 197 LEU B O 1
ATOM 3397 N N . PRO B 1 198 ? -4.863 -0.897 16.641 1 90.25 198 PRO B N 1
ATOM 3398 C CA . PRO B 1 198 ? -3.463 -1.315 16.578 1 90.25 198 PRO B CA 1
ATOM 3399 C C . PRO B 1 198 ? -2.734 -0.74 15.367 1 90.25 198 PRO B C 1
ATOM 3401 O O . PRO B 1 198 ? -3.377 -0.302 14.406 1 90.25 198 PRO B O 1
ATOM 3404 N N . SER B 1 199 ? -1.43 -0.654 15.516 1 87.31 199 SER B N 1
ATOM 3405 C CA . SER B 1 199 ? -0.734 -0.041 14.391 1 87.31 199 SER B CA 1
ATOM 3406 C C . SER B 1 199 ? 0.633 -0.68 14.172 1 87.31 199 SER B C 1
ATOM 3408 O O . SER B 1 199 ? 1.651 0.014 14.148 1 87.31 199 SER B O 1
ATOM 3410 N N . PRO B 1 200 ? 0.69 -1.963 13.867 1 91.75 200 PRO B N 1
ATOM 3411 C CA . PRO B 1 200 ? 2.008 -2.543 13.594 1 91.75 200 PRO B CA 1
ATOM 3412 C C . PRO B 1 200 ? 2.711 -1.877 12.414 1 91.75 200 PRO B C 1
ATOM 3414 O O . PRO B 1 200 ? 3.875 -1.482 12.523 1 91.75 200 PRO B O 1
ATOM 3417 N N . LEU B 1 201 ? 2.031 -1.721 11.273 1 93.19 201 LEU B N 1
ATOM 3418 C CA . LEU B 1 201 ? 2.637 -1.076 10.117 1 93.19 201 LEU B CA 1
ATOM 3419 C C . LEU B 1 201 ? 2.947 0.388 10.406 1 93.19 201 LEU B C 1
ATOM 3421 O O . LEU B 1 201 ? 3.971 0.911 9.961 1 93.19 201 LEU B O 1
ATOM 3425 N N . GLY B 1 202 ? 2.008 1.037 11.109 1 93.69 202 GLY B N 1
ATOM 3426 C CA . GLY B 1 202 ? 2.238 2.414 11.516 1 93.69 202 GLY B CA 1
ATOM 3427 C C . GLY B 1 202 ? 3.49 2.586 12.359 1 93.69 202 GLY B C 1
ATOM 3428 O O . GLY B 1 202 ? 4.203 3.582 12.219 1 93.69 202 GLY B O 1
ATOM 3429 N N . GLN B 1 203 ? 3.727 1.656 13.18 1 93.38 203 GLN B N 1
ATOM 3430 C CA . GLN B 1 203 ? 4.918 1.702 14.023 1 93.38 203 GLN B CA 1
ATOM 3431 C C . GLN B 1 203 ? 6.184 1.479 13.203 1 93.38 203 GLN B C 1
ATOM 3433 O O . GLN B 1 203 ? 7.188 2.164 13.406 1 93.38 203 GLN B O 1
ATOM 3438 N N . ILE B 1 204 ? 6.109 0.532 12.305 1 94.62 204 ILE B N 1
ATOM 3439 C CA . ILE B 1 204 ? 7.27 0.212 11.477 1 94.62 204 ILE B CA 1
ATOM 3440 C C . ILE B 1 204 ? 7.645 1.421 10.625 1 94.62 204 ILE B C 1
ATOM 3442 O O . ILE B 1 204 ? 8.805 1.83 10.594 1 94.62 204 ILE B O 1
ATOM 3446 N N . GLU B 1 205 ? 6.695 2.006 9.969 1 96.38 205 GLU B N 1
ATOM 3447 C CA . GLU B 1 205 ? 6.949 3.119 9.062 1 96.38 205 GLU B CA 1
ATOM 3448 C C . GLU B 1 205 ? 6.965 4.449 9.805 1 96.38 205 GLU B C 1
ATOM 3450 O O . GLU B 1 205 ? 7.402 5.465 9.258 1 96.38 205 GLU B O 1
ATOM 3455 N N . ASP B 1 206 ? 6.508 4.434 11.047 1 94.5 206 ASP B N 1
ATOM 3456 C CA . ASP B 1 206 ? 6.359 5.656 11.828 1 94.5 206 ASP B CA 1
ATOM 3457 C C . ASP B 1 206 ? 5.367 6.613 11.172 1 94.5 206 ASP B C 1
ATOM 3459 O O . ASP B 1 206 ? 5.691 7.773 10.922 1 94.5 206 ASP B O 1
ATOM 3463 N N . LEU B 1 207 ? 4.266 6.086 10.805 1 95.75 207 LEU B N 1
ATOM 3464 C CA . LEU B 1 207 ? 3.174 6.816 10.172 1 95.75 207 LEU B CA 1
ATOM 3465 C C . LEU B 1 207 ? 1.847 6.523 10.867 1 95.75 207 LEU B C 1
ATOM 3467 O O . LEU B 1 207 ? 1.282 5.441 10.703 1 95.75 207 LEU B O 1
ATOM 3471 N N . GLU B 1 208 ? 1.283 7.492 11.508 1 92.81 208 GLU B N 1
ATOM 3472 C CA . GLU B 1 208 ? 0.089 7.293 12.328 1 92.81 208 GLU B CA 1
ATOM 3473 C C . GLU B 1 208 ? -1.131 7 11.453 1 92.81 208 GLU B C 1
ATOM 3475 O O . GLU B 1 208 ? -2 6.215 11.844 1 92.81 208 GLU B O 1
ATOM 3480 N N . GLN B 1 209 ? -1.183 7.598 10.281 1 95.81 209 GLN B N 1
ATOM 3481 C CA . GLN B 1 209 ? -2.359 7.438 9.438 1 95.81 209 GLN B CA 1
ATOM 3482 C C . GLN B 1 209 ? -2.451 6.02 8.883 1 95.81 209 GLN B C 1
ATOM 3484 O O . GLN B 1 209 ? -3.516 5.59 8.43 1 95.81 209 GLN B O 1
ATOM 3489 N N . LEU B 1 210 ? -1.342 5.234 8.906 1 97.06 210 LEU B N 1
ATOM 3490 C CA . LEU B 1 210 ? -1.368 3.859 8.422 1 97.06 210 LEU B CA 1
ATOM 3491 C C . LEU B 1 210 ? -2.258 2.99 9.305 1 97.06 210 LEU B C 1
ATOM 3493 O O . LEU B 1 210 ? -2.826 2 8.836 1 97.06 210 LEU B O 1
ATOM 3497 N N . ARG B 1 211 ? -2.357 3.375 10.57 1 95.5 211 ARG B N 1
ATOM 3498 C CA . ARG B 1 211 ? -3.205 2.607 11.477 1 95.5 211 ARG B CA 1
ATOM 3499 C C . ARG B 1 211 ? -4.656 2.609 11 1 95.5 211 ARG B C 1
ATOM 3501 O O . ARG B 1 211 ? -5.383 1.638 11.211 1 95.5 211 ARG B O 1
ATOM 3508 N N . VAL B 1 212 ? -5.023 3.717 10.383 1 97.69 212 VAL B N 1
ATOM 3509 C CA . VAL B 1 212 ? -6.391 3.861 9.891 1 97.69 212 VAL B CA 1
ATOM 3510 C C . VAL B 1 212 ? -6.629 2.887 8.742 1 97.69 212 VAL B C 1
ATOM 3512 O O . VAL B 1 212 ? -7.617 2.15 8.734 1 97.69 212 VAL B O 1
ATOM 3515 N N . LEU B 1 213 ? -5.711 2.83 7.809 1 97.38 213 LEU B N 1
ATOM 3516 C CA . LEU B 1 213 ? -5.816 1.93 6.668 1 97.38 213 LEU B CA 1
ATOM 3517 C C . LEU B 1 213 ? -5.746 0.474 7.113 1 97.38 213 LEU B C 1
ATOM 3519 O O . LEU B 1 213 ? -6.516 -0.365 6.637 1 97.38 213 LEU B O 1
ATOM 3523 N N . GLU B 1 214 ? -4.844 0.24 8 1 95.88 214 GLU B N 1
ATOM 3524 C CA . GLU B 1 214 ? -4.629 -1.121 8.477 1 95.88 214 GLU B CA 1
ATOM 3525 C C . GLU B 1 214 ? -5.895 -1.682 9.125 1 95.88 214 GLU B C 1
ATOM 3527 O O . GLU B 1 214 ? -6.148 -2.885 9.062 1 95.88 214 GLU B O 1
ATOM 3532 N N . ALA B 1 215 ? -6.621 -0.849 9.734 1 96.62 215 ALA B N 1
ATOM 3533 C CA . ALA B 1 215 ? -7.836 -1.26 10.438 1 96.62 215 ALA B CA 1
ATOM 3534 C C . ALA B 1 215 ? -9.008 -1.397 9.469 1 96.62 215 ALA B C 1
ATOM 3536 O O . ALA B 1 215 ? -10.086 -1.857 9.852 1 96.62 215 ALA B O 1
ATOM 3537 N N . GLY B 1 216 ? -8.836 -0.996 8.258 1 95.31 216 GLY B N 1
ATOM 3538 C CA . GLY B 1 216 ? -9.852 -1.213 7.238 1 95.31 216 GLY B CA 1
ATOM 3539 C C . GLY B 1 216 ? -10.695 0.017 6.965 1 95.31 216 GLY B C 1
ATOM 3540 O O . GLY B 1 216 ? -11.68 -0.05 6.223 1 95.31 216 GLY B O 1
ATOM 3541 N N . TYR B 1 217 ? -10.32 1.168 7.523 1 97.62 217 TYR B N 1
ATOM 3542 C CA . TYR B 1 217 ? -11.031 2.416 7.27 1 97.62 217 TYR B CA 1
ATOM 3543 C C . TYR B 1 217 ? -10.445 3.141 6.062 1 97.62 217 TYR B C 1
ATOM 3545 O O . TYR B 1 217 ? -9.367 2.789 5.582 1 97.62 217 TYR B O 1
ATOM 3553 N N . LYS B 1 218 ? -11.211 4.094 5.555 1 98.31 218 LYS B N 1
ATOM 3554 C CA . LYS B 1 218 ? -10.797 4.801 4.348 1 98.31 218 LYS B CA 1
ATOM 3555 C C . LYS B 1 218 ? -10.359 6.227 4.668 1 98.31 218 LYS B C 1
ATOM 3557 O O . LYS B 1 218 ? -10.945 6.883 5.527 1 98.31 218 LYS B O 1
ATOM 3562 N N . ILE B 1 219 ? -9.352 6.664 4.027 1 98.81 219 ILE B N 1
ATOM 3563 C CA . ILE B 1 219 ? -8.844 8.031 4.086 1 98.81 219 ILE B CA 1
ATOM 3564 C C . ILE B 1 219 ? -9.023 8.703 2.729 1 98.81 219 ILE B C 1
ATOM 3566 O O . ILE B 1 219 ? -8.57 8.188 1.705 1 98.81 219 ILE B O 1
ATOM 3570 N N . LYS B 1 220 ? -9.688 9.852 2.688 1 98.94 220 LYS B N 1
ATOM 3571 C CA . LYS B 1 220 ? -9.859 10.633 1.468 1 98.94 220 LYS B CA 1
ATOM 3572 C C . LYS B 1 220 ? -8.688 11.586 1.256 1 98.94 220 LYS B C 1
ATOM 3574 O O . LYS B 1 220 ? -8.359 12.383 2.135 1 98.94 220 LYS B O 1
ATOM 3579 N N . MET B 1 221 ? -8.055 11.484 0.121 1 98.81 221 MET B N 1
ATOM 3580 C CA . MET B 1 221 ? -6.934 12.359 -0.184 1 98.81 221 MET B CA 1
ATOM 3581 C C . MET B 1 221 ? -7.363 13.492 -1.108 1 98.81 221 MET B C 1
ATOM 3583 O O . MET B 1 221 ? -8.211 13.297 -1.983 1 98.81 221 MET B O 1
ATOM 3587 N N . VAL B 1 222 ? -6.754 14.617 -0.843 1 98.69 222 VAL B N 1
ATOM 3588 C CA . VAL B 1 222 ? -6.969 15.781 -1.69 1 98.69 222 VAL B CA 1
ATOM 3589 C C . VAL B 1 222 ? -5.648 16.219 -2.318 1 98.69 222 VAL B C 1
ATOM 3591 O O . VAL B 1 222 ? -4.656 16.422 -1.616 1 98.69 222 VAL B O 1
ATOM 3594 N N . ARG B 1 223 ? -5.648 16.344 -3.607 1 98 223 ARG B N 1
ATOM 3595 C CA . ARG B 1 223 ? -4.457 16.812 -4.312 1 98 223 ARG B CA 1
ATOM 3596 C C . ARG B 1 223 ? -4.355 18.328 -4.273 1 98 223 ARG B C 1
ATOM 3598 O O . ARG B 1 223 ? -5.332 19.031 -4.555 1 98 223 ARG B O 1
ATOM 3605 N N . VAL B 1 224 ? -3.236 18.812 -3.871 1 97.94 224 VAL B N 1
ATOM 3606 C CA . VAL B 1 224 ? -2.926 20.234 -3.91 1 97.94 224 VAL B CA 1
ATOM 3607 C C . VAL B 1 224 ? -1.63 20.469 -4.688 1 97.94 224 VAL B C 1
ATOM 3609 O O . VAL B 1 224 ? -0.899 19.516 -4.977 1 97.94 224 VAL B O 1
ATOM 3612 N N . ASP B 1 225 ? -1.351 21.672 -5.07 1 95.38 225 ASP B N 1
ATOM 3613 C CA . ASP B 1 225 ? -0.187 21.969 -5.898 1 95.38 225 ASP B CA 1
ATOM 3614 C C . ASP B 1 225 ? 1.106 21.844 -5.098 1 95.38 225 ASP B C 1
ATOM 3616 O O . ASP B 1 225 ? 2.1 21.312 -5.594 1 95.38 225 ASP B O 1
ATOM 3620 N N . HIS B 1 226 ? 1.11 22.391 -3.977 1 92.44 226 HIS B N 1
ATOM 3621 C CA . HIS B 1 226 ? 2.262 22.391 -3.08 1 92.44 226 HIS B CA 1
ATOM 3622 C C . HIS B 1 226 ? 1.847 22.719 -1.65 1 92.44 226 HIS B C 1
ATOM 3624 O O . HIS B 1 226 ? 0.699 23.109 -1.404 1 92.44 226 HIS B O 1
ATOM 3630 N N . ALA B 1 227 ? 2.766 22.422 -0.78 1 87.75 227 ALA B N 1
ATOM 3631 C CA . ALA B 1 227 ? 2.623 22.875 0.603 1 87.75 227 ALA B CA 1
ATOM 3632 C C . ALA B 1 227 ? 3.902 23.547 1.095 1 87.75 227 ALA B C 1
ATOM 3634 O O . ALA B 1 227 ? 5.004 23.188 0.663 1 87.75 227 ALA B O 1
ATOM 3635 N N . ASN B 1 228 ? 3.664 24.469 1.91 1 87.56 228 ASN B N 1
ATOM 3636 C CA . ASN B 1 228 ? 4.824 25.094 2.533 1 87.56 228 ASN B CA 1
ATOM 3637 C C . ASN B 1 228 ? 5.527 24.141 3.494 1 87.56 228 ASN B C 1
ATOM 3639 O O . ASN B 1 228 ? 4.887 23.281 4.102 1 87.56 228 ASN B O 1
ATOM 3643 N N . PRO B 1 229 ? 6.82 24.359 3.518 1 86.12 229 PRO B N 1
ATOM 3644 C CA . PRO B 1 229 ? 7.543 23.484 4.438 1 86.12 229 PRO B CA 1
ATOM 3645 C C . PRO B 1 229 ? 7.273 23.812 5.902 1 86.12 229 PRO B C 1
ATOM 3647 O O . PRO B 1 229 ? 7.016 24.969 6.246 1 86.12 229 PRO B O 1
ATOM 3650 N N . GLY B 1 230 ? 7.305 22.734 6.73 1 88.69 230 GLY B N 1
ATOM 3651 C CA . GLY B 1 230 ? 7.289 22.953 8.164 1 88.69 230 GLY B CA 1
ATOM 3652 C C . GLY B 1 230 ? 8.641 23.344 8.727 1 88.69 230 GLY B C 1
ATOM 3653 O O . GLY B 1 230 ? 9.602 23.547 7.973 1 88.69 230 GLY B O 1
ATOM 3654 N N . VAL B 1 231 ? 8.688 23.609 10 1 90.75 231 VAL B N 1
ATOM 3655 C CA . VAL B 1 231 ? 9.914 23.922 10.727 1 90.75 231 VAL B CA 1
ATOM 3656 C C . VAL B 1 231 ? 10.258 22.781 11.68 1 90.75 231 VAL B C 1
ATOM 3658 O O . VAL B 1 231 ? 9.516 22.516 12.633 1 90.75 231 VAL B O 1
ATOM 3661 N N . ASP B 1 232 ? 11.344 22.078 11.438 1 87.56 232 ASP B N 1
ATOM 3662 C CA . ASP B 1 232 ? 11.766 20.984 12.312 1 87.56 232 ASP B CA 1
ATOM 3663 C C . ASP B 1 232 ? 13.078 21.312 13.016 1 87.56 232 ASP B C 1
ATOM 3665 O O . ASP B 1 232 ? 13.312 20.875 14.148 1 87.56 232 ASP B O 1
ATOM 3669 N N . LEU B 1 233 ? 13.875 22.094 12.266 1 90.19 233 LEU B N 1
ATOM 3670 C CA . LEU B 1 233 ? 15.172 22.547 12.773 1 90.19 233 LEU B CA 1
ATOM 3671 C C . LEU B 1 233 ? 15.297 24.062 12.688 1 90.19 233 LEU B C 1
ATOM 3673 O O . LEU B 1 233 ? 14.594 24.703 11.906 1 90.19 233 LEU B O 1
ATOM 3677 N N . PRO B 1 234 ? 16.234 24.531 13.5 1 91.38 234 PRO B N 1
ATOM 3678 C CA . PRO B 1 234 ? 16.422 25.984 13.469 1 91.38 234 PRO B CA 1
ATOM 3679 C C . PRO B 1 234 ? 16.75 26.5 12.078 1 91.38 234 PRO B C 1
ATOM 3681 O O . PRO B 1 234 ? 16.297 27.578 11.695 1 91.38 234 PRO B O 1
ATOM 3684 N N . GLU B 1 235 ? 17.391 25.672 11.32 1 90.81 235 GLU B N 1
ATOM 3685 C CA . GLU B 1 235 ? 17.828 26.078 9.984 1 90.81 235 GLU B CA 1
ATOM 3686 C C . GLU B 1 235 ? 16.641 26.219 9.039 1 90.81 235 GLU B C 1
ATOM 3688 O O . GLU B 1 235 ? 16.734 26.875 8.008 1 90.81 235 GLU B O 1
ATOM 3693 N N . ASP B 1 236 ? 15.539 25.656 9.359 1 91.12 236 ASP B N 1
ATOM 3694 C CA . ASP B 1 236 ? 14.344 25.719 8.516 1 91.12 236 ASP B CA 1
ATOM 3695 C C . ASP B 1 236 ? 13.711 27.094 8.578 1 91.12 236 ASP B C 1
ATOM 3697 O O . ASP B 1 236 ? 12.922 27.469 7.695 1 91.12 236 ASP B O 1
ATOM 3701 N N . ILE B 1 237 ? 14.023 27.859 9.594 1 92.5 237 ILE B N 1
ATOM 3702 C CA . ILE B 1 237 ? 13.391 29.156 9.828 1 92.5 237 ILE B CA 1
ATOM 3703 C C . ILE B 1 237 ? 13.727 30.109 8.688 1 92.5 237 ILE B C 1
ATOM 3705 O O . ILE B 1 237 ? 12.844 30.797 8.156 1 92.5 237 ILE B O 1
ATOM 3709 N N . ALA B 1 238 ? 14.977 30.078 8.359 1 90 238 ALA B N 1
ATOM 3710 C CA . ALA B 1 238 ? 15.422 30.984 7.305 1 90 238 ALA B CA 1
ATOM 3711 C C . ALA B 1 238 ? 14.664 30.719 6.004 1 90 238 ALA B C 1
ATOM 3713 O O . ALA B 1 238 ? 14.281 31.656 5.305 1 90 238 ALA B O 1
ATOM 3714 N N . LYS B 1 239 ? 14.516 29.469 5.719 1 8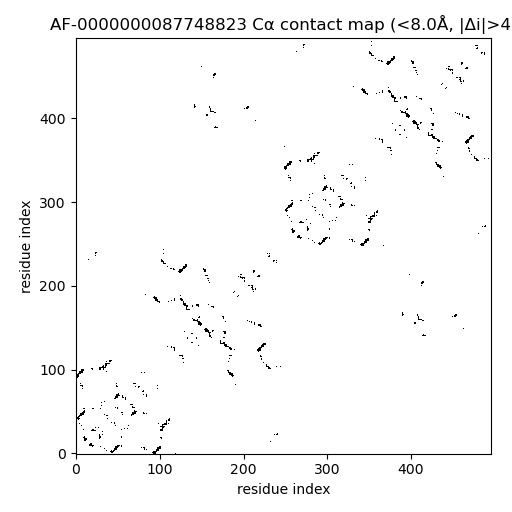6 239 LYS B N 1
ATOM 3715 C CA . LYS B 1 239 ? 13.797 29.094 4.508 1 86 239 LYS B CA 1
ATOM 3716 C C . LYS B 1 239 ? 12.359 29.609 4.539 1 86 239 LYS B C 1
ATOM 3718 O O . LYS B 1 239 ? 11.852 30.109 3.533 1 86 239 LYS B O 1
ATOM 3723 N N . LEU B 1 240 ? 11.742 29.516 5.637 1 88.44 240 LEU B N 1
ATOM 3724 C CA . LEU B 1 240 ? 10.352 29.938 5.773 1 88.44 240 LEU B CA 1
ATOM 3725 C C . LEU B 1 240 ? 10.227 31.453 5.742 1 88.44 240 LEU B C 1
ATOM 3727 O O . LEU B 1 240 ? 9.258 31.984 5.191 1 88.44 240 LEU B O 1
ATOM 3731 N N . GLU B 1 241 ? 11.133 32.094 6.312 1 92.31 241 GLU B N 1
ATOM 3732 C CA . GLU B 1 241 ? 11.109 33.562 6.285 1 92.31 241 GLU B CA 1
ATOM 3733 C C . GLU B 1 241 ? 11.18 34.094 4.855 1 92.31 241 GLU B C 1
ATOM 3735 O O . GLU B 1 241 ? 10.492 35.062 4.512 1 92.31 241 GLU B O 1
ATOM 3740 N N . ALA B 1 242 ? 11.938 33.469 4.102 1 89.94 242 ALA B N 1
ATOM 3741 C CA . ALA B 1 242 ? 12.047 33.844 2.697 1 89.94 242 ALA B CA 1
ATOM 3742 C C . ALA B 1 242 ? 10.719 33.656 1.975 1 89.94 242 ALA B C 1
ATOM 3744 O O . ALA B 1 242 ? 10.336 34.5 1.148 1 89.94 242 ALA B O 1
ATOM 3745 N N . ILE B 1 243 ? 9.992 32.656 2.295 1 86.06 243 ILE B N 1
ATOM 3746 C CA . ILE B 1 243 ? 8.719 32.344 1.665 1 86.06 243 ILE B CA 1
ATOM 3747 C C . ILE B 1 243 ? 7.645 33.344 2.143 1 86.06 243 ILE B C 1
ATOM 3749 O O . ILE B 1 243 ? 6.891 33.875 1.334 1 86.06 243 ILE B O 1
ATOM 3753 N N . LEU B 1 244 ? 7.625 33.562 3.395 1 85.12 244 LEU B N 1
ATOM 3754 C CA . LEU B 1 244 ? 6.582 34.406 3.992 1 85.12 244 LEU B CA 1
ATOM 3755 C C . LEU B 1 244 ? 6.77 35.875 3.607 1 85.12 244 LEU B C 1
ATOM 3757 O O . LEU B 1 244 ? 5.789 36.625 3.486 1 85.12 244 LEU B O 1
ATOM 3761 N N . SER B 1 245 ? 8.031 36.188 3.463 1 82.81 245 SER B N 1
ATOM 3762 C CA . SER B 1 245 ? 8.32 37.562 3.066 1 82.81 245 SER B CA 1
ATOM 3763 C C . SER B 1 245 ? 7.855 37.812 1.642 1 82.81 245 SER B C 1
ATOM 3765 O O . SER B 1 245 ? 7.492 38.969 1.309 1 82.81 245 SER B O 1
ATOM 3767 N N . LEU B 1 246 ? 7.863 36.781 0.857 1 76.06 246 LEU B N 1
ATOM 3768 C CA . LEU B 1 246 ? 7.43 36.938 -0.528 1 76.06 246 LEU B CA 1
ATOM 3769 C C . LEU B 1 246 ? 5.906 36.969 -0.618 1 76.06 246 LEU B C 1
ATOM 3771 O O . LEU B 1 246 ? 5.352 37.531 -1.567 1 76.06 246 LEU B O 1
ATOM 3775 N N . GLN B 1 247 ? 5.273 36.406 0.274 1 67.12 247 GLN B N 1
ATOM 3776 C CA . GLN B 1 247 ? 3.816 36.375 0.266 1 67.12 247 GLN B CA 1
ATOM 3777 C C . GLN B 1 247 ? 3.221 37.656 0.843 1 67.12 247 GLN B C 1
ATOM 3779 O O . GLN B 1 247 ? 2.051 37.969 0.604 1 67.12 247 GLN B O 1
ATOM 3784 N N . GLN B 1 248 ? 3.998 38.469 1.6 1 54.16 248 GLN B N 1
ATOM 3785 C CA . GLN B 1 248 ? 3.553 39.781 2.094 1 54.16 248 GLN B CA 1
ATOM 3786 C C . GLN B 1 248 ? 3.732 40.875 1.033 1 54.16 248 GLN B C 1
ATOM 3788 O O . GLN B 1 248 ? 4.652 40.781 0.213 1 54.16 248 GLN B O 1
#

Secondary structure (DSSP, 8-state):
--EEEEEEE-S--SSSTTGGG-EETTEEHHHHHHHHHTT-SSEEEEEEEES-HHHHHHHHHHH-GGGEEE--TT--SHHHHHHHHHHH--S--SEEEE--TT-TT--HHHHHHHHHHHHT-TTEEEEEEEEE---HHHHH-TTSPEEEE-TT-BEEEEESS-SS--TT----TTT-EEEEEEEEEEHHIIIIIGGG---HHHHHHT-TTHHHHHTT-EEEEEE-S-------STHHHHHHHHHHHHH-/--EEEEEEE-S--SSSTTGGG-EETTEEHHHHHHHHHTT-SSEEEEEEEES-HHHHHHHHHHH-GGGEEE--TT--SHHHHHHHHHHH--S--SEEEE--TT-TT--HHHHHHHHHHHHH-TTEEEEEEEEE---HHHHH-TTSPEEEE-TT-BEEEEESS-SS--TT----TTT-EEEEEEEEEEHHIIIIIGGG---HHHHHHT-TTHHHHHTT-EEEEEE-S-------STHHHHHHHHHHHHH-

Sequence (496 aa):
MRAVGIIPARLRSTRFDAKPLALICGKPMIQHTFEAASKSTKLAGLFVATDAQEIAAIVQATGGHQAAILTESAIPTGTERVAQALKMLDTSYDIVVNIQGDEPGVNAKHIDLCIEALENDKDCVMSSLIAPVSDEKEARSHHVVKCVTNAQMHAMYFSRALIPASKDDTFDPTRTMKHIGLYAYRLSFLLDIFPTLPSPLGQIEDLEQLRVLEAGYKIKMVRVDHANPGVDLPEDIAKLEAILSLQQMRAVGIIPARLRSTRFDAKPLALICGKPMIQHTFEAASKSTKLAGLFVATDAQEIAAIVQATGGHQAAILTESAIPTGTERVAQALKMLDTSYDIVVNIQGDEPGVNAKHIDLCIEALENDKDCVMSSLIAPVSDEKEARSHHVVKCVTNAQMHAMYFSRALIPASKDDTFDPTRTMKHIGLYAYRLSFLLDIFPTLPSPLGQIEDLEQLRVLEAGYKIKMVRVDHANPGVDLPEDIAKLEAILSLQQ

Organism: NCBI:txid74557

pLDDT: mean 94.43, std 5.5, range [54.16, 98.94]

Radius of gyration: 27.0 Å; Cα contacts (8 Å, |Δi|>4): 1093; chains: 2; bounding box: 42×78×60 Å

Foldseek 3Di:
DAEEEEEEDEQDDDFAHRQQQDDFVRGGLLLLQQVQQVPAPRHPYAAYQYQDPVSLVSQCVRPNNPRYDHDDPPQDDQLSSQLRSVVVDPDDGFKYKYRYSQASQFHSVQVNVQVVQCVVDVQAFKEFEKAFDDDVVLLQALVWKWWDADPQQWTPDIASHRPPADPVRDDDRVHTITTDPMMMGGSCCSNPPLVVFDDPVCVVSVNSCVSCVVVPGIYHYDYDHDGDDGDDHPVVSVVVSVVVVVVD/DAEEEEEEDEQDDDFAHRQQQDDFVRGGLLLLQQVQQVPAPRHPYAAYQYQDPVSLVSQCVRPNNHRYDHDDPPQDDQLVSVLRSVVVDPDDGFKYKYRYSQASQFHSVQVNVQVVQCVVDVQAFKEFEKAFDPDVVLLQALVWKWFDADPQQWTPDIASHNPPADPVRDDDRVHTITTDPMMMGGSCCSNPPLVVFDDPVCVVSVNSCVSCVVVPGIYHYDYDHDGDDGCDHPVVSVVVSVVVVVVD

Solvent-accessible surface area (backbone atoms only — not comparable to full-atom values): 26055 Å² total; per-residue (Å²): 132,42,26,30,36,33,25,30,46,60,49,82,40,91,84,32,71,41,51,45,62,38,68,50,92,83,36,37,27,41,54,39,19,50,57,31,50,65,63,26,86,56,53,76,41,65,34,35,28,21,55,35,67,72,60,36,52,53,36,21,72,72,70,31,77,77,18,37,40,85,46,71,76,82,57,86,43,58,69,57,38,41,46,55,46,54,72,70,48,94,68,87,58,45,30,36,31,51,39,57,34,47,26,39,58,46,54,22,66,58,55,37,50,25,51,49,52,40,74,75,30,85,79,32,51,29,16,29,36,29,21,63,35,82,46,64,71,57,46,60,28,42,88,39,38,17,38,41,59,33,94,86,28,33,57,53,49,73,33,26,32,46,36,73,25,24,70,82,69,63,85,53,51,89,68,28,26,28,54,42,89,43,40,25,28,32,38,66,46,55,65,71,44,55,81,74,53,68,38,70,67,14,60,55,43,68,35,75,70,45,20,45,50,53,73,68,50,42,34,38,50,40,83,45,82,70,75,65,71,58,54,74,44,78,74,34,48,62,61,46,42,57,51,54,58,66,75,99,133,42,26,31,35,34,25,31,44,60,49,84,41,91,85,33,71,39,49,45,63,39,70,51,92,84,37,36,28,39,55,40,20,50,56,31,50,66,62,27,86,57,52,75,41,62,34,36,27,21,56,36,68,72,59,36,50,55,38,23,72,72,70,32,76,79,18,36,40,85,45,71,77,80,58,86,43,58,68,59,38,41,46,53,45,54,70,70,47,96,67,88,58,47,31,35,32,50,39,57,34,47,26,39,56,48,53,22,67,57,54,36,51,25,51,50,52,38,71,74,29,84,78,32,52,29,16,29,36,28,21,63,34,82,45,63,72,57,46,60,28,40,87,40,37,18,39,40,59,33,93,86,29,33,58,53,49,74,34,26,33,46,38,74,26,26,70,81,68,61,85,51,52,90,67,28,25,30,56,44,89,44,39,24,28,32,36,66,46,55,66,70,44,54,80,73,54,67,38,72,68,14,61,54,43,67,35,76,70,44,20,45,50,53,71,69,49,41,37,38,50,41,82,45,82,71,76,66,71,58,53,72,44,79,75,36,48,61,60,47,42,57,52,54,58,66,74,99

Nearest PDB structures (foldseek):
  4xwi-assembly1_A  TM=9.291E-01  e=8.754E-28  Pseudomonas aeruginosa PAO1
  3pol-assembly1_A  TM=9.157E-01  e=1.547E-27  Acinetobacter baumannii ATCC 17978
  1vh1-assembly1_C  TM=9.224E-01  e=4.779E-24  Escherichia coli
  1vh3-assembly3_C  TM=8.981E-01  e=3.952E-24  Haemophilus influenzae
  4xwi-assembly1_B  TM=8.625E-01  e=4.662E-23  Pseudomonas aeruginosa PAO1